Protein AF-A0AAE3E1M2-F1 (afdb_monomer_lite)

pLDDT: mean 79.14, std 16.26, range [29.42, 97.94]

Secondary structure (DSSP, 8-state):
---EEEEEE--TTS-HHHHHHHHHHHHHHTT--EEEE--HHHHHHHTT-HHHHT-HHHHHHHHHHHHHTTTTT-SEEEESS-GGGHHHH-SS--HHHHHHHHHHHHTSEEEEEEEPP-S----TT-SS-HHHHHHHHHHHHHHHHHTT---EEE-TTTHHHHHHHHHHHHHHHHTSPP---PPPP----HHHHHHHS-S-EETTEEEEEEEEETTEEEEEEE-TTSSS-EEEEEE-TTS-EEEEEEESSHHHHHHHHHHHHHHHHHHHHHHHHHHHHHHHHTTPPPPHHHHHHHHHHHHHTTT---HHHHHHHHHTTSTTTHHHHHHH-GGGGGG-SS--HHHHHHHHHH-GGGGGG-SS--HHHHHHHHHH-GGGGGG-SS--HHHHHHHHHH-GGGGGG-SS--HHHHHHHHHH-GGGGGG--HHHHHHHHHHHHHHHHTTPPPPHHHHHHHHHHH------------------

Structure (mmCIF, N/CA/C/O backbone):
data_AF-A0AAE3E1M2-F1
#
_entry.id   AF-A0AAE3E1M2-F1
#
loop_
_atom_site.group_PDB
_atom_site.id
_atom_site.type_symbol
_atom_site.label_atom_id
_atom_site.label_alt_id
_atom_site.label_comp_id
_atom_site.label_asym_id
_atom_site.label_entity_id
_atom_site.label_seq_id
_atom_site.pdbx_PDB_ins_code
_atom_site.Cartn_x
_atom_site.Cartn_y
_atom_site.Cartn_z
_atom_site.occupancy
_atom_site.B_iso_or_equiv
_atom_site.auth_seq_id
_atom_site.auth_comp_id
_atom_site.auth_asym_id
_atom_site.auth_atom_id
_atom_site.pdbx_PDB_model_num
ATOM 1 N N . MET A 1 1 ? -7.237 14.770 -29.672 1.00 70.00 1 MET A N 1
ATOM 2 C CA . MET A 1 1 ? -8.542 14.214 -29.206 1.00 70.00 1 MET A CA 1
ATOM 3 C C . MET A 1 1 ? -8.223 13.016 -28.344 1.00 70.00 1 MET A C 1
ATOM 5 O O . MET A 1 1 ? -7.608 12.087 -28.846 1.00 70.00 1 MET A O 1
ATOM 9 N N . ASN A 1 2 ? -8.594 13.032 -27.068 1.00 81.44 2 ASN A N 1
ATOM 10 C CA . ASN A 1 2 ? -8.140 11.997 -26.141 1.00 81.44 2 ASN A CA 1
ATOM 11 C C . ASN A 1 2 ? -8.824 10.649 -26.423 1.00 81.44 2 ASN A C 1
ATOM 13 O O . ASN A 1 2 ? -10.048 10.578 -26.540 1.00 81.44 2 ASN A O 1
ATOM 17 N N . THR A 1 3 ? -8.023 9.586 -26.527 1.00 89.88 3 THR A N 1
ATOM 18 C CA . THR A 1 3 ? -8.491 8.209 -26.746 1.00 89.88 3 THR A CA 1
ATOM 19 C C . THR A 1 3 ? -8.376 7.408 -25.452 1.00 89.88 3 THR A C 1
ATOM 21 O O . THR A 1 3 ? -7.308 7.360 -24.840 1.00 89.88 3 THR A O 1
ATOM 24 N N . MET A 1 4 ? -9.460 6.742 -25.057 1.00 93.25 4 MET A N 1
ATOM 25 C CA . MET A 1 4 ? -9.479 5.778 -23.956 1.00 93.25 4 MET A CA 1
ATOM 26 C C . MET A 1 4 ? -9.255 4.355 -24.476 1.00 93.25 4 MET A C 1
ATOM 28 O O . MET A 1 4 ? -9.788 3.980 -25.518 1.00 93.25 4 MET A O 1
ATOM 32 N N . VAL A 1 5 ? -8.513 3.533 -23.739 1.00 96.31 5 VAL A N 1
ATOM 33 C CA . VAL A 1 5 ? -8.315 2.111 -24.040 1.00 96.31 5 VAL A CA 1
ATOM 34 C C . VAL A 1 5 ? -9.022 1.262 -22.987 1.00 96.31 5 VAL A C 1
ATOM 36 O O . VAL A 1 5 ? -8.691 1.307 -21.806 1.00 96.31 5 VAL A O 1
ATOM 39 N N . VAL A 1 6 ? -10.002 0.470 -23.418 1.00 96.56 6 VAL A N 1
ATOM 40 C CA . VAL A 1 6 ? -10.685 -0.537 -22.608 1.00 96.56 6 VAL A CA 1
ATOM 41 C C . VAL A 1 6 ? -9.941 -1.865 -22.734 1.00 96.56 6 VAL A C 1
ATOM 43 O O . VAL A 1 6 ? -9.951 -2.507 -23.788 1.00 96.56 6 VAL A O 1
ATOM 46 N N . ASN A 1 7 ? -9.312 -2.286 -21.644 1.00 97.12 7 ASN A N 1
ATOM 47 C CA . ASN A 1 7 ? -8.451 -3.460 -21.574 1.00 97.12 7 ASN A CA 1
ATOM 48 C C . ASN A 1 7 ? -9.203 -4.662 -20.989 1.00 97.12 7 ASN A C 1
ATOM 50 O O . ASN A 1 7 ? -9.618 -4.625 -19.831 1.00 97.12 7 ASN A O 1
ATOM 54 N N . CYS A 1 8 ? -9.344 -5.745 -21.756 1.00 94.75 8 CYS A N 1
ATOM 55 C CA . CYS A 1 8 ? -9.995 -6.974 -21.295 1.00 94.75 8 CYS A CA 1
ATOM 56 C C . CYS A 1 8 ? -8.963 -8.013 -20.817 1.00 94.75 8 CYS A C 1
ATOM 58 O O . CYS A 1 8 ? -8.279 -8.642 -21.624 1.00 94.75 8 CYS A O 1
ATOM 60 N N . TYR A 1 9 ? -8.890 -8.238 -19.507 1.00 92.12 9 TYR A N 1
ATOM 61 C CA . TYR A 1 9 ? -7.980 -9.171 -18.845 1.00 92.12 9 TYR A CA 1
ATOM 62 C C . TYR A 1 9 ? -8.661 -10.488 -18.491 1.00 92.12 9 TYR A C 1
ATOM 64 O O . TYR A 1 9 ? -9.750 -10.517 -17.922 1.00 92.12 9 TYR A O 1
ATOM 72 N N . ALA A 1 10 ? -7.976 -11.580 -18.812 1.00 88.88 10 ALA A N 1
ATOM 73 C CA . ALA A 1 10 ? -8.171 -12.929 -18.290 1.00 88.88 10 ALA A CA 1
ATOM 74 C C . ALA A 1 10 ? -7.185 -13.865 -18.997 1.00 88.88 10 ALA A C 1
ATOM 76 O O . ALA A 1 10 ? -6.658 -13.549 -20.074 1.00 88.88 10 ALA A O 1
ATOM 77 N N . GLY A 1 11 ? -6.967 -15.058 -18.458 1.00 86.12 11 GLY A N 1
ATOM 78 C CA . GLY A 1 11 ? -6.202 -16.073 -19.168 1.00 86.12 11 GLY A CA 1
ATOM 79 C C . GLY A 1 11 ? -6.879 -16.491 -20.492 1.00 86.12 11 GLY A C 1
ATOM 80 O O . GLY A 1 11 ? -8.033 -16.135 -20.788 1.00 86.12 11 GLY A O 1
ATOM 81 N N . PRO A 1 12 ? -6.173 -17.255 -21.339 1.00 83.69 12 PRO A N 1
ATOM 82 C CA . PRO A 1 12 ? -6.763 -17.916 -22.506 1.00 83.69 12 PRO A CA 1
ATOM 83 C C . PRO A 1 12 ? -7.980 -18.715 -22.037 1.00 83.69 12 PRO A C 1
ATOM 85 O O . PRO A 1 12 ? -7.979 -19.197 -20.912 1.00 83.69 12 PRO A O 1
ATOM 88 N N . GLY A 1 13 ? -9.068 -18.814 -22.795 1.00 79.38 13 GLY A N 1
ATOM 89 C CA . GLY A 1 13 ? -10.259 -19.513 -22.278 1.00 79.38 13 GLY A CA 1
ATOM 90 C C . GLY A 1 13 ? -11.480 -18.650 -22.041 1.00 79.38 13 GLY A C 1
ATOM 91 O O . GLY A 1 13 ? -12.578 -19.038 -22.413 1.00 79.38 13 GLY A O 1
ATOM 92 N N . ALA A 1 14 ? -11.268 -17.495 -21.413 1.00 83.88 14 ALA A N 1
ATOM 93 C CA . ALA A 1 14 ? -12.264 -16.849 -20.558 1.00 83.88 14 ALA A CA 1
ATOM 94 C C . ALA A 1 14 ? -13.388 -16.073 -21.262 1.00 83.88 14 ALA A C 1
ATOM 96 O O . ALA A 1 14 ? -14.281 -15.582 -20.588 1.00 83.88 14 ALA A O 1
ATOM 97 N N . GLY A 1 15 ? -13.335 -15.920 -22.588 1.00 86.06 15 GLY A N 1
ATOM 98 C CA . GLY A 1 15 ? -14.303 -15.098 -23.328 1.00 86.06 15 GLY A CA 1
ATOM 99 C C . GLY A 1 15 ? -13.886 -13.637 -23.534 1.00 86.06 15 GLY A C 1
ATOM 100 O O . GLY A 1 15 ? -14.745 -12.792 -23.759 1.00 86.06 15 GLY A O 1
ATOM 101 N N . LYS A 1 16 ? -12.579 -13.321 -23.509 1.00 89.88 16 LYS A N 1
ATOM 102 C CA . LYS A 1 16 ? -12.069 -11.952 -23.739 1.00 89.88 16 LYS A CA 1
ATOM 103 C C . LYS A 1 16 ? -12.540 -11.319 -25.039 1.00 89.88 16 LYS A C 1
ATOM 105 O O . LYS A 1 16 ? -13.010 -10.190 -25.035 1.00 89.88 16 LYS A O 1
ATOM 110 N N . THR A 1 17 ? -12.445 -12.065 -26.134 1.00 90.94 17 THR A N 1
ATOM 111 C CA . THR A 1 17 ? -12.898 -11.600 -27.446 1.00 90.94 17 THR A CA 1
ATOM 112 C C . THR A 1 17 ? -14.398 -11.310 -27.420 1.00 90.94 17 THR A C 1
ATOM 114 O O . THR A 1 17 ? -14.816 -10.253 -27.869 1.00 90.94 17 THR A O 1
ATOM 117 N N . THR A 1 18 ? -15.203 -12.184 -26.811 1.00 90.75 18 THR A N 1
ATOM 118 C CA . THR A 1 18 ? -16.648 -11.965 -26.658 1.00 90.75 18 THR A CA 1
ATOM 119 C C . THR A 1 18 ? -16.948 -10.706 -25.842 1.00 90.75 18 THR A C 1
ATOM 121 O O . THR A 1 18 ? -17.709 -9.861 -26.300 1.00 90.75 18 THR A O 1
ATOM 124 N N . CYS A 1 19 ? -16.289 -10.528 -24.691 1.00 91.31 19 CYS A N 1
ATOM 125 C CA . CYS A 1 19 ? -16.377 -9.312 -23.874 1.00 91.31 19 CYS A CA 1
ATOM 126 C C . CYS A 1 19 ? -16.037 -8.055 -24.686 1.00 91.31 19 CYS A C 1
ATOM 128 O O . CYS A 1 19 ? -16.810 -7.098 -24.700 1.00 91.31 19 CYS A O 1
ATOM 130 N N . ALA A 1 20 ? -14.912 -8.067 -25.405 1.00 95.00 20 ALA A N 1
ATOM 131 C CA . ALA A 1 20 ? -14.469 -6.932 -26.205 1.00 95.00 20 ALA A CA 1
ATOM 132 C C . ALA A 1 20 ? -15.489 -6.561 -27.296 1.00 95.00 20 ALA A C 1
ATOM 134 O O . ALA A 1 20 ? -15.809 -5.385 -27.471 1.00 95.00 20 ALA A O 1
ATOM 135 N N . TRP A 1 21 ? -16.058 -7.560 -27.977 1.00 95.00 21 TRP A N 1
ATOM 136 C CA . TRP A 1 21 ? -17.109 -7.361 -28.976 1.00 95.00 21 TRP A CA 1
ATOM 137 C C . TRP A 1 21 ? -18.405 -6.819 -28.373 1.00 95.00 21 TRP A C 1
ATOM 139 O O . TRP A 1 21 ? -19.002 -5.900 -28.937 1.00 95.00 21 TRP A O 1
ATOM 149 N N . GLU A 1 22 ? -18.851 -7.355 -27.237 1.00 94.62 22 GLU A N 1
ATOM 150 C CA . GLU A 1 22 ? -20.075 -6.890 -26.585 1.00 94.62 22 GLU A CA 1
ATOM 151 C C . GLU A 1 22 ? -19.935 -5.447 -26.096 1.00 94.62 22 GLU A C 1
ATOM 153 O O . GLU A 1 22 ? -20.802 -4.620 -26.388 1.00 94.62 22 GLU A O 1
ATOM 158 N N . VAL A 1 23 ? -18.822 -5.111 -25.437 1.00 95.12 23 VAL A N 1
ATOM 159 C CA . VAL A 1 23 ? -18.533 -3.742 -24.989 1.00 95.12 23 VAL A CA 1
ATOM 160 C C . VAL A 1 23 ? -18.452 -2.790 -26.183 1.00 95.12 23 VAL A C 1
ATOM 162 O O . VAL A 1 23 ? -19.151 -1.776 -26.196 1.00 95.12 23 VAL A O 1
ATOM 165 N N . ALA A 1 24 ? -17.682 -3.130 -27.223 1.00 96.94 24 ALA A N 1
ATOM 166 C CA . ALA A 1 24 ? -17.572 -2.298 -28.422 1.00 96.94 24 ALA A CA 1
ATOM 167 C C . ALA A 1 24 ? -18.933 -2.101 -29.114 1.00 96.94 24 ALA A C 1
ATOM 169 O O . ALA A 1 24 ? -19.261 -0.993 -29.541 1.00 96.94 24 ALA A O 1
ATOM 170 N N . SER A 1 25 ? -19.762 -3.149 -29.179 1.00 96.62 25 SER A N 1
ATOM 171 C CA . SER A 1 25 ? -21.116 -3.071 -29.734 1.00 96.62 25 SER A CA 1
ATOM 172 C C . SER A 1 25 ? -22.012 -2.123 -28.934 1.00 96.62 25 SER A C 1
ATOM 174 O O . SER A 1 25 ? -22.711 -1.304 -29.532 1.00 96.62 25 SER A O 1
ATOM 176 N N . GLN A 1 26 ? -21.994 -2.201 -27.598 1.00 95.56 26 GLN A N 1
ATOM 177 C CA . GLN A 1 26 ? -22.789 -1.307 -26.748 1.00 95.56 26 GLN A CA 1
ATOM 178 C C . GLN A 1 26 ? -22.354 0.154 -26.894 1.00 95.56 26 GLN A C 1
ATOM 180 O O . GLN A 1 26 ? -23.207 1.031 -27.018 1.00 95.56 26 GLN A O 1
ATOM 185 N N . LEU A 1 27 ? -21.046 0.419 -26.938 1.00 96.69 27 LEU A N 1
ATOM 186 C CA . LEU A 1 27 ? -20.514 1.773 -27.101 1.00 96.69 27 LEU A CA 1
ATOM 187 C C . LEU A 1 27 ? -20.879 2.367 -28.468 1.00 96.69 27 LEU A C 1
ATOM 189 O O . LEU A 1 27 ? -21.416 3.474 -28.525 1.00 96.69 27 LEU A O 1
ATOM 193 N N . LYS A 1 28 ? -20.711 1.602 -29.559 1.00 96.88 28 LYS A N 1
ATOM 194 C CA . LYS A 1 28 ? -21.135 2.033 -30.903 1.00 96.88 28 LYS A CA 1
ATOM 195 C C . LYS A 1 28 ? -22.647 2.299 -30.969 1.00 96.88 28 LYS A C 1
ATOM 197 O O . LYS A 1 28 ? -23.061 3.300 -31.546 1.00 96.88 28 LYS A O 1
ATOM 202 N N . LYS A 1 29 ? -23.487 1.461 -30.340 1.00 95.94 29 LYS A N 1
ATOM 203 C CA . LYS A 1 29 ? -24.952 1.678 -30.260 1.00 95.94 29 LYS A CA 1
ATOM 204 C C . LYS A 1 29 ? -25.331 2.968 -29.531 1.00 95.94 29 LYS A C 1
ATOM 206 O O . LYS A 1 29 ? -26.375 3.538 -29.823 1.00 95.94 29 LYS A O 1
ATOM 211 N N . LYS A 1 30 ? -24.489 3.420 -28.601 1.00 94.81 30 LYS A N 1
ATOM 212 C CA . LYS A 1 30 ? -24.646 4.682 -27.865 1.00 94.81 30 LYS A CA 1
ATOM 213 C C . LYS A 1 30 ? -23.977 5.874 -28.565 1.00 94.81 30 LYS A C 1
ATOM 215 O O . LYS A 1 30 ? -23.900 6.949 -27.983 1.00 94.81 30 LYS A O 1
ATOM 220 N N . GLY A 1 31 ? -23.519 5.697 -29.807 1.00 95.25 31 GLY A N 1
ATOM 221 C CA . GLY A 1 31 ? -22.957 6.763 -30.636 1.00 95.25 31 GLY A CA 1
ATOM 222 C C . GLY A 1 31 ? -21.493 7.103 -30.351 1.00 95.25 31 GLY A C 1
ATOM 223 O O . GLY A 1 31 ? -21.013 8.108 -30.862 1.00 95.25 31 GLY A O 1
ATOM 224 N N . ILE A 1 32 ? -20.779 6.292 -29.564 1.00 96.31 32 ILE A N 1
ATOM 225 C CA . ILE A 1 32 ? -19.352 6.504 -29.285 1.00 96.31 32 ILE A CA 1
ATOM 226 C C . ILE A 1 32 ? -18.514 5.941 -30.435 1.00 96.31 32 ILE A C 1
ATOM 228 O O . ILE A 1 32 ? -18.684 4.781 -30.828 1.00 96.31 32 ILE A O 1
ATOM 232 N N . ASN A 1 33 ? -17.566 6.728 -30.949 1.00 96.44 33 ASN A N 1
ATOM 233 C CA . ASN A 1 33 ? -16.629 6.280 -31.976 1.00 96.44 33 ASN A CA 1
ATOM 234 C C . ASN A 1 33 ? -15.618 5.292 -31.372 1.00 96.44 33 ASN A C 1
ATOM 236 O O . ASN A 1 33 ? -14.600 5.683 -30.802 1.00 96.44 33 ASN A O 1
ATOM 240 N N . THR A 1 34 ? -15.942 4.002 -31.447 1.00 97.38 34 THR A N 1
ATOM 241 C CA . THR A 1 34 ? -15.197 2.915 -30.798 1.00 97.38 34 THR A CA 1
ATOM 242 C C . THR A 1 34 ? -14.633 1.936 -31.817 1.00 97.38 34 THR A C 1
ATOM 244 O O . THR A 1 34 ? -15.376 1.529 -32.702 1.00 97.38 34 THR A O 1
ATOM 247 N N . GLU A 1 35 ? -13.394 1.476 -31.660 1.00 97.94 35 GLU A N 1
ATOM 248 C CA . GLU A 1 35 ? -12.796 0.421 -32.494 1.00 97.94 35 GLU A CA 1
ATOM 249 C C . GLU A 1 35 ? -12.276 -0.759 -31.663 1.00 97.94 35 GLU A C 1
ATOM 251 O O . GLU A 1 35 ? -11.823 -0.588 -30.533 1.00 97.94 35 GLU A O 1
ATOM 256 N N . TYR A 1 36 ? -12.356 -1.969 -32.225 1.00 97.38 36 TYR A N 1
ATOM 257 C CA . TYR A 1 36 ? -11.852 -3.193 -31.595 1.00 97.38 36 TYR A CA 1
ATOM 258 C C . TYR A 1 36 ? -10.467 -3.548 -32.144 1.00 97.38 36 TYR A C 1
ATOM 260 O O . TYR A 1 36 ? -10.254 -3.562 -33.357 1.00 97.38 36 TYR A O 1
ATOM 268 N N . VAL A 1 37 ? -9.531 -3.870 -31.251 1.00 97.06 37 VAL A N 1
ATOM 269 C CA . VAL A 1 37 ? -8.189 -4.347 -31.600 1.00 97.06 37 VAL A CA 1
ATOM 270 C C . VAL A 1 37 ? -8.014 -5.779 -31.106 1.00 97.06 37 VAL A C 1
ATOM 272 O O . VAL A 1 37 ? -8.080 -6.044 -29.906 1.00 97.06 37 VAL A O 1
ATOM 275 N N . SER A 1 38 ? -7.777 -6.693 -32.048 1.00 93.88 38 SER A N 1
ATOM 276 C CA . SER A 1 38 ? -7.560 -8.112 -31.778 1.00 93.88 38 SER A CA 1
ATOM 277 C C . SER A 1 38 ? -6.145 -8.431 -31.303 1.00 93.88 38 SER A C 1
ATOM 279 O O . SER A 1 38 ? -5.165 -7.806 -31.719 1.00 93.88 38 SER A O 1
ATOM 281 N N . GLU A 1 39 ? -6.059 -9.466 -30.469 1.00 91.62 39 GLU A N 1
ATOM 282 C CA . GLU A 1 39 ? -4.820 -10.127 -30.053 1.00 91.62 39 GLU A CA 1
ATOM 283 C C . GLU A 1 39 ? -4.002 -10.657 -31.241 1.00 91.62 39 GLU A C 1
ATOM 285 O O . GLU A 1 39 ? -4.424 -11.588 -31.932 1.00 91.62 39 GLU A O 1
ATOM 290 N N . TYR A 1 40 ? -2.790 -10.124 -31.429 1.00 89.69 40 TYR A N 1
ATOM 291 C CA . TYR A 1 40 ? -1.885 -10.568 -32.496 1.00 89.69 40 TYR A CA 1
ATOM 292 C C . TYR A 1 40 ? -1.410 -12.021 -32.322 1.00 89.69 40 TYR A C 1
ATOM 294 O O . TYR A 1 40 ? -1.284 -12.760 -33.296 1.00 89.69 40 TYR A O 1
ATOM 302 N N . ALA A 1 41 ? -1.229 -12.480 -31.078 1.00 86.50 41 ALA A N 1
ATOM 303 C CA . ALA A 1 41 ? -0.801 -13.849 -30.785 1.00 86.50 41 ALA A CA 1
ATOM 304 C C . ALA A 1 41 ? -1.731 -14.916 -31.398 1.00 86.50 41 ALA A C 1
ATOM 306 O O . ALA A 1 41 ? -1.257 -15.949 -31.868 1.00 86.50 41 ALA A O 1
ATOM 307 N N . LYS A 1 42 ? -3.048 -14.662 -31.460 1.00 86.31 42 LYS A N 1
ATOM 308 C CA . LYS A 1 42 ? -3.999 -15.585 -32.103 1.00 86.31 42 LYS A CA 1
ATOM 309 C C . LYS A 1 42 ? -3.745 -15.718 -33.598 1.00 86.31 42 LYS A C 1
ATOM 311 O O . LYS A 1 42 ? -3.828 -16.824 -34.116 1.00 86.31 42 LYS A O 1
ATOM 316 N N . GLU A 1 43 ? -3.443 -14.618 -34.282 1.00 88.81 43 GLU A N 1
ATOM 317 C CA . GLU A 1 43 ? -3.156 -14.625 -35.721 1.00 88.81 43 GLU A CA 1
ATOM 318 C C . GLU A 1 43 ? -1.927 -15.488 -36.017 1.00 88.81 43 GLU A C 1
ATOM 320 O O . GLU A 1 43 ? -1.992 -16.363 -36.873 1.00 88.81 43 GLU A O 1
ATOM 325 N N . LEU A 1 44 ? -0.860 -15.349 -35.225 1.00 87.50 44 LEU A N 1
ATOM 326 C CA . LEU A 1 44 ? 0.338 -16.181 -35.369 1.00 87.50 44 LEU A CA 1
ATOM 327 C C . LEU A 1 44 ? 0.069 -17.671 -35.123 1.00 87.50 44 LEU A C 1
ATOM 329 O O . LEU A 1 44 ? 0.645 -18.511 -35.813 1.00 87.50 44 LEU A O 1
ATOM 333 N N . VAL A 1 45 ? -0.823 -18.010 -34.183 1.00 85.31 45 VAL A N 1
ATOM 334 C CA . VAL A 1 45 ? -1.257 -19.401 -33.963 1.00 85.31 45 VAL A CA 1
ATOM 335 C C . VAL A 1 45 ? -1.999 -19.945 -35.186 1.00 85.31 45 VAL A C 1
ATOM 337 O O . VAL A 1 45 ? -1.739 -21.077 -35.588 1.00 85.31 45 VAL A O 1
ATOM 340 N N . TRP A 1 46 ? -2.887 -19.158 -35.800 1.00 83.81 46 TRP A N 1
ATOM 341 C CA . TRP A 1 46 ? -3.589 -19.560 -37.026 1.00 83.81 46 TRP A CA 1
ATOM 342 C C . TRP A 1 46 ? -2.654 -19.687 -38.231 1.00 83.81 46 TRP A C 1
ATOM 344 O O . TRP A 1 46 ? -2.844 -20.569 -39.064 1.00 83.81 46 TRP A O 1
ATOM 354 N N . GLU A 1 47 ? -1.636 -18.832 -38.309 1.00 89.12 47 GLU A N 1
ATOM 355 C CA . GLU A 1 47 ? -0.611 -18.853 -39.356 1.00 89.12 47 GLU A CA 1
ATOM 356 C C . GLU A 1 47 ? 0.483 -19.911 -39.124 1.00 89.12 47 GLU A C 1
ATOM 358 O O . GLU A 1 47 ? 1.348 -20.088 -39.981 1.00 89.12 47 GLU A O 1
ATOM 363 N N . GLY A 1 48 ? 0.473 -20.608 -37.981 1.00 86.62 48 GLY A N 1
ATOM 364 C CA . GLY A 1 48 ? 1.487 -21.604 -37.620 1.00 86.62 48 GLY A CA 1
ATOM 365 C C . GLY A 1 48 ? 2.885 -21.023 -37.363 1.00 86.62 48 GLY A C 1
ATOM 366 O O . GLY A 1 48 ? 3.874 -21.747 -37.453 1.00 86.62 48 GLY A O 1
ATOM 367 N N . LYS A 1 49 ? 2.996 -19.723 -37.056 1.00 88.31 49 LYS A N 1
ATOM 368 C CA . LYS A 1 49 ? 4.268 -19.002 -36.855 1.00 88.31 49 LYS A CA 1
ATOM 369 C C . LYS A 1 49 ? 4.705 -19.000 -35.387 1.00 88.31 49 LYS A C 1
ATOM 371 O O . LYS A 1 49 ? 4.780 -17.948 -34.748 1.00 88.31 49 LYS A O 1
ATOM 376 N N . TYR A 1 50 ? 4.994 -20.179 -34.845 1.00 84.06 50 TYR A N 1
ATOM 377 C CA . TYR A 1 50 ? 5.341 -20.337 -33.427 1.00 84.06 50 TYR A CA 1
ATOM 378 C C . TYR A 1 50 ? 6.670 -19.664 -33.044 1.00 84.06 50 TYR A C 1
ATOM 380 O O . TYR A 1 50 ? 6.741 -19.057 -31.982 1.00 84.06 50 TYR A O 1
ATOM 388 N N . ASP A 1 51 ? 7.664 -19.642 -33.936 1.00 78.88 51 ASP A N 1
ATOM 389 C CA . ASP A 1 51 ? 8.957 -18.979 -33.680 1.00 78.88 51 ASP A CA 1
ATOM 390 C C . ASP A 1 51 ? 8.802 -17.468 -33.413 1.00 78.88 51 ASP A C 1
ATOM 392 O O . ASP A 1 51 ? 9.494 -16.881 -32.584 1.00 78.88 51 ASP A O 1
ATOM 396 N N . VAL A 1 52 ? 7.854 -16.821 -34.102 1.00 79.88 52 VAL A N 1
ATOM 397 C CA . VAL A 1 52 ? 7.542 -15.393 -33.913 1.00 79.88 52 VAL A CA 1
ATOM 398 C C . VAL A 1 52 ? 6.723 -15.180 -32.640 1.00 79.88 52 VAL A C 1
ATOM 400 O O . VAL A 1 52 ? 6.901 -14.178 -31.951 1.00 79.88 52 VAL A O 1
ATOM 403 N N . LEU A 1 53 ? 5.844 -16.130 -32.311 1.00 78.62 53 LEU A N 1
ATOM 404 C CA . LEU A 1 53 ? 5.032 -16.115 -31.096 1.00 78.62 53 LEU A CA 1
ATOM 405 C C . LEU A 1 53 ? 5.889 -16.221 -29.822 1.00 78.62 53 LEU A C 1
ATOM 407 O O . LEU A 1 53 ? 5.510 -15.693 -28.779 1.00 78.62 53 LEU A O 1
ATOM 411 N N . GLU A 1 54 ? 7.050 -16.872 -29.889 1.00 79.19 54 GLU A N 1
ATOM 412 C CA . GLU A 1 54 ? 7.991 -16.923 -28.765 1.00 79.19 54 GLU A CA 1
ATOM 413 C C . GLU A 1 54 ? 8.691 -15.574 -28.517 1.00 79.19 54 GLU A C 1
ATOM 415 O O . GLU A 1 54 ? 9.095 -15.286 -27.388 1.00 79.19 54 GLU A O 1
ATOM 420 N N . ASN A 1 55 ? 8.765 -14.698 -29.525 1.00 82.00 55 ASN A N 1
ATOM 421 C CA . ASN A 1 55 ? 9.388 -13.382 -29.410 1.00 82.00 55 ASN A CA 1
ATOM 422 C C . ASN A 1 55 ? 8.429 -12.343 -28.797 1.00 82.00 55 ASN A C 1
ATOM 424 O O . ASN A 1 55 ? 7.638 -11.689 -29.485 1.00 82.00 55 ASN A O 1
ATOM 428 N N . GLN A 1 56 ? 8.538 -12.155 -27.481 1.00 80.94 56 GLN A N 1
ATOM 429 C CA . GLN A 1 56 ? 7.658 -11.260 -26.724 1.00 80.94 56 GLN A CA 1
ATOM 430 C C . GLN A 1 56 ? 7.850 -9.777 -27.060 1.00 80.94 56 GLN A C 1
ATOM 432 O O . GLN A 1 56 ? 6.868 -9.037 -27.061 1.00 80.94 56 GLN A O 1
ATOM 437 N N . GLU A 1 57 ? 9.065 -9.339 -27.411 1.00 82.25 57 GLU A N 1
ATOM 438 C CA . GLU A 1 57 ? 9.295 -7.956 -27.855 1.00 82.25 57 GLU A CA 1
ATOM 439 C C . GLU A 1 57 ? 8.584 -7.667 -29.178 1.00 82.25 57 GLU A C 1
ATOM 441 O O . GLU A 1 57 ? 7.995 -6.600 -29.349 1.00 82.25 57 GLU A O 1
ATOM 446 N N . HIS A 1 58 ? 8.591 -8.633 -30.100 1.00 84.00 58 HIS A N 1
ATOM 447 C CA . HIS A 1 58 ? 7.893 -8.503 -31.373 1.00 84.00 58 HIS A CA 1
ATOM 448 C C . HIS A 1 58 ? 6.371 -8.471 -31.189 1.00 84.00 58 HIS A C 1
ATOM 450 O O . HIS A 1 58 ? 5.699 -7.614 -31.766 1.00 84.00 58 HIS A O 1
ATOM 456 N N . LEU A 1 59 ? 5.827 -9.366 -30.354 1.00 85.62 59 LEU A N 1
ATOM 457 C CA . LEU A 1 59 ? 4.406 -9.368 -29.998 1.00 85.62 59 LEU A CA 1
ATOM 458 C C . LEU A 1 59 ? 3.974 -8.040 -29.369 1.00 85.62 59 LEU A C 1
ATOM 460 O O . LEU A 1 59 ? 2.960 -7.470 -29.772 1.00 85.62 59 LEU A O 1
ATOM 464 N N . PHE A 1 60 ? 4.759 -7.540 -28.411 1.00 89.31 60 PHE A N 1
ATOM 465 C CA . PHE A 1 60 ? 4.533 -6.251 -27.766 1.00 89.31 60 PHE A CA 1
ATOM 466 C C . PHE A 1 60 ? 4.547 -5.103 -28.780 1.00 89.31 60 PHE A C 1
ATOM 468 O O . PHE A 1 60 ? 3.599 -4.322 -28.828 1.00 89.31 60 PHE A O 1
ATOM 475 N N . ALA A 1 61 ? 5.583 -5.021 -29.620 1.00 85.31 61 ALA A N 1
ATOM 476 C CA . ALA A 1 61 ? 5.743 -3.935 -30.581 1.00 85.31 61 ALA A CA 1
ATOM 477 C C . ALA A 1 61 ? 4.591 -3.883 -31.596 1.00 85.31 61 ALA A C 1
ATOM 479 O O . ALA A 1 61 ? 4.069 -2.806 -31.893 1.00 85.31 61 ALA A O 1
ATOM 480 N N . GLU A 1 62 ? 4.155 -5.038 -32.106 1.00 88.81 62 GLU A N 1
ATOM 481 C CA . GLU A 1 62 ? 3.028 -5.097 -33.038 1.00 88.81 62 GLU A CA 1
ATOM 482 C C . GLU A 1 62 ? 1.701 -4.762 -32.337 1.00 88.81 62 GLU A C 1
ATOM 484 O O . GLU A 1 62 ? 0.890 -4.011 -32.885 1.00 88.81 62 GLU A O 1
ATOM 489 N N . GLN A 1 63 ? 1.486 -5.230 -31.102 1.00 92.38 63 GLN A N 1
ATOM 490 C CA . GLN A 1 63 ? 0.284 -4.889 -30.338 1.00 92.38 63 GLN A CA 1
ATOM 491 C C . GLN A 1 63 ? 0.221 -3.386 -30.007 1.00 92.38 63 GLN A C 1
ATOM 493 O O . GLN A 1 63 ? -0.830 -2.769 -30.190 1.00 92.38 63 GLN A O 1
ATOM 498 N N . ALA A 1 64 ? 1.336 -2.777 -29.594 1.00 91.31 64 ALA A N 1
ATOM 499 C CA . ALA A 1 64 ? 1.443 -1.341 -29.335 1.00 91.31 64 ALA A CA 1
ATOM 500 C C . ALA A 1 64 ? 1.150 -0.519 -30.600 1.00 91.31 64 ALA A C 1
ATOM 502 O O . ALA A 1 64 ? 0.306 0.376 -30.593 1.00 91.31 64 ALA A O 1
ATOM 503 N N . LYS A 1 65 ? 1.744 -0.897 -31.738 1.00 91.44 65 LYS A N 1
ATOM 504 C CA . LYS A 1 65 ? 1.494 -0.265 -33.043 1.00 91.44 65 LYS A CA 1
ATOM 505 C C . LYS A 1 65 ? 0.017 -0.308 -33.456 1.00 91.44 65 LYS A C 1
ATOM 507 O O . LYS A 1 65 ? -0.491 0.648 -34.052 1.00 91.44 65 LYS A O 1
ATOM 512 N N . ARG A 1 66 ? -0.696 -1.401 -33.156 1.00 94.19 66 ARG A N 1
ATOM 513 C CA . ARG A 1 66 ? -2.136 -1.542 -33.445 1.00 94.19 66 ARG A CA 1
ATOM 514 C C . ARG A 1 66 ? -3.014 -0.599 -32.624 1.00 94.19 66 ARG A C 1
ATOM 516 O O . ARG A 1 66 ? -4.072 -0.213 -33.125 1.00 94.19 66 ARG A O 1
ATOM 523 N N . LEU A 1 67 ? -2.595 -0.243 -31.411 1.00 93.56 67 LEU A N 1
ATOM 524 C CA . LEU A 1 67 ? -3.264 0.755 -30.575 1.00 93.56 67 LEU A CA 1
ATOM 525 C C . LEU A 1 67 ? -2.901 2.172 -31.034 1.00 93.56 67 LEU A C 1
ATOM 527 O O . LEU A 1 67 ? -3.789 2.977 -31.313 1.00 93.56 67 LEU A O 1
ATOM 531 N N . GLU A 1 68 ? -1.611 2.436 -31.243 1.00 92.44 68 GLU A N 1
ATOM 532 C CA . GLU A 1 68 ? -1.087 3.748 -31.633 1.00 92.44 68 GLU A CA 1
ATOM 533 C C . GLU A 1 68 ? -1.711 4.263 -32.937 1.00 92.44 68 GLU A C 1
ATOM 535 O O . GLU A 1 68 ? -2.074 5.431 -33.045 1.00 92.44 68 GLU A O 1
ATOM 540 N N . ARG A 1 69 ? -1.942 3.387 -33.928 1.00 93.94 69 ARG A N 1
ATOM 541 C CA . ARG A 1 69 ? -2.556 3.791 -35.210 1.00 93.94 69 ARG A CA 1
ATOM 542 C C . ARG A 1 69 ? -3.953 4.413 -35.060 1.00 93.94 69 ARG A C 1
ATOM 544 O O . ARG A 1 69 ? -4.392 5.100 -35.989 1.00 93.94 69 ARG A O 1
ATOM 551 N N . LEU A 1 70 ? -4.650 4.116 -33.960 1.00 92.94 70 LEU A N 1
ATOM 552 C CA . LEU A 1 70 ? -6.006 4.570 -33.638 1.00 92.94 70 LEU A CA 1
ATOM 553 C C . LEU A 1 70 ? -6.015 5.736 -32.637 1.00 92.94 70 LEU A C 1
ATOM 555 O O . LEU A 1 70 ? -7.028 6.432 -32.531 1.00 92.94 70 LEU A O 1
ATOM 559 N N . ARG A 1 71 ? -4.904 5.975 -31.931 1.00 89.00 71 ARG A N 1
ATOM 560 C CA . ARG A 1 71 ? -4.773 7.059 -30.956 1.00 89.00 71 ARG A CA 1
ATOM 561 C C . ARG A 1 71 ? -5.040 8.410 -31.624 1.00 89.00 71 ARG A C 1
ATOM 563 O O . ARG A 1 71 ? -4.560 8.682 -32.723 1.00 89.00 71 ARG A O 1
ATOM 570 N N . GLY A 1 72 ? -5.881 9.225 -30.996 1.00 86.94 72 GLY A N 1
ATOM 571 C CA . GLY A 1 72 ? -6.308 10.517 -31.531 1.00 86.94 72 GLY A CA 1
ATOM 572 C C . GLY A 1 72 ? -7.382 10.458 -32.621 1.00 86.94 72 GLY A C 1
ATOM 573 O O . GLY A 1 72 ? -7.901 11.505 -33.001 1.00 86.94 72 GLY A O 1
ATOM 574 N N . LYS A 1 73 ? -7.733 9.267 -33.131 1.00 92.12 73 LYS A N 1
ATOM 575 C CA . LYS A 1 73 ? -8.694 9.084 -34.240 1.00 92.12 73 LYS A CA 1
ATOM 576 C C . LYS A 1 73 ? -10.029 8.492 -33.799 1.00 92.12 73 LYS A C 1
ATOM 578 O O . LYS A 1 73 ? -11.028 8.641 -34.501 1.00 92.12 73 LYS A O 1
ATOM 583 N N . VAL A 1 74 ? -10.041 7.802 -32.662 1.00 94.06 74 VAL A N 1
ATOM 584 C CA . VAL A 1 74 ? -11.236 7.204 -32.057 1.00 94.06 74 VAL A CA 1
ATOM 585 C C . VAL A 1 74 ? -11.341 7.604 -30.592 1.00 94.06 74 VAL A C 1
ATOM 587 O O . VAL A 1 74 ? -10.349 7.963 -29.960 1.00 94.06 74 VAL A O 1
ATOM 590 N N . GLU A 1 75 ? -12.549 7.540 -30.046 1.00 94.31 75 GLU A N 1
ATOM 591 C CA . GLU A 1 75 ? -12.814 7.865 -28.641 1.00 94.31 75 GLU A CA 1
ATOM 592 C C . GLU A 1 75 ? -12.413 6.727 -27.726 1.00 94.31 75 GLU A C 1
ATOM 594 O O . GLU A 1 75 ? -11.835 6.949 -26.664 1.00 94.31 75 GLU A O 1
ATOM 599 N N . VAL A 1 76 ? -12.725 5.504 -28.152 1.00 96.88 76 VAL A N 1
ATOM 600 C CA . VAL A 1 76 ? -12.471 4.303 -27.370 1.00 96.88 76 VAL A CA 1
ATOM 601 C C . VAL A 1 76 ? -11.854 3.230 -28.255 1.00 96.88 76 VAL A C 1
ATOM 603 O O . VAL A 1 76 ? -12.347 2.929 -29.340 1.00 96.88 76 VAL A O 1
ATOM 606 N N . ILE A 1 77 ? -10.787 2.614 -27.771 1.00 97.94 77 ILE A N 1
ATOM 607 C CA . ILE A 1 77 ? -10.258 1.365 -28.303 1.00 97.94 77 ILE A CA 1
ATOM 608 C C . ILE A 1 77 ? -10.624 0.267 -27.312 1.00 97.94 77 ILE A C 1
ATOM 610 O O . ILE A 1 77 ? -10.342 0.404 -26.130 1.00 97.94 77 ILE A O 1
ATOM 614 N N . VAL A 1 78 ? -11.225 -0.830 -27.762 1.00 97.81 78 VAL A N 1
ATOM 615 C CA . VAL A 1 78 ? -11.450 -2.017 -26.925 1.00 97.81 78 VAL A CA 1
ATOM 616 C C . VAL A 1 78 ? -10.486 -3.106 -27.374 1.00 97.81 78 VAL A C 1
ATOM 618 O O . VAL A 1 78 ? -10.464 -3.452 -28.553 1.00 97.81 78 VAL A O 1
ATOM 621 N N . THR A 1 79 ? -9.690 -3.654 -26.460 1.00 96.81 79 THR A N 1
ATOM 622 C CA . THR A 1 79 ? -8.696 -4.691 -26.777 1.00 96.81 79 THR A CA 1
ATOM 623 C C . THR A 1 79 ? -8.877 -5.934 -25.915 1.00 96.81 79 THR A C 1
ATOM 625 O O . THR A 1 79 ? -9.103 -5.846 -24.705 1.00 96.81 79 THR A O 1
ATOM 628 N N . ASP A 1 80 ? -8.759 -7.110 -26.539 1.00 93.44 80 ASP A N 1
ATOM 629 C CA . ASP A 1 80 ? -8.688 -8.405 -25.848 1.00 93.44 80 ASP A CA 1
ATOM 630 C C . ASP A 1 80 ? -7.253 -8.892 -25.597 1.00 93.44 80 ASP A C 1
ATOM 632 O O . ASP A 1 80 ? -7.058 -9.979 -25.046 1.00 93.44 80 ASP A O 1
ATOM 636 N N . SER A 1 81 ? -6.272 -8.056 -25.951 1.00 91.19 81 SER A N 1
ATOM 637 C CA . SER A 1 81 ? -4.854 -8.211 -25.638 1.00 91.19 81 SER A CA 1
ATOM 638 C C . SER A 1 81 ? -4.293 -6.899 -25.084 1.00 91.19 81 SER A C 1
ATOM 640 O O . SER A 1 81 ? -3.672 -6.126 -25.823 1.00 91.19 81 SER A O 1
ATOM 642 N N . PRO A 1 82 ? -4.536 -6.606 -23.796 1.00 93.56 82 PRO A N 1
ATOM 643 C CA . PRO A 1 82 ? -3.921 -5.467 -23.127 1.00 93.56 82 PRO A CA 1
ATOM 644 C C . PRO A 1 82 ? -2.393 -5.532 -23.199 1.00 93.56 82 PRO A C 1
ATOM 646 O O . PRO A 1 82 ? -1.820 -6.612 -23.068 1.00 93.56 82 PRO A O 1
ATOM 649 N N . ILE A 1 83 ? -1.730 -4.382 -23.346 1.00 91.44 83 ILE A N 1
ATOM 650 C CA . ILE A 1 83 ? -0.259 -4.298 -23.435 1.00 91.44 83 ILE A CA 1
ATOM 651 C C . ILE A 1 83 ? 0.427 -4.951 -22.222 1.00 91.44 83 ILE A C 1
ATOM 653 O O . ILE A 1 83 ? 1.422 -5.656 -22.371 1.00 91.44 83 ILE A O 1
ATOM 657 N N . LEU A 1 84 ? -0.154 -4.806 -21.027 1.00 90.94 84 LEU A N 1
ATOM 658 C CA . LEU A 1 84 ? 0.388 -5.387 -19.795 1.00 90.94 84 LEU A CA 1
ATOM 659 C C . LEU A 1 84 ? 0.425 -6.920 -19.789 1.00 90.94 84 LEU A C 1
ATOM 661 O O . LEU A 1 84 ? 1.121 -7.511 -18.965 1.00 90.94 84 LEU A O 1
ATOM 665 N N . MET A 1 85 ? -0.275 -7.589 -20.709 1.00 89.06 85 MET A N 1
ATOM 666 C CA . MET A 1 85 ? -0.193 -9.045 -20.835 1.00 89.06 85 MET A CA 1
ATOM 667 C C . MET A 1 85 ? 1.219 -9.520 -21.202 1.00 89.06 85 MET A C 1
ATOM 669 O O . MET A 1 85 ? 1.575 -10.651 -20.868 1.00 89.06 85 MET A O 1
ATOM 673 N N . SER A 1 86 ? 2.049 -8.661 -21.805 1.00 87.38 86 SER A N 1
ATOM 674 C CA . SER A 1 86 ? 3.455 -8.956 -22.104 1.00 87.38 86 SER A CA 1
ATOM 675 C C . SER A 1 86 ? 4.302 -9.232 -20.849 1.00 87.38 86 SER A C 1
ATOM 677 O O . SER A 1 86 ? 5.282 -9.972 -20.939 1.00 87.38 86 SER A O 1
ATOM 679 N N . HIS A 1 87 ? 3.899 -8.744 -19.666 1.00 82.44 87 HIS A N 1
ATOM 680 C CA . HIS A 1 87 ? 4.534 -9.111 -18.386 1.00 82.44 87 HIS A CA 1
ATOM 681 C C . HIS A 1 87 ? 4.296 -10.572 -17.996 1.00 82.44 87 HIS A C 1
ATOM 683 O O . HIS A 1 87 ? 5.130 -11.188 -17.345 1.00 82.44 87 HIS A O 1
ATOM 689 N N . ILE A 1 88 ? 3.152 -11.139 -18.384 1.00 82.31 88 ILE A N 1
ATOM 690 C CA . ILE A 1 88 ? 2.727 -12.482 -17.965 1.00 82.31 88 ILE A CA 1
ATOM 691 C C . ILE A 1 88 ? 3.295 -13.568 -18.881 1.00 82.31 88 ILE A C 1
ATOM 693 O O . ILE A 1 88 ? 3.584 -14.676 -18.425 1.00 82.31 88 ILE A O 1
ATOM 697 N N . TYR A 1 89 ? 3.431 -13.264 -20.172 1.00 72.44 89 TYR A N 1
ATOM 698 C CA . TYR A 1 89 ? 3.912 -14.216 -21.177 1.00 72.44 89 TYR A CA 1
ATOM 699 C C . TYR A 1 89 ? 5.427 -14.128 -21.437 1.00 72.44 89 TYR A C 1
ATOM 701 O O . TYR A 1 89 ? 5.994 -15.031 -22.050 1.00 72.44 89 TYR A O 1
ATOM 709 N N . GLY A 1 90 ? 6.093 -13.099 -20.906 1.00 65.31 90 GLY A N 1
ATOM 710 C CA . GLY A 1 90 ? 7.546 -12.949 -20.867 1.00 65.31 90 GLY A CA 1
ATOM 711 C C . GLY A 1 90 ? 8.259 -13.977 -19.996 1.00 65.31 90 GLY A C 1
ATOM 712 O O . GLY A 1 90 ? 8.138 -13.940 -18.775 1.00 65.31 90 GLY A O 1
ATOM 713 N N . ARG A 1 91 ? 9.065 -14.869 -20.586 1.00 55.47 91 ARG A N 1
ATOM 714 C CA . ARG A 1 91 ? 10.097 -15.595 -19.825 1.00 55.47 91 ARG A CA 1
ATOM 715 C C . ARG A 1 91 ? 11.340 -14.712 -19.759 1.00 55.47 91 ARG A C 1
ATOM 717 O O . ARG A 1 91 ? 11.933 -14.448 -20.797 1.00 55.47 91 ARG A O 1
ATOM 724 N N . ASN A 1 92 ? 11.742 -14.305 -18.556 1.00 53.38 92 ASN A N 1
ATOM 725 C CA . ASN A 1 92 ? 12.957 -13.517 -18.310 1.00 53.38 92 ASN A CA 1
ATOM 726 C C . ASN A 1 92 ? 12.991 -12.181 -19.074 1.00 53.38 92 ASN A C 1
ATOM 728 O O . ASN A 1 92 ? 13.979 -11.867 -19.738 1.00 53.38 92 ASN A O 1
ATOM 732 N N . ASN A 1 93 ? 11.912 -11.396 -18.991 1.00 62.75 93 ASN A N 1
ATOM 733 C CA . ASN A 1 93 ? 11.923 -10.030 -19.513 1.00 62.75 93 ASN A CA 1
ATOM 734 C C . ASN A 1 93 ? 13.052 -9.235 -18.840 1.00 62.75 93 ASN A C 1
ATOM 736 O O . ASN A 1 93 ? 13.163 -9.234 -17.613 1.00 62.75 93 ASN A O 1
ATOM 740 N N . SER A 1 94 ? 13.881 -8.556 -19.635 1.00 62.38 94 SER A N 1
ATOM 741 C CA . SER A 1 94 ? 14.851 -7.600 -19.100 1.00 62.38 94 SER A CA 1
ATOM 742 C C . SER A 1 94 ? 14.123 -6.441 -18.417 1.00 62.38 94 SER A C 1
ATOM 744 O O . SER A 1 94 ? 12.993 -6.102 -18.785 1.00 62.38 94 SER A O 1
ATOM 746 N N . THR A 1 95 ? 14.771 -5.804 -17.441 1.00 63.03 95 THR A N 1
ATOM 747 C CA . THR A 1 95 ? 14.230 -4.620 -16.755 1.00 63.03 95 THR A CA 1
ATOM 748 C C . THR A 1 95 ? 13.809 -3.540 -17.760 1.00 63.03 95 THR A C 1
ATOM 750 O O . THR A 1 95 ? 12.690 -3.037 -17.683 1.00 63.03 95 THR A O 1
ATOM 753 N N . ASP A 1 96 ? 14.628 -3.297 -18.788 1.00 67.62 96 ASP A N 1
ATOM 754 C CA . ASP A 1 96 ? 14.343 -2.349 -19.874 1.00 67.62 96 ASP A CA 1
ATOM 755 C C . ASP A 1 96 ? 13.070 -2.687 -20.663 1.00 67.62 96 ASP A C 1
ATOM 757 O O . ASP A 1 96 ? 12.346 -1.799 -21.115 1.00 67.62 96 ASP A O 1
ATOM 761 N N . PHE A 1 97 ? 12.778 -3.971 -20.884 1.00 71.12 97 PHE A N 1
ATOM 762 C CA . PHE A 1 97 ? 11.560 -4.375 -21.583 1.00 71.12 97 PHE A CA 1
ATOM 763 C C . PHE A 1 97 ? 10.323 -4.213 -20.694 1.00 71.12 97 PHE A C 1
ATOM 765 O O . PHE A 1 97 ? 9.309 -3.687 -21.148 1.00 71.12 97 PHE A O 1
ATOM 772 N N . THR A 1 98 ? 10.429 -4.572 -19.415 1.00 71.56 98 THR A N 1
ATOM 773 C CA . THR A 1 98 ? 9.375 -4.371 -18.408 1.00 71.56 98 THR A CA 1
ATOM 774 C C . THR A 1 98 ? 9.004 -2.888 -18.274 1.00 71.56 98 THR A C 1
ATOM 776 O O . THR A 1 98 ? 7.819 -2.553 -18.304 1.00 71.56 98 THR A O 1
ATOM 779 N N . MET A 1 99 ? 9.995 -1.989 -18.230 1.00 69.56 99 MET A N 1
ATOM 780 C CA . MET A 1 99 ? 9.767 -0.536 -18.203 1.00 69.56 99 MET A CA 1
ATOM 781 C C . MET A 1 99 ? 9.070 -0.040 -19.476 1.00 69.56 99 MET A C 1
ATOM 783 O O . MET A 1 99 ? 8.066 0.661 -19.385 1.00 69.56 99 MET A O 1
ATOM 787 N N . ARG A 1 100 ? 9.521 -0.479 -20.663 1.00 78.19 100 ARG A N 1
ATOM 788 C CA . ARG A 1 100 ? 8.869 -0.137 -21.943 1.00 78.19 100 ARG A CA 1
ATOM 789 C C . ARG A 1 100 ? 7.396 -0.547 -21.981 1.00 78.19 100 ARG A C 1
ATOM 791 O O . ARG A 1 100 ? 6.582 0.191 -22.531 1.00 78.19 100 ARG A O 1
ATOM 798 N N . ILE A 1 101 ? 7.046 -1.705 -21.416 1.00 81.06 101 ILE A N 1
ATOM 799 C CA . ILE A 1 101 ? 5.654 -2.172 -21.340 1.00 81.06 101 ILE A CA 1
ATOM 800 C C . ILE A 1 101 ? 4.809 -1.226 -20.476 1.00 81.06 101 ILE A C 1
ATOM 802 O O . ILE A 1 101 ? 3.705 -0.847 -20.877 1.00 81.06 101 ILE A O 1
ATOM 806 N N . ASP A 1 102 ? 5.322 -0.840 -19.306 1.00 78.56 102 ASP A N 1
ATOM 807 C CA . ASP A 1 102 ? 4.613 0.045 -18.379 1.00 78.56 102 ASP A CA 1
ATOM 808 C C . ASP A 1 102 ? 4.469 1.467 -18.943 1.00 78.56 102 ASP A C 1
ATOM 810 O O . ASP A 1 102 ? 3.390 2.055 -18.858 1.00 78.56 102 ASP A O 1
ATOM 814 N N . ASP A 1 103 ? 5.515 1.998 -19.573 1.00 79.25 103 ASP A N 1
ATOM 815 C CA . ASP A 1 103 ? 5.485 3.313 -20.219 1.00 79.25 103 ASP A CA 1
ATOM 816 C C . ASP A 1 103 ? 4.505 3.344 -21.390 1.00 79.25 103 ASP A C 1
ATOM 818 O O . ASP A 1 103 ? 3.744 4.299 -21.539 1.00 79.25 103 ASP A O 1
ATOM 822 N N . GLU A 1 104 ? 4.461 2.283 -22.199 1.00 84.00 104 GLU A N 1
ATOM 823 C CA . GLU A 1 104 ? 3.491 2.167 -23.286 1.00 84.00 104 GLU A CA 1
ATOM 824 C C . GLU A 1 104 ? 2.053 2.124 -22.758 1.00 84.00 104 GLU A C 1
ATOM 826 O O . GLU A 1 104 ? 1.180 2.795 -23.304 1.00 84.00 104 GLU A O 1
ATOM 831 N N . TYR A 1 105 ? 1.796 1.400 -21.664 1.00 87.81 105 TYR A N 1
ATOM 832 C CA . TYR A 1 105 ? 0.483 1.386 -21.019 1.00 87.81 105 TYR A CA 1
ATOM 833 C C . TYR A 1 105 ? 0.076 2.781 -20.507 1.00 87.81 105 TYR A C 1
ATOM 835 O O . TYR A 1 105 ? -1.062 3.202 -20.728 1.00 87.81 105 TYR A O 1
ATOM 843 N N . LYS A 1 106 ? 0.998 3.533 -19.888 1.00 82.56 106 LYS A N 1
ATOM 844 C CA . LYS A 1 106 ? 0.747 4.880 -19.330 1.00 82.56 106 LYS A CA 1
ATOM 845 C C . LYS A 1 106 ? 0.418 5.951 -20.376 1.00 82.56 106 LYS A C 1
ATOM 847 O O . LYS A 1 106 ? -0.146 6.981 -20.020 1.00 82.56 106 LYS A O 1
ATOM 852 N N . LYS A 1 107 ? 0.707 5.719 -21.662 1.00 83.19 107 LYS A N 1
ATOM 853 C CA . LYS A 1 107 ? 0.358 6.649 -22.758 1.00 83.19 107 LYS A CA 1
ATOM 854 C C . LYS A 1 107 ? -1.146 6.820 -22.973 1.00 83.19 107 LYS A C 1
ATOM 856 O O . LYS A 1 107 ? -1.549 7.731 -23.698 1.00 83.19 107 LYS A O 1
ATOM 861 N N . TYR A 1 108 ? -1.963 5.928 -22.420 1.00 83.88 108 TYR A N 1
ATOM 862 C CA . TYR A 1 108 ? -3.396 5.874 -22.674 1.00 83.88 108 TYR A CA 1
ATOM 863 C C . TYR A 1 108 ? -4.204 6.148 -21.404 1.00 83.88 108 TYR A C 1
ATOM 865 O O . TYR A 1 108 ? -3.806 5.800 -20.293 1.00 83.88 108 TYR A O 1
ATOM 873 N N . TYR A 1 109 ? -5.408 6.693 -21.576 1.00 85.44 109 TYR A N 1
ATOM 874 C CA . TYR A 1 109 ? -6.420 6.644 -20.524 1.00 85.44 109 TYR A CA 1
ATOM 875 C C . TYR A 1 109 ? -6.989 5.228 -20.479 1.00 85.44 109 TYR A C 1
ATOM 877 O O . TYR A 1 109 ? -7.683 4.811 -21.404 1.00 85.44 109 TYR A O 1
ATOM 885 N N . ASN A 1 110 ? -6.673 4.466 -19.436 1.00 89.94 110 ASN A N 1
ATOM 886 C CA . ASN A 1 110 ? -6.997 3.044 -19.379 1.00 89.94 110 ASN A CA 1
ATOM 887 C C . ASN A 1 110 ? -8.262 2.771 -18.562 1.00 89.94 110 ASN A C 1
ATOM 889 O O . ASN A 1 110 ? -8.416 3.263 -17.447 1.00 89.94 110 ASN A O 1
ATOM 893 N N . PHE A 1 111 ? -9.135 1.920 -19.095 1.00 88.44 111 PHE A N 1
ATOM 894 C CA . PHE A 1 111 ? -10.285 1.361 -18.396 1.00 88.44 111 PHE A CA 1
ATOM 895 C C . PHE A 1 111 ? -10.163 -0.162 -18.380 1.00 88.44 111 PHE A C 1
ATOM 897 O O . PHE A 1 111 ? -10.248 -0.816 -19.417 1.00 88.44 111 PHE A O 1
ATOM 904 N N . ASN A 1 112 ? -9.934 -0.754 -17.212 1.00 90.88 112 ASN A N 1
ATOM 905 C CA . ASN A 1 112 ? -9.572 -2.167 -17.123 1.00 90.88 112 ASN A CA 1
ATOM 906 C C . ASN A 1 112 ? -10.763 -3.027 -16.702 1.00 90.88 112 ASN A C 1
ATOM 908 O O . ASN A 1 112 ? -11.493 -2.701 -15.765 1.00 90.88 112 ASN A O 1
ATOM 912 N N . LEU A 1 113 ? -10.941 -4.153 -17.387 1.00 85.44 113 LEU A N 1
ATOM 913 C CA . LEU A 1 113 ? -11.981 -5.137 -17.124 1.00 85.44 113 LEU A CA 1
ATOM 914 C C . LEU A 1 113 ? -11.348 -6.504 -16.914 1.00 85.44 113 LEU A C 1
ATOM 916 O O . LEU A 1 113 ? -10.664 -7.008 -17.799 1.00 85.44 113 LEU A O 1
ATOM 920 N N . PHE A 1 114 ? -11.617 -7.134 -15.777 1.00 86.50 114 PHE A N 1
ATOM 921 C CA . PHE A 1 114 ? -11.296 -8.535 -15.550 1.00 86.50 114 PHE A CA 1
ATOM 922 C C . PHE A 1 114 ? -12.520 -9.405 -15.829 1.00 86.50 114 PHE A C 1
ATOM 924 O O . PHE A 1 114 ? -13.614 -9.149 -15.325 1.00 86.50 114 PHE A O 1
ATOM 931 N N . ILE A 1 115 ? -12.355 -10.455 -16.625 1.00 87.12 115 ILE A N 1
ATOM 932 C CA . ILE A 1 115 ? -13.477 -11.290 -17.055 1.00 87.12 115 ILE A CA 1
ATOM 933 C C . ILE A 1 115 ? -13.688 -12.446 -16.091 1.00 87.12 115 ILE A C 1
ATOM 935 O O . ILE A 1 115 ? -12.805 -13.280 -15.880 1.00 87.12 115 ILE A O 1
ATOM 939 N N . LYS A 1 116 ? -14.904 -12.532 -15.545 1.00 78.75 116 LYS A N 1
ATOM 940 C CA . LYS A 1 116 ? -15.332 -13.704 -14.788 1.00 78.75 116 LYS A CA 1
ATOM 941 C C . LYS A 1 116 ? -15.558 -14.860 -15.763 1.00 78.75 116 LYS A C 1
ATOM 943 O O . LYS A 1 116 ? -16.405 -14.770 -16.648 1.00 78.75 116 LYS A O 1
ATOM 948 N N . ARG A 1 117 ? -14.801 -15.949 -15.608 1.00 78.81 117 ARG A N 1
ATOM 949 C CA . ARG A 1 117 ? -14.979 -17.152 -16.434 1.00 78.81 117 ARG A CA 1
ATOM 950 C C . ARG A 1 117 ? -16.350 -17.779 -16.208 1.00 78.81 117 ARG A C 1
ATOM 952 O O . ARG A 1 117 ? -16.793 -17.880 -15.067 1.00 78.81 117 ARG A O 1
ATOM 959 N N . GLY A 1 118 ? -16.969 -18.231 -17.296 1.00 68.12 118 GLY A N 1
ATOM 960 C CA . GLY A 1 118 ? -18.099 -19.161 -17.257 1.00 68.12 118 GLY A CA 1
ATOM 961 C C . GLY A 1 118 ? -17.649 -20.627 -17.249 1.00 68.12 118 GLY A C 1
ATOM 962 O O . GLY A 1 118 ? -16.452 -20.921 -17.257 1.00 68.12 118 GLY A O 1
ATOM 963 N N . ASP A 1 119 ? -18.619 -21.540 -17.295 1.00 62.16 119 ASP A N 1
ATOM 964 C CA . ASP A 1 119 ? -18.400 -22.990 -17.145 1.00 62.16 119 ASP A CA 1
ATOM 965 C C . ASP A 1 119 ? -17.840 -23.680 -18.404 1.00 62.16 119 ASP A C 1
ATOM 967 O O . ASP A 1 119 ? -17.422 -24.837 -18.364 1.00 62.16 119 ASP A O 1
ATOM 971 N N . THR A 1 120 ? -17.811 -22.985 -19.543 1.00 60.19 120 THR A N 1
ATOM 972 C CA . THR A 1 120 ? -17.403 -23.549 -20.838 1.00 60.19 120 THR A CA 1
ATOM 973 C C . THR A 1 120 ? -16.000 -23.101 -21.245 1.00 60.19 120 THR A C 1
ATOM 975 O O . THR A 1 120 ? -15.729 -21.902 -21.330 1.00 60.19 120 THR A O 1
ATOM 978 N N . PHE A 1 121 ? -15.125 -24.049 -21.594 1.00 64.62 121 PHE A N 1
ATOM 979 C CA . PHE A 1 121 ? -13.783 -23.784 -22.123 1.00 64.62 121 PHE A CA 1
ATOM 980 C C . PHE A 1 121 ? -13.650 -24.277 -23.570 1.00 64.62 121 PHE A C 1
ATOM 982 O O . PHE A 1 121 ? -13.898 -25.441 -23.864 1.00 64.62 121 PHE A O 1
ATOM 989 N N . GLN A 1 122 ? -13.238 -23.394 -24.482 1.00 63.41 122 GLN A N 1
ATOM 990 C CA . GLN A 1 122 ? -12.972 -23.739 -25.887 1.00 63.41 122 GLN A CA 1
ATOM 991 C C . GLN A 1 122 ? -11.461 -23.919 -26.122 1.00 63.41 122 GLN A C 1
ATOM 993 O O . GLN A 1 122 ? -10.685 -23.044 -25.767 1.00 63.41 122 GLN A O 1
ATOM 998 N N . GLN A 1 123 ? -11.004 -25.011 -26.734 1.00 62.41 123 GLN A N 1
ATOM 999 C CA . GLN A 1 123 ? -9.560 -25.238 -26.957 1.00 62.41 123 GLN A CA 1
ATOM 1000 C C . GLN A 1 123 ? -9.022 -24.561 -28.239 1.00 62.41 123 GLN A C 1
ATOM 1002 O O . GLN A 1 123 ? -7.821 -24.341 -28.364 1.00 62.41 123 GLN A O 1
ATOM 1007 N N . ALA A 1 124 ? -9.888 -24.216 -29.198 1.00 64.06 124 ALA A N 1
ATOM 1008 C CA . ALA A 1 124 ? -9.474 -23.708 -30.509 1.00 64.06 124 ALA A CA 1
ATOM 1009 C C . ALA A 1 124 ? -8.675 -22.388 -30.419 1.00 64.06 124 ALA A C 1
ATOM 1011 O O . ALA A 1 124 ? -9.092 -21.447 -29.739 1.00 64.06 124 ALA A O 1
ATOM 1012 N N . GLY A 1 125 ? -7.535 -22.327 -31.121 1.00 58.31 125 GLY A N 1
ATOM 1013 C CA . GLY A 1 125 ? -6.647 -21.157 -31.157 1.00 58.31 125 GLY A CA 1
ATOM 1014 C C . GLY A 1 125 ? -5.889 -20.882 -29.849 1.00 58.31 125 GLY A C 1
ATOM 1015 O O . GLY A 1 125 ? -5.520 -19.736 -29.601 1.00 58.31 125 GLY A O 1
ATOM 1016 N N . ARG A 1 126 ? -5.710 -21.888 -28.976 1.00 72.56 126 ARG A N 1
ATOM 1017 C CA . ARG A 1 126 ? -5.052 -21.752 -27.660 1.00 72.56 126 ARG A CA 1
ATOM 1018 C C . ARG A 1 126 ? -3.997 -22.833 -27.452 1.00 72.56 126 ARG A C 1
ATOM 1020 O O . ARG A 1 126 ? -4.235 -23.995 -27.772 1.00 72.56 126 ARG A O 1
ATOM 1027 N N . ILE A 1 127 ? -2.869 -22.440 -26.862 1.00 64.19 127 ILE A N 1
ATOM 1028 C CA . ILE A 1 127 ? -1.770 -23.349 -26.498 1.00 64.19 127 ILE A CA 1
ATOM 1029 C C . ILE A 1 127 ? -2.020 -23.975 -25.116 1.00 64.19 127 ILE A C 1
ATOM 1031 O O . ILE A 1 127 ? -1.697 -25.136 -24.900 1.00 64.19 127 ILE A O 1
ATOM 1035 N N . GLN A 1 128 ? -2.631 -23.225 -24.195 1.00 68.38 128 GLN A N 1
ATOM 1036 C CA . GLN A 1 128 ? -2.827 -23.624 -22.800 1.00 68.38 128 GLN A CA 1
ATOM 1037 C C . GLN A 1 128 ? -4.097 -24.461 -22.587 1.00 68.38 128 GLN A C 1
ATOM 1039 O O . GLN A 1 128 ? -5.107 -24.272 -23.274 1.00 68.38 128 GLN A O 1
ATOM 1044 N N . ASN A 1 129 ? -4.076 -25.333 -21.577 1.00 77.88 129 ASN A N 1
ATOM 1045 C CA . ASN A 1 129 ? -5.260 -26.060 -21.099 1.00 77.88 129 ASN A CA 1
ATOM 1046 C C . ASN A 1 129 ? -6.064 -25.248 -20.053 1.00 77.88 129 ASN A C 1
ATOM 1048 O O . ASN A 1 129 ? -5.699 -24.124 -19.694 1.00 77.88 129 ASN A O 1
ATOM 1052 N N . LEU A 1 130 ? -7.191 -25.788 -19.570 1.00 74.81 130 LEU A N 1
ATOM 1053 C CA . LEU A 1 130 ? -8.084 -25.095 -18.627 1.00 74.81 130 LEU A CA 1
ATOM 1054 C C . LEU A 1 130 ? -7.415 -24.767 -17.279 1.00 74.81 130 LEU A C 1
ATOM 1056 O O . LEU A 1 130 ? -7.608 -23.669 -16.758 1.00 74.81 130 LEU A O 1
ATOM 1060 N N . GLU A 1 131 ? -6.634 -25.684 -16.713 1.00 76.81 131 GLU A N 1
ATOM 1061 C CA . GLU A 1 131 ? -5.992 -25.479 -15.407 1.00 76.81 131 GLU A CA 1
ATOM 1062 C C . GLU A 1 131 ? -4.834 -24.476 -15.498 1.00 76.81 131 GLU A C 1
ATOM 1064 O O . GLU A 1 131 ? -4.734 -23.563 -14.675 1.00 76.81 131 GLU A O 1
ATOM 1069 N N . GLU A 1 132 ? -4.035 -24.543 -16.564 1.00 78.62 132 GLU A N 1
ATOM 1070 C CA . GLU A 1 132 ? -3.022 -23.529 -16.888 1.00 78.62 132 GLU A CA 1
ATOM 1071 C C . GLU A 1 132 ? -3.655 -22.153 -17.103 1.00 78.62 132 GLU A C 1
ATOM 1073 O O . GLU A 1 132 ? -3.154 -21.134 -16.627 1.00 78.62 132 GLU A O 1
ATOM 1078 N N . SER A 1 133 ? -4.807 -22.120 -17.769 1.00 80.69 133 SER A N 1
ATOM 1079 C CA . SER A 1 133 ? -5.564 -20.896 -18.000 1.00 80.69 133 SER A CA 1
ATOM 1080 C C . SER A 1 133 ? -6.071 -20.269 -16.697 1.00 80.69 133 SER A C 1
ATOM 1082 O O . SER A 1 133 ? -5.978 -19.052 -16.538 1.00 80.69 133 SER A O 1
ATOM 1084 N N . LYS A 1 134 ? -6.560 -21.076 -15.746 1.00 79.06 134 LYS A N 1
ATOM 1085 C CA . LYS A 1 134 ? -6.949 -20.607 -14.404 1.00 79.06 134 LYS A CA 1
ATOM 1086 C C . LYS A 1 134 ? -5.747 -20.133 -13.586 1.00 79.06 134 LYS A C 1
ATOM 1088 O O . LYS A 1 134 ? -5.851 -19.168 -12.833 1.00 79.06 134 LYS A O 1
ATOM 1093 N N . ALA A 1 135 ? -4.594 -20.788 -13.720 1.00 81.19 135 ALA A N 1
ATOM 1094 C CA . ALA A 1 135 ? -3.363 -20.321 -13.088 1.00 81.19 135 ALA A CA 1
ATOM 1095 C C . ALA A 1 135 ? -2.933 -18.955 -13.644 1.00 81.19 135 ALA A C 1
ATOM 1097 O O . ALA A 1 135 ? -2.529 -18.080 -12.877 1.00 81.19 135 ALA A O 1
ATOM 1098 N N . LEU A 1 136 ? -3.087 -18.745 -14.955 1.00 83.12 136 LEU A N 1
ATOM 1099 C CA . LEU A 1 136 ? -2.843 -17.452 -15.590 1.00 83.12 136 LEU A CA 1
ATOM 1100 C C . LEU A 1 136 ? -3.807 -16.369 -15.099 1.00 83.12 136 LEU A C 1
ATOM 1102 O O . LEU A 1 136 ? -3.356 -15.250 -14.901 1.00 83.12 136 LEU A O 1
ATOM 1106 N N . ASP A 1 137 ? -5.079 -16.669 -14.817 1.00 81.00 137 ASP A N 1
ATOM 1107 C CA . ASP A 1 137 ? -5.977 -15.673 -14.205 1.00 81.00 137 ASP A CA 1
ATOM 1108 C C . ASP A 1 137 ? -5.443 -15.143 -12.889 1.00 81.00 137 ASP A C 1
ATOM 1110 O O . ASP A 1 137 ? -5.445 -13.936 -12.675 1.00 81.00 137 ASP A O 1
ATOM 1114 N N . ARG A 1 138 ? -4.988 -16.048 -12.013 1.00 81.25 138 ARG A N 1
ATOM 1115 C CA . ARG A 1 138 ? -4.430 -15.670 -10.714 1.00 81.25 138 ARG A CA 1
ATOM 1116 C C . ARG A 1 138 ? -3.195 -14.797 -10.901 1.00 81.25 138 ARG A C 1
ATOM 1118 O O . ARG A 1 138 ? -3.094 -13.762 -10.259 1.00 81.25 138 ARG A O 1
ATOM 1125 N N . LYS A 1 139 ? -2.309 -15.164 -11.834 1.00 84.12 139 LYS A N 1
ATOM 1126 C CA . LYS A 1 139 ? -1.132 -14.351 -12.177 1.00 84.12 139 LYS A CA 1
ATOM 1127 C C . LYS A 1 139 ? -1.513 -12.969 -12.711 1.00 84.12 139 LYS A C 1
ATOM 1129 O O . LYS A 1 139 ? -0.921 -11.984 -12.297 1.00 84.12 139 LYS A O 1
ATOM 1134 N N . ILE A 1 140 ? -2.513 -12.883 -13.588 1.00 84.88 140 ILE A N 1
ATOM 1135 C CA . ILE A 1 140 ? -2.987 -11.609 -14.145 1.00 84.88 140 ILE A CA 1
ATOM 1136 C C . ILE A 1 140 ? -3.635 -10.753 -13.052 1.00 84.88 140 ILE A C 1
ATOM 1138 O O . ILE A 1 140 ? -3.337 -9.569 -12.967 1.00 84.88 140 ILE A O 1
ATOM 1142 N N . MET A 1 141 ? -4.483 -11.332 -12.194 1.00 74.62 141 MET A N 1
ATOM 1143 C CA . MET A 1 141 ? -5.070 -10.610 -11.059 1.00 74.62 141 MET A CA 1
ATOM 1144 C C . MET A 1 141 ? -3.997 -10.092 -10.105 1.00 74.62 141 MET A C 1
ATOM 1146 O O . MET A 1 141 ? -4.101 -8.957 -9.652 1.00 74.62 141 MET A O 1
ATOM 1150 N N . ASN A 1 142 ? -2.984 -10.905 -9.799 1.00 73.50 142 ASN A N 1
ATOM 1151 C CA . ASN A 1 142 ? -1.881 -10.492 -8.940 1.00 73.50 142 ASN A CA 1
ATOM 1152 C C . ASN A 1 142 ? -1.085 -9.360 -9.588 1.00 73.50 142 ASN A C 1
ATOM 1154 O O . ASN A 1 142 ? -0.915 -8.340 -8.944 1.00 73.50 142 ASN A O 1
ATOM 1158 N N . MET A 1 143 ? -0.740 -9.463 -10.875 1.00 84.94 143 MET A N 1
ATOM 1159 C CA . MET A 1 143 ? -0.055 -8.388 -11.603 1.00 84.94 143 MET A CA 1
ATOM 1160 C C . MET A 1 143 ? -0.849 -7.075 -11.595 1.00 84.94 143 MET A C 1
ATOM 1162 O O . MET A 1 143 ? -0.274 -6.015 -11.366 1.00 84.94 143 MET A O 1
ATOM 1166 N N . LEU A 1 144 ? -2.172 -7.128 -11.788 1.00 71.62 144 LEU A N 1
ATOM 1167 C CA . LEU A 1 144 ? -3.017 -5.934 -11.695 1.00 71.62 144 LEU A CA 1
ATOM 1168 C C . LEU A 1 144 ? -3.021 -5.350 -10.273 1.00 71.62 144 LEU A C 1
ATOM 1170 O O . LEU A 1 144 ? -2.951 -4.136 -10.127 1.00 71.62 144 LEU A O 1
ATOM 1174 N N . LYS A 1 145 ? -3.068 -6.191 -9.231 1.00 64.25 145 LYS A N 1
ATOM 1175 C CA . LYS A 1 145 ? -3.022 -5.750 -7.825 1.00 64.25 145 LYS A CA 1
ATOM 1176 C C . LYS A 1 145 ? -1.659 -5.174 -7.435 1.00 64.25 145 LYS A C 1
ATOM 1178 O O . LYS A 1 145 ? -1.614 -4.100 -6.853 1.00 64.25 145 LYS A O 1
ATOM 1183 N N . GLU A 1 146 ? -0.574 -5.858 -7.785 1.00 66.12 146 GLU A N 1
ATOM 1184 C CA . GLU A 1 146 ? 0.816 -5.443 -7.549 1.00 66.12 146 GLU A CA 1
ATOM 1185 C C . GLU A 1 146 ? 1.109 -4.093 -8.209 1.00 66.12 146 GLU A C 1
ATOM 1187 O O . GLU A 1 146 ? 1.755 -3.238 -7.616 1.00 66.12 146 GLU A O 1
ATOM 1192 N N . LYS A 1 147 ? 0.572 -3.861 -9.414 1.00 70.00 147 LYS A N 1
ATOM 1193 C CA . LYS A 1 147 ? 0.705 -2.584 -10.131 1.00 70.00 147 LYS A CA 1
ATOM 1194 C C . LYS A 1 147 ? -0.328 -1.524 -9.718 1.00 70.00 147 LYS A C 1
ATOM 1196 O O . LYS A 1 147 ? -0.375 -0.468 -10.343 1.00 70.00 147 LYS A O 1
ATOM 1201 N N . ASN A 1 148 ? -1.159 -1.798 -8.707 1.00 59.78 148 ASN A N 1
ATOM 1202 C CA . ASN A 1 148 ? -2.264 -0.948 -8.246 1.00 59.78 148 ASN A CA 1
ATOM 1203 C C . ASN A 1 148 ? -3.218 -0.493 -9.373 1.00 59.78 148 ASN A C 1
ATOM 1205 O O . ASN A 1 148 ? -3.673 0.648 -9.441 1.00 59.78 148 ASN A O 1
ATOM 1209 N N . ILE A 1 149 ? -3.508 -1.396 -10.309 1.00 71.31 149 ILE A N 1
ATOM 1210 C CA . ILE A 1 149 ? -4.381 -1.135 -11.449 1.00 71.31 149 ILE A CA 1
ATOM 1211 C C . ILE A 1 149 ? -5.804 -1.533 -11.083 1.00 71.31 149 ILE A C 1
ATOM 1213 O O . ILE A 1 149 ? -6.138 -2.717 -11.004 1.00 71.31 149 ILE A O 1
ATOM 1217 N N . TYR A 1 150 ? -6.669 -0.533 -10.918 1.00 63.53 150 TYR A N 1
ATOM 1218 C CA . TYR A 1 150 ? -8.093 -0.767 -10.709 1.00 63.53 150 TYR A CA 1
ATOM 1219 C C . TYR A 1 150 ? -8.735 -1.418 -11.940 1.00 63.53 150 TYR A C 1
ATOM 1221 O O . TYR A 1 150 ? -8.494 -0.999 -13.077 1.00 63.53 150 TYR A O 1
ATOM 1229 N N . PHE A 1 151 ? -9.595 -2.412 -11.706 1.00 76.12 151 PHE A N 1
ATOM 1230 C CA . PHE A 1 151 ? -10.371 -3.081 -12.745 1.00 76.12 151 PHE A CA 1
ATOM 1231 C C . PHE A 1 151 ? -11.804 -3.378 -12.290 1.00 76.12 151 PHE A C 1
ATOM 1233 O O . PHE A 1 151 ? -12.056 -3.759 -11.148 1.00 76.12 151 PHE A O 1
ATOM 1240 N N . GLY A 1 152 ? -12.753 -3.253 -13.217 1.00 67.81 152 GLY A N 1
ATOM 1241 C CA . GLY A 1 152 ? -14.116 -3.751 -13.040 1.00 67.81 152 GLY A CA 1
ATOM 1242 C C . GLY A 1 152 ? -14.218 -5.238 -13.383 1.00 67.81 152 GLY A C 1
ATOM 1243 O O . GLY A 1 152 ? -13.409 -5.760 -14.147 1.00 67.81 152 GLY A O 1
ATOM 1244 N N . VAL A 1 153 ? -15.230 -5.933 -12.860 1.00 77.44 153 VAL A N 1
ATOM 1245 C CA . VAL A 1 153 ? -15.492 -7.337 -13.221 1.00 77.44 153 VAL A CA 1
ATOM 1246 C C . VAL A 1 153 ? -16.570 -7.411 -14.296 1.00 77.44 153 VAL A C 1
ATOM 1248 O O . VAL A 1 153 ? -17.687 -6.932 -14.099 1.00 77.44 153 VAL A O 1
ATOM 1251 N N . TYR A 1 154 ? -16.250 -8.048 -15.418 1.00 84.44 154 TYR A N 1
ATOM 1252 C CA . TYR A 1 154 ? -17.181 -8.278 -16.517 1.00 84.44 154 TYR A CA 1
ATOM 1253 C C . TYR A 1 154 ? -17.962 -9.589 -16.360 1.00 84.44 154 TYR A C 1
ATOM 1255 O O . TYR A 1 154 ? -17.379 -10.645 -16.091 1.00 84.44 154 TYR A O 1
ATOM 1263 N N . SER A 1 155 ? -19.271 -9.515 -16.616 1.00 80.69 155 SER A N 1
ATOM 1264 C CA . SER A 1 155 ? -20.155 -10.637 -16.934 1.00 80.69 155 SER A CA 1
ATOM 1265 C C . SER A 1 155 ? -21.139 -10.235 -18.044 1.00 80.69 155 SER A C 1
ATOM 1267 O O . SER A 1 155 ? -21.449 -9.059 -18.222 1.00 80.69 155 SER A O 1
ATOM 1269 N N . HIS A 1 156 ? -21.690 -11.203 -18.781 1.00 82.75 156 HIS A N 1
ATOM 1270 C CA . HIS A 1 156 ? -22.689 -10.911 -19.825 1.00 82.75 156 HIS A CA 1
ATOM 1271 C C . HIS A 1 156 ? -23.918 -10.153 -19.288 1.00 82.75 156 HIS A C 1
ATOM 1273 O O . HIS A 1 156 ? -24.517 -9.339 -19.986 1.00 82.75 156 HIS A O 1
ATOM 1279 N N . GLU A 1 157 ? -24.275 -10.380 -18.023 1.00 81.50 157 GLU A N 1
ATOM 1280 C CA . GLU A 1 157 ? -25.420 -9.743 -17.368 1.00 81.50 157 GLU A CA 1
ATOM 1281 C C . GLU A 1 157 ? -25.186 -8.252 -17.078 1.00 81.50 157 GLU A C 1
ATOM 1283 O O . GLU A 1 157 ? -26.134 -7.467 -17.084 1.00 81.50 157 GLU A O 1
ATOM 1288 N N . ASN A 1 158 ? -23.931 -7.837 -16.858 1.00 82.06 158 ASN A N 1
ATOM 1289 C CA . ASN A 1 158 ? -23.600 -6.476 -16.428 1.00 82.06 158 ASN A CA 1
ATOM 1290 C C . ASN A 1 158 ? -23.031 -5.577 -17.543 1.00 82.06 158 ASN A C 1
ATOM 1292 O O . ASN A 1 158 ? -22.711 -4.413 -17.291 1.00 82.06 158 ASN A O 1
ATOM 1296 N N . VAL A 1 159 ? -22.963 -6.063 -18.788 1.00 87.50 159 VAL A N 1
ATOM 1297 C CA . VAL A 1 159 ? -22.344 -5.339 -19.913 1.00 87.50 159 VAL A CA 1
ATOM 1298 C C . VAL A 1 159 ? -22.955 -3.956 -20.173 1.00 87.50 159 VAL A C 1
ATOM 1300 O O . VAL A 1 159 ? -22.240 -3.011 -20.513 1.00 87.50 159 VAL A O 1
ATOM 1303 N N . LYS A 1 160 ? -24.270 -3.795 -19.968 1.00 82.94 160 LYS A N 1
ATOM 1304 C CA . LYS A 1 160 ? -24.937 -2.489 -20.101 1.00 82.94 160 LYS A CA 1
ATOM 1305 C C . LYS A 1 160 ? -24.380 -1.486 -19.090 1.00 82.94 160 LYS A C 1
ATOM 1307 O O . LYS A 1 160 ? -23.936 -0.419 -19.501 1.00 82.94 160 LYS A O 1
ATOM 1312 N N . TYR A 1 161 ? -24.304 -1.874 -17.819 1.00 79.06 161 TYR A N 1
ATOM 1313 C CA . TYR A 1 161 ? -23.749 -1.049 -16.746 1.00 79.06 161 TYR A CA 1
ATOM 1314 C C . TYR A 1 161 ? -22.274 -0.696 -16.989 1.00 79.06 161 TYR A C 1
ATOM 1316 O O . TYR A 1 161 ? -21.873 0.455 -16.833 1.00 79.06 161 TYR A O 1
ATOM 1324 N N . ILE A 1 162 ? -21.472 -1.657 -17.462 1.00 84.56 162 ILE A N 1
ATOM 1325 C CA . ILE A 1 162 ? -20.073 -1.408 -17.842 1.00 84.56 162 ILE A CA 1
ATOM 1326 C C . ILE A 1 162 ? -19.982 -0.351 -18.942 1.00 84.56 162 ILE A C 1
ATOM 1328 O O . ILE A 1 162 ? -19.186 0.578 -18.831 1.00 84.56 162 ILE A O 1
ATOM 1332 N N . SER A 1 163 ? -20.814 -0.454 -19.980 1.00 87.81 163 SER A N 1
ATOM 1333 C CA . SER A 1 163 ? -20.810 0.527 -21.069 1.00 87.81 163 SER A CA 1
ATOM 1334 C C . SER A 1 163 ? -21.193 1.936 -20.599 1.00 87.81 163 SER A C 1
ATOM 1336 O O . SER A 1 163 ? -20.603 2.903 -21.070 1.00 87.81 163 SER A O 1
ATOM 1338 N N . ASP A 1 164 ? -22.125 2.065 -19.646 1.00 84.50 164 ASP A N 1
ATOM 1339 C CA . ASP A 1 164 ? -22.482 3.357 -19.045 1.00 84.50 164 ASP A CA 1
ATOM 1340 C C . ASP A 1 164 ? -21.318 3.949 -18.239 1.00 84.50 164 ASP A C 1
ATOM 1342 O O . ASP A 1 164 ? -21.001 5.131 -18.379 1.00 84.50 164 ASP A O 1
ATOM 1346 N N . ASN A 1 165 ? -20.612 3.120 -17.468 1.00 78.19 165 ASN A N 1
ATOM 1347 C CA . ASN A 1 165 ? -19.434 3.557 -16.719 1.00 78.19 165 ASN A CA 1
ATOM 1348 C C . ASN A 1 165 ? -18.278 3.987 -17.624 1.00 78.19 165 ASN A C 1
ATOM 1350 O O . ASN A 1 165 ? -17.616 4.981 -17.323 1.00 78.19 165 ASN A O 1
ATOM 1354 N N . ILE A 1 166 ? -18.042 3.281 -18.732 1.00 86.50 166 ILE A N 1
ATOM 1355 C CA . ILE A 1 166 ? -17.028 3.680 -19.717 1.00 86.50 166 ILE A CA 1
ATOM 1356 C C . ILE A 1 166 ? -17.370 5.062 -20.282 1.00 86.50 166 ILE A C 1
ATOM 1358 O O . ILE A 1 166 ? -16.503 5.928 -20.330 1.00 86.50 166 ILE A O 1
ATOM 1362 N N . ILE A 1 167 ? -18.636 5.309 -20.637 1.00 88.44 167 ILE A N 1
ATOM 1363 C CA . ILE A 1 167 ? -19.080 6.611 -21.159 1.00 88.44 167 ILE A CA 1
ATOM 1364 C C . ILE A 1 167 ? -18.902 7.721 -20.118 1.00 88.44 167 ILE A C 1
ATOM 1366 O O . ILE A 1 167 ? -18.410 8.796 -20.459 1.00 88.44 167 ILE A O 1
ATOM 1370 N N . LYS A 1 168 ? -19.237 7.461 -18.849 1.00 83.56 168 LYS A N 1
ATOM 1371 C CA . LYS A 1 168 ? -19.023 8.420 -17.755 1.00 83.56 168 LYS A CA 1
ATOM 1372 C C . LYS A 1 168 ? -17.541 8.782 -17.594 1.00 83.56 168 LYS A C 1
ATOM 1374 O O . LYS A 1 168 ? -17.206 9.954 -17.471 1.00 83.56 168 LYS A O 1
ATOM 1379 N N . ASN A 1 169 ? -16.644 7.795 -17.634 1.00 80.06 169 ASN A N 1
ATOM 1380 C CA . ASN A 1 169 ? -15.200 8.044 -17.547 1.00 80.06 169 ASN A CA 1
ATOM 1381 C C . ASN A 1 169 ? -14.665 8.756 -18.798 1.00 80.06 169 ASN A C 1
ATOM 1383 O O . ASN A 1 169 ? -13.776 9.597 -18.702 1.00 80.06 169 ASN A O 1
ATOM 1387 N N . LEU A 1 170 ? -15.219 8.453 -19.974 1.00 84.19 170 LEU A N 1
ATOM 1388 C CA . LEU A 1 170 ? -14.839 9.099 -21.227 1.00 84.19 170 LEU A CA 1
ATOM 1389 C C . LEU A 1 170 ? -15.142 10.603 -21.207 1.00 84.19 170 LEU A C 1
ATOM 1391 O O . LEU A 1 170 ? -14.355 11.377 -21.743 1.00 84.19 170 LEU A O 1
ATOM 1395 N N . GLN A 1 171 ? -16.235 11.030 -20.567 1.00 78.81 171 GLN A N 1
ATOM 1396 C CA . GLN A 1 171 ? -16.543 12.455 -20.390 1.00 78.81 171 GLN A CA 1
ATOM 1397 C C . GLN A 1 171 ? -15.426 13.181 -19.623 1.00 78.81 171 GLN A C 1
ATOM 1399 O O . GLN A 1 171 ? -14.908 14.172 -20.126 1.00 78.81 171 GLN A O 1
ATOM 1404 N N . ALA A 1 172 ? -14.958 12.619 -18.504 1.00 72.19 172 ALA A N 1
ATOM 1405 C CA . ALA A 1 172 ? -13.839 13.178 -17.738 1.00 72.19 172 ALA A CA 1
ATOM 1406 C C . ALA A 1 172 ? -12.515 13.199 -18.529 1.00 72.19 172 ALA A C 1
ATOM 1408 O O . ALA A 1 172 ? -11.680 14.080 -18.340 1.00 72.19 172 ALA A O 1
ATOM 1409 N N . VAL A 1 173 ? -12.310 12.240 -19.438 1.00 73.75 173 VAL A N 1
ATOM 1410 C CA . VAL A 1 173 ? -11.133 12.199 -20.325 1.00 73.75 173 VAL A CA 1
ATOM 1411 C C . VAL A 1 173 ? -11.193 13.274 -21.414 1.00 73.75 173 VAL A C 1
ATOM 1413 O O . VAL A 1 173 ? -10.154 13.819 -21.784 1.00 73.75 173 VAL A O 1
ATOM 1416 N N . ARG A 1 174 ? -12.384 13.611 -21.924 1.00 73.69 174 ARG A N 1
ATOM 1417 C CA . ARG A 1 174 ? -12.561 14.664 -22.942 1.00 73.69 174 ARG A CA 1
ATOM 1418 C C . ARG A 1 174 ? -12.236 16.068 -22.419 1.00 73.69 174 ARG A C 1
ATOM 1420 O O . ARG A 1 174 ? -11.902 16.931 -23.221 1.00 73.69 174 ARG A O 1
ATOM 1427 N N . GLU A 1 175 ? -12.328 16.281 -21.109 1.00 66.69 175 GLU A N 1
ATOM 1428 C CA . GLU A 1 175 ? -12.119 17.580 -20.455 1.00 66.69 175 GLU A CA 1
ATOM 1429 C C . GLU A 1 175 ? -10.653 17.841 -20.052 1.00 66.69 175 GLU A C 1
ATOM 1431 O O . GLU A 1 175 ? -10.310 18.963 -19.688 1.00 66.69 175 GLU A O 1
ATOM 1436 N N . LYS A 1 176 ? -9.767 16.836 -20.140 1.00 57.44 176 LYS A N 1
ATOM 1437 C CA . LYS A 1 176 ? -8.345 16.964 -19.771 1.00 57.44 176 LYS A CA 1
ATOM 1438 C C . LYS A 1 176 ? -7.464 17.412 -20.952 1.00 57.44 176 LYS A C 1
ATOM 1440 O O . LYS A 1 176 ? -7.684 16.945 -22.073 1.00 57.44 176 LYS A O 1
ATOM 1445 N N . PRO A 1 177 ? -6.439 18.261 -20.730 1.00 47.66 177 PRO A N 1
ATOM 1446 C CA . PRO A 1 177 ? -5.472 18.615 -21.768 1.00 47.66 177 PRO A CA 1
ATOM 1447 C C . PRO A 1 177 ? -4.688 17.379 -22.243 1.00 47.66 177 PRO A C 1
ATOM 1449 O O . PRO A 1 177 ? -4.427 16.456 -21.472 1.00 47.66 177 PRO A O 1
ATOM 1452 N N . GLU A 1 178 ? -4.356 17.354 -23.534 1.00 44.19 178 GLU A N 1
ATOM 1453 C CA . GLU A 1 178 ? -3.629 16.263 -24.195 1.00 44.19 178 GLU A CA 1
ATOM 1454 C C . GLU A 1 178 ? -2.223 16.127 -23.576 1.00 44.19 178 GLU A C 1
ATOM 1456 O O . GLU A 1 178 ? -1.459 17.091 -23.540 1.00 44.19 178 GLU A O 1
ATOM 1461 N N . ILE A 1 179 ? -1.887 14.947 -23.044 1.00 41.88 179 ILE A N 1
ATOM 1462 C CA . ILE A 1 179 ? -0.583 14.693 -22.413 1.00 41.88 179 ILE A CA 1
ATOM 1463 C C . ILE A 1 179 ? 0.430 14.351 -23.515 1.00 41.88 179 ILE A C 1
ATOM 1465 O O . ILE A 1 179 ? 0.451 13.229 -24.027 1.00 41.88 179 ILE A O 1
ATOM 1469 N N . GLU A 1 180 ? 1.278 15.310 -23.893 1.00 35.25 180 GLU A N 1
ATOM 1470 C CA . GLU A 1 180 ? 2.387 15.084 -24.826 1.00 35.25 180 GLU A CA 1
ATOM 1471 C C . GLU A 1 180 ? 3.618 14.557 -24.065 1.00 35.25 180 GLU A C 1
ATOM 1473 O O . GLU A 1 180 ? 4.441 15.316 -23.560 1.00 35.25 180 GLU A O 1
ATOM 1478 N N . ILE A 1 181 ? 3.757 13.230 -23.971 1.00 37.34 181 ILE A N 1
ATOM 1479 C CA . ILE A 1 181 ? 4.982 12.599 -23.454 1.00 37.34 181 ILE A CA 1
ATOM 1480 C C . ILE A 1 181 ? 5.986 12.499 -24.607 1.00 37.34 181 ILE A C 1
ATOM 1482 O O . ILE A 1 181 ? 5.882 11.611 -25.460 1.00 37.34 181 ILE A O 1
ATOM 1486 N N . LYS A 1 182 ? 6.965 13.411 -24.652 1.00 29.98 182 LYS A N 1
ATOM 1487 C CA . LYS A 1 182 ? 8.120 13.281 -25.552 1.00 29.98 182 LYS A CA 1
ATOM 1488 C C . LYS A 1 182 ? 9.023 12.160 -25.041 1.00 29.98 182 LYS A C 1
ATOM 1490 O O . LYS A 1 182 ? 9.410 12.150 -23.880 1.00 29.98 182 LYS A O 1
ATOM 1495 N N . ALA A 1 183 ? 9.335 11.207 -25.917 1.00 32.31 183 ALA A N 1
ATOM 1496 C CA . ALA A 1 183 ? 10.218 10.091 -25.601 1.00 32.31 183 ALA A CA 1
ATOM 1497 C C . ALA A 1 183 ? 11.619 10.601 -25.235 1.00 32.31 183 ALA A C 1
ATOM 1499 O O . ALA A 1 183 ? 12.247 11.292 -26.039 1.00 32.31 183 ALA A O 1
ATOM 1500 N N . THR A 1 184 ? 12.109 10.237 -24.052 1.00 30.23 184 THR A N 1
ATOM 1501 C CA . THR A 1 184 ? 13.471 10.542 -23.605 1.00 30.23 184 THR A CA 1
ATOM 1502 C C . THR A 1 184 ? 14.456 9.586 -24.290 1.00 30.23 184 THR A C 1
ATOM 1504 O O . THR A 1 184 ? 14.364 8.374 -24.078 1.00 30.23 184 THR A O 1
ATOM 1507 N N . PRO A 1 185 ? 15.391 10.067 -25.129 1.00 36.41 185 PRO A N 1
ATOM 1508 C CA . PRO A 1 185 ? 16.460 9.232 -25.660 1.00 36.41 185 PRO A CA 1
ATOM 1509 C C . PRO A 1 185 ? 17.473 8.927 -24.552 1.00 36.41 185 PRO A C 1
ATOM 1511 O O . PRO A 1 185 ? 17.869 9.818 -23.807 1.00 36.41 185 PRO A O 1
ATOM 1514 N N . THR A 1 186 ? 17.953 7.689 -24.482 1.00 37.88 186 THR A N 1
ATOM 1515 C CA . THR A 1 186 ? 19.150 7.335 -23.711 1.00 37.88 186 THR A CA 1
ATOM 1516 C C . THR A 1 186 ? 20.372 7.989 -24.366 1.00 37.88 186 THR A C 1
ATOM 1518 O O . THR A 1 186 ? 20.749 7.657 -25.492 1.00 37.88 186 THR A O 1
ATOM 1521 N N . LEU A 1 187 ? 20.958 8.985 -23.699 1.00 48.47 187 LEU A N 1
ATOM 1522 C CA . LEU A 1 187 ? 22.001 9.847 -24.262 1.00 48.47 187 LEU A CA 1
ATOM 1523 C C . LEU A 1 187 ? 23.378 9.174 -24.194 1.00 48.47 187 LEU A C 1
ATOM 1525 O O . LEU A 1 187 ? 23.819 8.753 -23.128 1.00 48.47 187 LEU A O 1
ATOM 1529 N N . LYS A 1 188 ? 24.069 9.087 -25.340 1.00 41.41 188 LYS A N 1
ATOM 1530 C CA . LYS A 1 188 ? 25.438 8.550 -25.431 1.00 41.41 188 LYS A CA 1
ATOM 1531 C C . LYS A 1 188 ? 26.514 9.528 -25.915 1.00 41.41 188 LYS A C 1
ATOM 1533 O O . LYS A 1 188 ? 27.668 9.144 -25.832 1.00 41.41 188 LYS A O 1
ATOM 1538 N N . ASP A 1 189 ? 26.214 10.765 -26.334 1.00 48.19 189 ASP A N 1
ATOM 1539 C CA . ASP A 1 189 ? 27.260 11.677 -26.845 1.00 48.19 189 ASP A CA 1
ATOM 1540 C C . ASP A 1 189 ? 26.995 13.180 -26.614 1.00 48.19 189 ASP A C 1
ATOM 1542 O O . ASP A 1 189 ? 25.917 13.698 -26.918 1.00 48.19 189 ASP A O 1
ATOM 1546 N N . ALA A 1 190 ? 28.035 13.911 -26.186 1.00 45.06 190 ALA A N 1
ATOM 1547 C CA . ALA A 1 190 ? 28.019 15.360 -25.923 1.00 45.06 190 ALA A CA 1
ATOM 1548 C C . ALA A 1 190 ? 27.757 16.227 -27.177 1.00 45.06 190 ALA A C 1
ATOM 1550 O O . ALA A 1 190 ? 27.138 17.283 -27.088 1.00 45.06 190 ALA A O 1
ATOM 1551 N N . ALA A 1 191 ? 28.149 15.762 -28.369 1.00 49.31 191 ALA A N 1
ATOM 1552 C CA . ALA A 1 191 ? 27.906 16.477 -29.630 1.00 49.31 191 ALA A CA 1
ATOM 1553 C C . ALA A 1 191 ? 26.426 16.456 -30.071 1.00 49.31 191 ALA A C 1
ATOM 1555 O O . ALA A 1 191 ? 25.978 17.334 -30.810 1.00 49.31 191 ALA A O 1
ATOM 1556 N N . LEU A 1 192 ? 25.656 15.455 -29.625 1.00 49.47 192 LEU A N 1
ATOM 1557 C CA . LEU A 1 192 ? 24.205 15.403 -29.826 1.00 49.47 192 LEU A CA 1
ATOM 1558 C C . LEU A 1 192 ? 23.487 16.353 -28.850 1.00 49.47 192 LEU A C 1
ATOM 1560 O O . LEU A 1 192 ? 22.456 16.930 -29.193 1.00 49.47 192 LEU A O 1
ATOM 1564 N N . TYR A 1 193 ? 24.081 16.553 -27.671 1.00 49.16 193 TYR A N 1
ATOM 1565 C CA . TYR A 1 193 ? 23.583 17.398 -26.589 1.00 49.16 193 TYR A CA 1
ATOM 1566 C C . TYR A 1 193 ? 23.555 18.889 -26.966 1.00 49.16 193 TYR A C 1
ATOM 1568 O O . TYR A 1 193 ? 22.509 19.535 -26.869 1.00 49.16 193 TYR A O 1
ATOM 1576 N N . ASP A 1 194 ? 24.663 19.397 -27.523 1.00 47.06 194 ASP A N 1
ATOM 1577 C CA . ASP A 1 194 ? 24.803 20.774 -28.035 1.00 47.06 194 ASP A CA 1
ATOM 1578 C C . ASP A 1 194 ? 23.737 21.143 -29.078 1.00 47.06 194 ASP A C 1
ATOM 1580 O O . ASP A 1 194 ? 23.360 22.309 -29.226 1.00 47.06 194 ASP A O 1
ATOM 1584 N N . LYS A 1 195 ? 23.239 20.139 -29.809 1.00 49.75 195 LYS A N 1
ATOM 1585 C CA . LYS A 1 195 ? 22.263 20.301 -30.889 1.00 49.75 195 LYS A CA 1
ATOM 1586 C C . LYS A 1 195 ? 20.808 20.255 -30.406 1.00 49.75 195 LYS A C 1
ATOM 1588 O O . LYS A 1 195 ? 19.940 20.759 -31.114 1.00 49.75 195 LYS A O 1
ATOM 1593 N N . LEU A 1 196 ? 20.544 19.642 -29.248 1.00 45.59 196 LEU A N 1
ATOM 1594 C CA . LEU A 1 196 ? 19.195 19.417 -28.719 1.00 45.59 196 LEU A CA 1
ATOM 1595 C C . LEU A 1 196 ? 18.777 20.437 -27.648 1.00 45.59 196 LEU A C 1
ATOM 1597 O O . LEU A 1 196 ? 17.608 20.814 -27.641 1.00 45.59 196 LEU A O 1
ATOM 1601 N N . TYR A 1 197 ? 19.695 20.896 -26.783 1.00 47.00 197 TYR A N 1
ATOM 1602 C CA . TYR A 1 197 ? 19.306 21.568 -25.526 1.00 47.00 197 TYR A CA 1
ATOM 1603 C C . TYR A 1 197 ? 19.762 23.028 -25.347 1.00 47.00 197 TYR A C 1
ATOM 1605 O O . TYR A 1 197 ? 19.135 23.747 -24.584 1.00 47.00 197 TYR A O 1
ATOM 1613 N N . GLY A 1 198 ? 20.760 23.526 -26.087 1.00 50.84 198 GLY A N 1
ATOM 1614 C CA . GLY A 1 198 ? 21.038 24.970 -26.189 1.00 50.84 198 GLY A CA 1
ATOM 1615 C C . GLY A 1 198 ? 21.578 25.711 -24.937 1.00 50.84 198 GLY A C 1
ATOM 1616 O O . GLY A 1 198 ? 20.864 26.039 -24.003 1.00 50.84 198 GLY A O 1
ATOM 1617 N N . LYS A 1 199 ? 22.844 26.138 -25.049 1.00 52.38 199 LYS A N 1
ATOM 1618 C CA . LYS A 1 199 ? 23.545 27.331 -24.505 1.00 52.38 199 LYS A CA 1
ATOM 1619 C C . LYS A 1 199 ? 23.619 27.708 -23.014 1.00 52.38 199 LYS A C 1
ATOM 1621 O O . LYS A 1 199 ? 24.577 28.428 -22.723 1.00 52.38 199 LYS A O 1
ATOM 1626 N N . GLU A 1 200 ? 22.744 27.324 -22.082 1.00 70.06 200 GLU A N 1
ATOM 1627 C CA . GLU A 1 200 ? 22.966 27.760 -20.683 1.00 70.06 200 GLU A CA 1
ATOM 1628 C C . GLU A 1 200 ? 24.049 26.900 -20.013 1.00 70.06 200 GLU A C 1
ATOM 1630 O O . GLU A 1 200 ? 23.824 25.758 -19.615 1.00 70.06 200 GLU A O 1
ATOM 1635 N N . ILE A 1 201 ? 25.264 27.453 -19.956 1.00 77.44 201 ILE A N 1
ATOM 1636 C CA . ILE A 1 201 ? 26.424 26.846 -19.303 1.00 77.44 201 ILE A CA 1
ATOM 1637 C C . ILE A 1 201 ? 26.700 27.615 -18.022 1.00 77.44 201 ILE A C 1
ATOM 1639 O O . ILE A 1 201 ? 27.007 28.808 -18.048 1.00 77.44 201 ILE A O 1
ATOM 1643 N N . VAL A 1 202 ? 26.659 26.907 -16.901 1.00 79.94 202 VAL A N 1
ATOM 1644 C CA . VAL A 1 202 ? 26.902 27.463 -15.574 1.00 79.94 202 VAL A CA 1
ATOM 1645 C C . VAL A 1 202 ? 28.074 26.715 -14.966 1.00 79.94 202 VAL A C 1
ATOM 1647 O O . VAL A 1 202 ? 28.036 25.500 -14.809 1.00 79.94 202 VAL A O 1
ATOM 1650 N N . LYS A 1 203 ? 29.161 27.433 -14.660 1.00 83.38 203 LYS A N 1
ATOM 1651 C CA . LYS A 1 203 ? 30.378 26.862 -14.044 1.00 83.38 203 LYS A CA 1
ATOM 1652 C C . LYS A 1 203 ? 30.931 25.624 -14.784 1.00 83.38 203 LYS A C 1
ATOM 1654 O O . LYS A 1 203 ? 31.498 24.730 -14.166 1.00 83.38 203 LYS A O 1
ATOM 1659 N N . GLY A 1 204 ? 30.772 25.576 -16.109 1.00 81.31 204 GLY A N 1
ATOM 1660 C CA . GLY A 1 204 ? 31.224 24.464 -16.955 1.00 81.31 204 GLY A CA 1
ATOM 1661 C C . GLY A 1 204 ? 30.243 23.293 -17.084 1.00 81.31 204 GLY A C 1
ATOM 1662 O O . GLY A 1 204 ? 30.575 22.331 -17.766 1.00 81.31 204 GLY A O 1
ATOM 1663 N N . TYR A 1 205 ? 29.056 23.372 -16.478 1.00 84.94 205 TYR A N 1
ATOM 1664 C CA . TYR A 1 205 ? 27.980 22.389 -16.617 1.00 84.94 205 TYR A CA 1
ATOM 1665 C C . TYR A 1 205 ? 26.885 22.926 -17.539 1.00 84.94 205 TYR A C 1
ATOM 1667 O O . TYR A 1 205 ? 26.467 24.076 -17.408 1.00 84.94 205 TYR A O 1
ATOM 1675 N N . TYR A 1 206 ? 26.417 22.087 -18.457 1.00 80.56 206 TYR A N 1
ATOM 1676 C CA . TYR A 1 206 ? 25.261 22.346 -19.309 1.00 80.56 206 TYR A CA 1
ATOM 1677 C C . TYR A 1 206 ? 23.994 22.133 -18.499 1.00 80.56 206 TYR A C 1
ATOM 1679 O O . TYR A 1 206 ? 23.825 21.047 -17.952 1.00 80.56 206 TYR A O 1
ATOM 1687 N N . ILE A 1 207 ? 23.103 23.118 -18.427 1.00 82.88 207 ILE A N 1
ATOM 1688 C CA . ILE A 1 207 ? 21.810 22.907 -17.773 1.00 82.88 207 ILE A CA 1
ATOM 1689 C C . ILE A 1 207 ? 20.988 21.902 -18.595 1.00 82.88 207 ILE A C 1
ATOM 1691 O O . ILE A 1 207 ? 20.808 22.070 -19.801 1.00 82.88 207 ILE A O 1
ATOM 1695 N N . THR A 1 208 ? 20.561 20.820 -17.948 1.00 72.06 208 THR A N 1
ATOM 1696 C CA . THR A 1 208 ? 19.902 19.664 -18.565 1.00 72.06 208 THR A CA 1
ATOM 1697 C C . THR A 1 208 ? 18.415 19.613 -18.284 1.00 72.06 208 THR A C 1
ATOM 1699 O O . THR A 1 208 ? 17.641 19.304 -19.182 1.00 72.06 208 THR A O 1
ATOM 1702 N N . ASP A 1 209 ? 18.031 19.952 -17.057 1.00 71.50 209 ASP A N 1
ATOM 1703 C CA . ASP A 1 209 ? 16.659 19.931 -16.570 1.00 71.50 209 ASP A CA 1
ATOM 1704 C C . ASP A 1 209 ? 16.442 21.109 -15.617 1.00 71.50 209 ASP A C 1
ATOM 1706 O O . ASP A 1 209 ? 17.388 21.632 -15.019 1.00 71.50 209 ASP A O 1
ATOM 1710 N N . SER A 1 210 ? 15.190 21.524 -15.452 1.00 80.00 210 SER A N 1
ATOM 1711 C CA . SER A 1 210 ? 14.814 22.498 -14.434 1.00 80.00 210 SER A CA 1
ATOM 1712 C C . SER A 1 210 ? 13.394 22.274 -13.939 1.00 80.00 210 SER A C 1
ATOM 1714 O O . SER A 1 210 ? 12.520 21.856 -14.697 1.00 80.00 210 SER A O 1
ATOM 1716 N N . VAL A 1 211 ? 13.158 22.616 -12.680 1.00 68.75 211 VAL A N 1
ATOM 1717 C CA . VAL A 1 211 ? 11.847 22.626 -12.038 1.00 68.75 211 VAL A CA 1
ATOM 1718 C C . VAL A 1 211 ? 11.653 24.007 -11.431 1.00 68.75 211 VAL A C 1
ATOM 1720 O O . VAL A 1 211 ? 12.428 24.421 -10.572 1.00 68.75 211 VAL A O 1
ATOM 1723 N N . THR A 1 212 ? 10.636 24.729 -11.893 1.00 77.19 212 THR A N 1
ATOM 1724 C CA . THR A 1 212 ? 10.296 26.061 -11.381 1.00 77.19 212 THR A CA 1
ATOM 1725 C C . THR A 1 212 ? 9.035 25.969 -10.537 1.00 77.19 212 THR A C 1
ATOM 1727 O O . THR A 1 212 ? 8.008 25.487 -11.016 1.00 77.19 212 THR A O 1
ATOM 1730 N N . LEU A 1 213 ? 9.121 26.449 -9.299 1.00 65.12 213 LEU A N 1
ATOM 1731 C CA . LEU A 1 213 ? 8.008 26.582 -8.367 1.00 65.12 213 LEU A CA 1
ATOM 1732 C C . LEU A 1 213 ? 7.971 28.033 -7.889 1.00 65.12 213 LEU A C 1
ATOM 1734 O O . LEU A 1 213 ? 8.884 28.492 -7.210 1.00 65.12 213 LEU A O 1
ATOM 1738 N N . ASN A 1 214 ? 6.917 28.761 -8.262 1.00 68.25 214 ASN A N 1
ATOM 1739 C CA . ASN A 1 214 ? 6.806 30.204 -8.027 1.00 68.25 214 ASN A CA 1
ATOM 1740 C C . ASN A 1 214 ? 8.044 30.964 -8.557 1.00 68.25 214 ASN A C 1
ATOM 1742 O O . ASN A 1 214 ? 8.313 30.911 -9.759 1.00 68.25 214 ASN A O 1
ATOM 1746 N N . ASP A 1 215 ? 8.781 31.644 -7.672 1.00 70.88 215 ASP A N 1
ATOM 1747 C CA . ASP A 1 215 ? 9.980 32.431 -7.988 1.00 70.88 215 ASP A CA 1
ATOM 1748 C C . ASP A 1 215 ? 11.291 31.620 -7.890 1.00 70.88 215 ASP A C 1
ATOM 1750 O O . ASP A 1 215 ? 12.341 32.086 -8.343 1.00 70.88 215 ASP A O 1
ATOM 1754 N N . ASP A 1 216 ? 11.243 30.399 -7.345 1.00 73.69 216 ASP A N 1
ATOM 1755 C CA . ASP A 1 216 ? 12.407 29.529 -7.179 1.00 73.69 216 ASP A CA 1
ATOM 1756 C C . ASP A 1 216 ? 12.527 28.551 -8.351 1.00 73.69 216 ASP A C 1
ATOM 1758 O O . ASP A 1 216 ? 11.603 27.806 -8.685 1.00 73.69 216 ASP A O 1
ATOM 1762 N N . THR A 1 217 ? 13.697 28.519 -8.992 1.00 84.50 217 THR A N 1
ATOM 1763 C CA . THR A 1 217 ? 13.977 27.567 -10.074 1.00 84.50 217 THR A CA 1
ATOM 1764 C C . THR A 1 217 ? 15.111 26.638 -9.684 1.00 84.50 217 THR A C 1
ATOM 1766 O O . THR A 1 217 ? 16.262 27.046 -9.600 1.00 84.50 217 THR A O 1
ATOM 1769 N N . PHE A 1 218 ? 14.824 25.359 -9.489 1.00 85.81 218 PHE A N 1
ATOM 1770 C CA . PHE A 1 218 ? 15.854 24.342 -9.329 1.00 85.81 218 PHE A CA 1
ATOM 1771 C C . PHE A 1 218 ? 16.317 23.877 -10.705 1.00 85.81 218 PHE A C 1
ATOM 1773 O O . PHE A 1 218 ? 15.505 23.635 -11.592 1.00 85.81 218 PHE A O 1
ATOM 1780 N N . VAL A 1 219 ? 17.622 23.754 -10.907 1.00 86.94 219 VAL A N 1
ATOM 1781 C CA . VAL A 1 219 ? 18.218 23.352 -12.185 1.00 86.94 219 VAL A CA 1
ATOM 1782 C C . VAL A 1 219 ? 19.160 22.175 -11.983 1.00 86.94 219 VAL A C 1
ATOM 1784 O O . VAL A 1 219 ? 19.798 22.058 -10.938 1.00 86.94 219 VAL A O 1
ATOM 1787 N N . MET A 1 220 ? 19.283 21.321 -12.988 1.00 84.12 220 MET A N 1
ATOM 1788 C CA . MET A 1 220 ? 20.283 20.264 -13.051 1.00 84.12 220 MET A CA 1
ATOM 1789 C C . MET A 1 220 ? 21.284 20.593 -14.150 1.00 84.12 220 MET A C 1
ATOM 1791 O O . MET A 1 220 ? 20.898 21.025 -15.229 1.00 84.12 220 MET A O 1
ATOM 1795 N N . GLY A 1 221 ? 22.568 20.418 -13.868 1.00 86.56 221 GLY A N 1
ATOM 1796 C CA . GLY A 1 221 ? 23.670 20.613 -14.790 1.00 86.56 221 GLY A CA 1
ATOM 1797 C C . GLY A 1 221 ? 24.419 19.310 -15.055 1.00 86.56 221 GLY A C 1
ATOM 1798 O O . GLY A 1 221 ? 24.507 18.452 -14.180 1.00 86.56 221 GLY A O 1
ATOM 1799 N N . TYR A 1 222 ? 25.009 19.189 -16.241 1.00 82.06 222 TYR A N 1
ATOM 1800 C CA . TYR A 1 222 ? 25.845 18.065 -16.649 1.00 82.06 222 TYR A CA 1
ATOM 1801 C C . TYR A 1 222 ? 27.184 18.537 -17.218 1.00 82.06 222 TYR A C 1
ATOM 1803 O O . TYR A 1 222 ? 27.233 19.450 -18.037 1.00 82.06 222 TYR A O 1
ATOM 1811 N N . ASN A 1 223 ? 28.280 17.904 -16.819 1.00 83.88 223 ASN A N 1
ATOM 1812 C CA . ASN A 1 223 ? 29.607 18.090 -17.377 1.00 83.88 223 ASN A CA 1
ATOM 1813 C C . ASN A 1 223 ? 30.319 16.729 -17.466 1.00 83.88 223 ASN A C 1
ATOM 1815 O O . ASN A 1 223 ? 30.838 16.248 -16.462 1.00 83.88 223 ASN A O 1
ATOM 1819 N N . PRO A 1 224 ? 30.435 16.124 -18.660 1.00 74.88 224 PRO A N 1
ATOM 1820 C CA . PRO A 1 224 ? 31.065 14.810 -18.821 1.00 74.88 224 PRO A CA 1
ATOM 1821 C C . PRO A 1 224 ? 32.555 14.788 -18.452 1.00 74.88 224 PRO A C 1
ATOM 1823 O O . PRO A 1 224 ? 33.124 13.716 -18.275 1.00 74.88 224 PRO A O 1
ATOM 1826 N N . ASN A 1 225 ? 33.197 15.957 -18.371 1.00 78.25 225 ASN A N 1
ATOM 1827 C CA . ASN A 1 225 ? 34.617 16.090 -18.057 1.00 78.25 225 ASN A CA 1
ATOM 1828 C C . ASN A 1 225 ? 34.871 16.446 -16.582 1.00 78.25 225 ASN A C 1
ATOM 1830 O O . ASN A 1 225 ? 36.029 16.594 -16.188 1.00 78.25 225 ASN A O 1
ATOM 1834 N N . ALA A 1 226 ? 33.820 16.636 -15.778 1.00 79.69 226 ALA A N 1
ATOM 1835 C CA . ALA A 1 226 ? 33.953 16.871 -14.347 1.00 79.69 226 ALA A CA 1
ATOM 1836 C C . ALA A 1 226 ? 34.095 15.542 -13.580 1.00 79.69 226 ALA A C 1
ATOM 1838 O O . ALA A 1 226 ? 33.541 14.534 -14.015 1.00 79.69 226 ALA A O 1
ATOM 1839 N N . PRO A 1 227 ? 34.796 15.528 -12.426 1.00 82.62 227 PRO A N 1
ATOM 1840 C CA . PRO A 1 227 ? 34.852 14.353 -11.551 1.00 82.62 227 PRO A CA 1
ATOM 1841 C C . PRO A 1 227 ? 33.466 13.869 -11.110 1.00 82.62 227 PRO A C 1
ATOM 1843 O O . PRO A 1 227 ? 33.226 12.669 -11.063 1.00 82.62 227 PRO A O 1
ATOM 1846 N N . GLU A 1 228 ? 32.565 14.817 -10.846 1.00 87.56 228 GLU A N 1
ATOM 1847 C CA . GLU A 1 228 ? 31.147 14.590 -10.582 1.00 87.56 228 GLU A CA 1
ATOM 1848 C C . GLU A 1 228 ? 30.367 15.129 -11.785 1.00 87.56 228 GLU A C 1
ATOM 1850 O O . GLU A 1 228 ? 30.249 16.350 -11.927 1.00 87.56 228 GLU A O 1
ATOM 1855 N N . PRO A 1 229 ? 29.896 14.272 -12.706 1.00 80.31 229 PRO A N 1
ATOM 1856 C CA . PRO A 1 229 ? 29.359 14.753 -13.967 1.00 80.31 229 PRO A CA 1
ATOM 1857 C C . PRO A 1 229 ? 28.042 15.504 -13.832 1.00 80.31 229 PRO A C 1
ATOM 1859 O O . PRO A 1 229 ? 27.691 16.228 -14.753 1.00 80.31 229 PRO A O 1
ATOM 1862 N N . TYR A 1 230 ? 27.310 15.367 -12.728 1.00 85.88 230 TYR A N 1
ATOM 1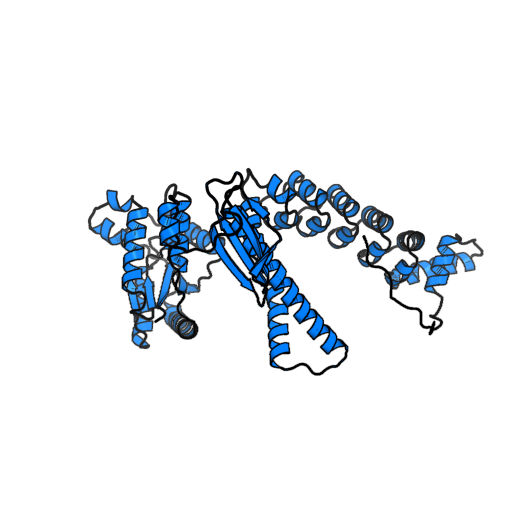863 C CA . TYR A 1 230 ? 26.011 16.005 -12.541 1.00 85.88 230 TYR A CA 1
ATOM 1864 C C . TYR A 1 230 ? 26.014 16.954 -11.347 1.00 85.88 230 TYR A C 1
ATOM 1866 O O . TYR A 1 230 ? 26.734 16.753 -10.373 1.00 85.88 230 TYR A O 1
ATOM 1874 N N . VAL A 1 231 ? 25.181 17.988 -11.405 1.00 91.00 231 VAL A N 1
ATOM 1875 C CA . VAL A 1 231 ? 25.007 18.950 -10.312 1.00 91.00 231 VAL A CA 1
ATOM 1876 C C . VAL A 1 231 ? 23.572 19.455 -10.264 1.00 91.00 231 VAL A C 1
ATOM 1878 O O . VAL A 1 231 ? 22.942 19.571 -11.305 1.00 91.00 231 VAL A O 1
ATOM 1881 N N . THR A 1 232 ? 23.045 19.792 -9.092 1.00 91.50 232 THR A N 1
ATOM 1882 C CA . THR A 1 232 ? 21.791 20.547 -8.958 1.00 91.50 232 THR A CA 1
ATOM 1883 C C . THR A 1 232 ? 22.051 21.900 -8.305 1.00 91.50 232 THR A C 1
ATOM 1885 O O . THR A 1 232 ? 22.830 21.991 -7.356 1.00 91.50 232 THR A O 1
ATOM 1888 N N . TRP A 1 233 ? 21.398 22.961 -8.779 1.00 93.19 233 TRP A N 1
ATOM 1889 C CA . TRP A 1 233 ? 21.474 24.312 -8.208 1.00 93.19 233 TRP A CA 1
ATOM 1890 C C . TRP A 1 233 ? 20.086 24.904 -7.976 1.00 93.19 233 TRP A C 1
ATOM 1892 O O . TRP A 1 233 ? 19.122 24.523 -8.633 1.00 93.19 233 TRP A O 1
ATOM 1902 N N . LEU A 1 234 ? 20.013 25.878 -7.071 1.00 88.19 234 LEU A N 1
ATOM 1903 C CA . LEU A 1 234 ? 18.915 26.837 -7.015 1.00 88.19 234 LEU A CA 1
ATOM 1904 C C . LEU A 1 234 ? 19.306 28.055 -7.858 1.00 88.19 234 LEU A C 1
ATOM 1906 O O . LEU A 1 234 ? 20.360 28.653 -7.635 1.00 88.19 234 LEU A O 1
ATOM 1910 N N . LYS A 1 235 ? 18.463 28.398 -8.825 1.00 86.94 235 LYS A N 1
ATOM 1911 C CA . LYS A 1 235 ? 18.514 29.608 -9.635 1.00 86.94 235 LYS A CA 1
ATOM 1912 C C . LYS A 1 235 ? 17.545 30.617 -9.032 1.00 86.94 235 LYS A C 1
ATOM 1914 O O . LYS A 1 235 ? 16.331 30.428 -9.083 1.00 86.94 235 LYS A O 1
ATOM 1919 N N . SER A 1 236 ? 18.107 31.665 -8.448 1.00 78.25 236 SER A N 1
ATOM 1920 C CA . SER A 1 236 ? 17.354 32.773 -7.866 1.00 78.25 236 SER A CA 1
ATOM 1921 C C . SER A 1 236 ? 16.861 33.732 -8.957 1.00 78.25 236 SER A C 1
ATOM 1923 O O . SER A 1 236 ? 17.397 33.751 -10.068 1.00 78.25 236 SER A O 1
ATOM 1925 N N . GLY A 1 237 ? 15.849 34.553 -8.651 1.00 71.88 237 GLY A N 1
ATOM 1926 C CA . GLY A 1 237 ? 15.229 35.485 -9.608 1.00 71.88 237 GLY A CA 1
ATOM 1927 C C . GLY A 1 237 ? 16.176 36.535 -10.219 1.00 71.88 237 GLY A C 1
ATOM 1928 O O . GLY A 1 237 ? 15.864 37.126 -11.251 1.00 71.88 237 GLY A O 1
ATOM 1929 N N . ASP A 1 238 ? 17.362 36.735 -9.636 1.00 78.06 238 ASP A N 1
ATOM 1930 C CA . ASP A 1 238 ? 18.455 37.552 -10.180 1.00 78.06 238 ASP A CA 1
ATOM 1931 C C . ASP A 1 238 ? 19.381 36.785 -11.154 1.00 78.06 238 ASP A C 1
ATOM 1933 O O . ASP A 1 238 ? 20.428 37.296 -11.557 1.00 78.06 238 ASP A O 1
ATOM 1937 N N . ASN A 1 239 ? 18.994 35.566 -11.551 1.00 75.88 239 ASN A N 1
ATOM 1938 C CA . ASN A 1 239 ? 19.766 34.605 -12.347 1.00 75.88 239 ASN A CA 1
ATOM 1939 C C . ASN A 1 239 ? 21.075 34.125 -11.691 1.00 75.88 239 ASN A C 1
ATOM 1941 O O . ASN A 1 239 ? 21.937 33.567 -12.381 1.00 75.88 239 ASN A O 1
ATOM 1945 N N . SER A 1 240 ? 21.249 34.304 -10.380 1.00 83.56 240 SER A N 1
ATOM 1946 C CA . SER A 1 240 ? 22.373 33.714 -9.652 1.00 83.56 240 SER A CA 1
ATOM 1947 C C . SER A 1 240 ? 22.119 32.237 -9.319 1.00 83.56 240 SER A C 1
ATOM 1949 O O . SER A 1 240 ? 20.981 31.805 -9.145 1.00 83.56 240 SER A O 1
ATOM 1951 N N . TYR A 1 241 ? 23.198 31.446 -9.250 1.00 87.62 241 TYR A N 1
ATOM 1952 C CA . TYR A 1 241 ? 23.153 30.003 -8.978 1.00 87.62 241 TYR A CA 1
ATOM 1953 C C . TYR A 1 241 ? 23.819 29.673 -7.641 1.00 87.62 241 TYR A C 1
ATOM 1955 O O . TYR A 1 241 ? 25.029 29.884 -7.468 1.00 87.62 241 TYR A O 1
ATOM 1963 N N . SER A 1 242 ? 23.048 29.096 -6.724 1.00 84.94 242 SER A N 1
ATOM 1964 C CA . SER A 1 242 ? 23.453 28.773 -5.354 1.00 84.94 242 SER A CA 1
ATOM 1965 C C . SER A 1 242 ? 23.108 27.323 -4.978 1.00 84.94 242 SER A C 1
ATOM 1967 O O . SER A 1 242 ? 22.492 26.593 -5.757 1.00 84.94 242 SER A O 1
ATOM 1969 N N . MET A 1 243 ? 23.562 26.874 -3.800 1.00 84.19 243 MET A N 1
ATOM 1970 C CA . MET A 1 243 ? 23.250 25.548 -3.234 1.00 84.19 243 MET A CA 1
ATOM 1971 C C . MET A 1 243 ? 23.529 24.386 -4.208 1.00 84.19 243 MET A C 1
ATOM 1973 O O . MET A 1 243 ? 22.615 23.693 -4.659 1.00 84.19 243 MET A O 1
ATOM 1977 N N . GLY A 1 244 ? 24.800 24.238 -4.593 1.00 89.25 244 GLY A N 1
ATOM 1978 C CA . GLY A 1 244 ? 25.250 23.214 -5.536 1.00 89.25 244 GLY A CA 1
ATOM 1979 C C . GLY A 1 244 ? 25.470 21.857 -4.886 1.00 89.25 244 GLY A C 1
ATOM 1980 O O . GLY A 1 244 ? 26.354 21.753 -4.040 1.00 89.25 244 GLY A O 1
ATOM 1981 N N . HIS A 1 245 ? 24.739 20.833 -5.325 1.00 90.06 245 HIS A N 1
ATOM 1982 C CA . HIS A 1 245 ? 24.972 19.440 -4.929 1.00 90.06 245 HIS A CA 1
ATOM 1983 C C . HIS A 1 245 ? 25.468 18.654 -6.137 1.00 90.06 245 HIS A C 1
ATOM 1985 O O . HIS A 1 245 ? 24.841 18.725 -7.186 1.00 90.06 245 HIS A O 1
ATOM 1991 N N . TYR A 1 246 ? 26.591 17.952 -6.005 1.00 90.56 246 TYR A N 1
ATOM 1992 C CA . TYR A 1 246 ? 27.268 17.266 -7.110 1.00 90.56 246 TYR A CA 1
ATOM 1993 C C . TYR A 1 246 ? 27.089 15.751 -7.004 1.00 90.56 246 TYR A C 1
ATOM 1995 O O . TYR A 1 246 ? 27.046 15.217 -5.894 1.00 90.56 246 TYR A O 1
ATOM 2003 N N . PHE A 1 247 ? 26.974 15.078 -8.149 1.00 80.06 247 PHE A N 1
ATOM 2004 C CA . PHE A 1 247 ? 26.642 13.661 -8.234 1.00 80.06 247 PHE A CA 1
ATOM 2005 C C . PHE A 1 247 ? 27.387 12.946 -9.367 1.00 80.06 247 PHE A C 1
ATOM 2007 O O . PHE A 1 247 ? 27.534 13.459 -10.481 1.00 80.06 247 PHE A O 1
ATOM 2014 N N . ASP A 1 248 ? 27.727 11.689 -9.095 1.00 77.12 248 ASP A N 1
ATOM 2015 C CA . ASP A 1 248 ? 28.377 10.750 -10.011 1.00 77.12 248 ASP A CA 1
ATOM 2016 C C . ASP A 1 248 ? 27.381 10.134 -11.005 1.00 77.12 248 ASP A C 1
ATOM 2018 O O . ASP A 1 248 ? 27.756 9.536 -12.016 1.00 77.12 248 ASP A O 1
ATOM 2022 N N . ASN A 1 249 ? 26.087 10.274 -10.707 1.00 73.06 249 ASN A N 1
ATOM 2023 C CA . ASN A 1 249 ? 24.996 9.557 -11.339 1.00 73.06 249 ASN A CA 1
ATOM 2024 C C . ASN A 1 249 ? 23.807 10.490 -11.626 1.00 73.06 249 ASN A C 1
ATOM 2026 O O . ASN A 1 249 ? 23.316 11.184 -10.734 1.00 73.06 249 ASN A O 1
ATOM 2030 N N . GLU A 1 250 ? 23.311 10.439 -12.866 1.00 69.12 250 GLU A N 1
ATOM 2031 C CA . GLU A 1 250 ? 22.184 11.243 -13.353 1.00 69.12 250 GLU A CA 1
ATOM 2032 C C . GLU A 1 250 ? 20.924 11.057 -12.504 1.00 69.12 250 GLU A C 1
ATOM 2034 O O . GLU A 1 250 ? 20.221 12.015 -12.199 1.00 69.12 250 GLU A O 1
ATOM 2039 N N . LEU A 1 251 ? 20.652 9.820 -12.084 1.00 53.38 251 LEU A N 1
ATOM 2040 C CA . LEU A 1 251 ? 19.476 9.474 -11.300 1.00 53.38 251 LEU A CA 1
ATOM 2041 C C . LEU A 1 251 ? 19.523 10.125 -9.916 1.00 53.38 251 LEU A C 1
ATOM 2043 O O . LEU A 1 251 ? 18.528 10.695 -9.486 1.00 53.38 251 LEU A O 1
ATOM 2047 N N . LYS A 1 252 ? 20.684 10.113 -9.246 1.00 62.66 252 LYS A N 1
ATOM 2048 C CA . LYS A 1 252 ? 20.850 10.774 -7.938 1.00 62.66 252 LYS A CA 1
ATOM 2049 C C . LYS A 1 252 ? 20.631 12.283 -8.050 1.00 62.66 252 LYS A C 1
ATOM 2051 O O . LYS A 1 252 ? 19.972 12.872 -7.197 1.00 62.66 252 LYS A O 1
ATOM 2056 N N . ALA A 1 253 ? 21.140 12.888 -9.123 1.00 65.94 253 ALA A N 1
ATOM 2057 C CA . ALA A 1 253 ? 20.930 14.302 -9.400 1.00 65.94 253 ALA A CA 1
ATOM 2058 C C . ALA A 1 253 ? 19.452 14.623 -9.673 1.00 65.94 253 ALA A C 1
ATOM 2060 O O . ALA A 1 253 ? 18.933 15.589 -9.120 1.00 65.94 253 ALA A O 1
ATOM 2061 N N . LYS A 1 254 ? 18.746 13.787 -10.446 1.00 64.06 254 LYS A N 1
ATOM 2062 C CA . LYS A 1 254 ? 17.302 13.938 -10.696 1.00 64.06 254 LYS A CA 1
ATOM 2063 C C . LYS A 1 254 ? 16.463 13.771 -9.431 1.00 64.06 254 LYS A C 1
ATOM 2065 O O . LYS A 1 254 ? 15.592 14.599 -9.184 1.00 64.06 254 LYS A O 1
ATOM 2070 N N . CYS A 1 255 ? 16.754 12.769 -8.601 1.00 57.72 255 CYS A N 1
ATOM 2071 C CA . CYS A 1 255 ? 16.086 12.590 -7.311 1.00 57.72 255 CYS A CA 1
ATOM 2072 C C . CYS A 1 255 ? 16.283 13.815 -6.414 1.00 57.72 255 CYS A C 1
ATOM 2074 O O . CYS A 1 255 ? 15.321 14.331 -5.862 1.00 57.72 255 CYS A O 1
ATOM 2076 N N . ASN A 1 256 ? 17.509 14.335 -6.328 1.00 79.81 256 ASN A N 1
ATOM 2077 C CA . ASN A 1 256 ? 17.773 15.531 -5.538 1.00 79.81 256 ASN A CA 1
ATOM 2078 C C . ASN A 1 256 ? 17.092 16.790 -6.106 1.00 79.81 256 ASN A C 1
ATOM 2080 O O . ASN A 1 256 ? 16.637 17.631 -5.335 1.00 79.81 256 ASN A O 1
ATOM 2084 N N . LEU A 1 257 ? 17.009 16.932 -7.434 1.00 74.88 257 LEU A N 1
ATOM 2085 C CA . LEU A 1 257 ? 16.293 18.034 -8.082 1.00 74.88 257 LEU A CA 1
ATOM 2086 C C . LEU A 1 257 ? 14.808 18.035 -7.688 1.00 74.88 257 LEU A C 1
ATOM 2088 O O . LEU A 1 257 ? 14.276 19.082 -7.321 1.00 74.88 257 LEU A O 1
ATOM 2092 N N . LEU A 1 258 ? 14.168 16.863 -7.734 1.00 70.00 258 LEU A N 1
ATOM 2093 C CA . LEU A 1 258 ? 12.763 16.685 -7.368 1.00 70.00 258 LEU A CA 1
ATOM 2094 C C . LEU A 1 258 ? 12.537 16.854 -5.864 1.00 70.00 258 LEU A C 1
ATOM 2096 O O . LEU A 1 258 ? 11.654 17.610 -5.486 1.00 70.00 258 LEU A O 1
ATOM 2100 N N . GLU A 1 259 ? 13.378 16.268 -5.009 1.00 73.62 259 GLU A N 1
ATOM 2101 C CA . GLU A 1 259 ? 13.275 16.398 -3.547 1.00 73.62 259 GLU A CA 1
ATOM 2102 C C . GLU A 1 259 ? 13.346 17.867 -3.098 1.00 73.62 259 GLU A C 1
ATOM 2104 O O . GLU A 1 259 ? 12.633 18.301 -2.195 1.00 73.62 259 GLU A O 1
ATOM 2109 N N . ARG A 1 260 ? 14.208 18.666 -3.738 1.00 76.44 260 ARG A N 1
ATOM 2110 C CA . ARG A 1 260 ? 14.331 20.102 -3.446 1.00 76.44 260 ARG A CA 1
ATOM 2111 C C . ARG A 1 260 ? 13.092 20.884 -3.873 1.00 76.44 260 ARG A C 1
ATOM 2113 O O . ARG A 1 260 ? 12.682 21.793 -3.155 1.00 76.44 260 ARG A O 1
ATOM 2120 N N . ALA A 1 261 ? 12.503 20.522 -5.010 1.00 71.69 261 ALA A N 1
ATOM 2121 C CA . ALA A 1 261 ? 11.251 21.103 -5.467 1.00 71.69 261 ALA A CA 1
ATOM 2122 C C . ALA A 1 261 ? 10.082 20.696 -4.549 1.00 71.69 261 ALA A C 1
ATOM 2124 O O . ALA A 1 261 ? 9.317 21.554 -4.124 1.00 71.69 261 ALA A O 1
ATOM 2125 N N . GLU A 1 262 ? 9.985 19.424 -4.162 1.00 67.00 262 GLU A N 1
ATOM 2126 C CA . GLU A 1 262 ? 8.957 18.923 -3.242 1.00 67.00 262 GLU A CA 1
ATOM 2127 C C . GLU A 1 262 ? 9.038 19.589 -1.870 1.00 67.00 262 GLU A C 1
ATOM 2129 O O . GLU A 1 262 ? 8.034 20.110 -1.407 1.00 67.00 262 GLU A O 1
ATOM 2134 N N . LYS A 1 263 ? 10.227 19.699 -1.262 1.00 71.69 263 LYS A N 1
ATOM 2135 C CA . LYS A 1 263 ? 10.386 20.413 0.020 1.00 71.69 263 LYS A CA 1
ATOM 2136 C C . LYS A 1 263 ? 9.926 21.867 -0.050 1.00 71.69 263 LYS A C 1
ATOM 2138 O O . LYS A 1 263 ? 9.369 22.378 0.916 1.00 71.69 263 LYS A O 1
ATOM 2143 N N . ASN A 1 264 ? 10.167 22.543 -1.174 1.00 71.44 264 ASN A N 1
ATOM 2144 C CA . ASN A 1 264 ? 9.689 23.909 -1.384 1.00 71.44 264 ASN A CA 1
ATOM 2145 C C . ASN A 1 264 ? 8.158 23.935 -1.534 1.00 71.44 264 ASN A C 1
ATOM 2147 O O . ASN A 1 264 ? 7.490 24.749 -0.904 1.00 71.44 264 ASN A O 1
ATOM 2151 N N . LEU A 1 265 ? 7.597 22.994 -2.297 1.00 67.62 265 LEU A N 1
ATOM 2152 C CA . LEU A 1 265 ? 6.154 22.844 -2.465 1.00 67.62 265 LEU A CA 1
ATOM 2153 C C . LEU A 1 265 ? 5.444 22.533 -1.138 1.00 67.62 265 LEU A C 1
ATOM 2155 O O . LEU A 1 265 ? 4.398 23.117 -0.868 1.00 67.62 265 LEU A O 1
ATOM 2159 N N . ASP A 1 266 ? 6.004 21.651 -0.314 1.00 68.56 266 ASP A N 1
ATOM 2160 C CA . ASP A 1 266 ? 5.465 21.281 0.995 1.00 68.56 266 ASP A CA 1
ATOM 2161 C C . ASP A 1 266 ? 5.557 22.447 1.977 1.00 68.56 266 ASP A C 1
ATOM 2163 O O . ASP A 1 266 ? 4.565 22.771 2.616 1.00 68.56 266 ASP A O 1
ATOM 2167 N N . TYR A 1 267 ? 6.672 23.185 1.999 1.00 68.44 267 TYR A N 1
ATOM 2168 C CA . TYR A 1 267 ? 6.779 24.419 2.783 1.00 68.44 267 TYR A CA 1
ATOM 2169 C C . TYR A 1 267 ? 5.707 25.453 2.398 1.00 68.44 267 TYR A C 1
ATOM 2171 O O . TYR A 1 267 ? 5.102 26.088 3.262 1.00 68.44 267 TYR A O 1
ATOM 2179 N N . VAL A 1 268 ? 5.431 25.611 1.098 1.00 67.38 268 VAL A N 1
ATOM 2180 C CA . VAL A 1 268 ? 4.381 26.513 0.601 1.00 67.38 268 VAL A CA 1
ATOM 2181 C C . VAL A 1 268 ? 2.983 26.009 0.978 1.00 67.38 268 VAL A C 1
ATOM 2183 O O . VAL A 1 268 ? 2.136 26.813 1.370 1.00 67.38 268 VAL A O 1
ATOM 2186 N N . LYS A 1 269 ? 2.733 24.696 0.891 1.00 69.75 269 LYS A N 1
ATOM 2187 C CA . LYS A 1 269 ? 1.467 24.076 1.313 1.00 69.75 269 LYS A CA 1
ATOM 2188 C C . LYS A 1 269 ? 1.241 24.232 2.814 1.00 69.75 269 LYS A C 1
ATOM 2190 O O . LYS A 1 269 ? 0.165 24.671 3.204 1.00 69.75 269 LYS A O 1
ATOM 2195 N N . ASP A 1 270 ? 2.246 23.935 3.630 1.00 72.25 270 ASP A N 1
ATOM 2196 C CA . ASP A 1 270 ? 2.191 24.056 5.086 1.00 72.25 270 ASP A CA 1
ATOM 2197 C C . ASP A 1 270 ? 1.995 25.515 5.499 1.00 72.25 270 ASP A C 1
ATOM 2199 O O . ASP A 1 270 ? 1.158 25.810 6.347 1.00 72.25 270 ASP A O 1
ATOM 2203 N N . GLY A 1 271 ? 2.691 26.455 4.851 1.00 72.50 271 GLY A N 1
ATOM 2204 C CA . GLY A 1 271 ? 2.474 27.887 5.054 1.00 72.50 271 GLY A CA 1
ATOM 2205 C C . GLY A 1 271 ? 1.040 28.316 4.732 1.00 72.50 271 GLY A C 1
ATOM 2206 O O . GLY A 1 271 ? 0.426 29.049 5.504 1.00 72.50 271 GLY A O 1
ATOM 2207 N N . PHE A 1 272 ? 0.472 27.827 3.627 1.00 76.06 272 PHE A N 1
ATOM 2208 C CA . PHE A 1 272 ? -0.920 28.099 3.262 1.00 76.06 272 PHE A CA 1
ATOM 2209 C C . PHE A 1 272 ? -1.915 27.498 4.268 1.00 76.06 272 PHE A C 1
ATOM 2211 O O . PHE A 1 272 ? -2.833 28.191 4.700 1.00 76.06 272 PHE A O 1
ATOM 2218 N N . ILE A 1 273 ? -1.720 26.240 4.673 1.00 73.38 273 ILE A N 1
ATOM 2219 C CA . ILE A 1 273 ? -2.552 25.547 5.667 1.00 73.38 273 ILE A CA 1
ATOM 2220 C C . ILE A 1 273 ? -2.510 26.286 7.008 1.00 73.38 273 ILE A C 1
ATOM 2222 O O . ILE A 1 273 ? -3.565 26.634 7.530 1.00 73.38 273 ILE A O 1
ATOM 2226 N N . ASN A 1 274 ? -1.315 26.598 7.516 1.00 73.81 274 ASN A N 1
ATOM 2227 C CA . ASN A 1 274 ? -1.132 27.285 8.796 1.00 73.81 274 ASN A CA 1
ATOM 2228 C C . ASN A 1 274 ? -1.786 28.673 8.806 1.00 73.81 274 ASN A C 1
ATOM 2230 O O . ASN A 1 274 ? -2.412 29.043 9.795 1.00 73.81 274 ASN A O 1
ATOM 2234 N N . ASN A 1 275 ? -1.690 29.425 7.704 1.00 72.12 275 ASN A N 1
ATOM 2235 C CA . ASN A 1 275 ? -2.346 30.729 7.585 1.00 72.12 275 ASN A CA 1
ATOM 2236 C C . ASN A 1 275 ? -3.875 30.597 7.638 1.00 72.12 275 ASN A C 1
ATOM 2238 O O . ASN A 1 275 ? -4.523 31.305 8.402 1.00 72.12 275 ASN A O 1
ATOM 2242 N N . ILE A 1 276 ? -4.448 29.650 6.887 1.00 73.75 276 ILE A N 1
ATOM 2243 C CA . ILE A 1 276 ? -5.896 29.403 6.894 1.00 73.75 276 ILE A CA 1
ATOM 2244 C C . ILE A 1 276 ? -6.369 28.923 8.274 1.00 73.75 276 ILE A C 1
ATOM 2246 O O . ILE A 1 276 ? -7.411 29.362 8.748 1.00 73.75 276 ILE A O 1
ATOM 2250 N N . GLU A 1 277 ? -5.620 28.052 8.951 1.00 72.75 277 GLU A N 1
ATOM 2251 C CA . GLU A 1 277 ? -5.960 27.582 10.301 1.00 72.75 277 GLU A CA 1
ATOM 2252 C C . GLU A 1 277 ? -5.866 28.694 11.351 1.00 72.75 277 GLU A C 1
ATOM 2254 O O . GLU A 1 277 ? -6.736 28.780 12.223 1.00 72.75 277 GLU A O 1
ATOM 2259 N N . SER A 1 278 ? -4.878 29.584 11.226 1.00 69.81 278 SER A N 1
ATOM 2260 C CA . SER A 1 278 ? -4.771 30.801 12.035 1.00 69.81 278 SER A CA 1
ATOM 2261 C C . SER A 1 278 ? -5.992 31.700 11.831 1.00 69.81 278 SER A C 1
ATOM 2263 O O . SER A 1 278 ? -6.656 32.048 12.808 1.00 69.81 278 SER A O 1
ATOM 2265 N N . ASP A 1 279 ? -6.363 31.983 10.578 1.00 68.38 279 ASP A N 1
ATOM 2266 C CA . ASP A 1 279 ? -7.528 32.805 10.228 1.00 68.38 279 ASP A CA 1
ATOM 2267 C C . ASP A 1 279 ? -8.838 32.199 10.767 1.00 68.38 279 ASP A C 1
ATOM 2269 O O . ASP A 1 279 ? -9.675 32.920 11.315 1.00 68.38 279 ASP A O 1
ATOM 2273 N N . ILE A 1 280 ? -9.007 30.868 10.693 1.00 67.75 280 ILE A N 1
ATOM 2274 C CA . ILE A 1 280 ? -10.136 30.155 11.322 1.00 67.75 280 ILE A CA 1
ATOM 2275 C C . ILE A 1 280 ? -10.122 30.367 12.841 1.00 67.75 280 ILE A C 1
ATOM 2277 O O . ILE A 1 280 ? -11.169 30.656 13.426 1.00 67.75 280 ILE A O 1
ATOM 2281 N N . SER A 1 281 ? -8.962 30.202 13.487 1.00 63.41 281 SER A N 1
ATOM 2282 C CA . SER A 1 281 ? -8.830 30.277 14.947 1.00 63.41 281 SER A CA 1
ATOM 2283 C C . SER A 1 281 ? -9.112 31.678 15.502 1.00 63.41 281 SER A C 1
ATOM 2285 O O . SER A 1 281 ? -9.708 31.815 16.571 1.00 63.41 281 SER A O 1
ATOM 2287 N N . GLU A 1 282 ? -8.769 32.714 14.738 1.00 69.25 282 GLU A N 1
ATOM 2288 C CA . GLU A 1 282 ? -9.009 34.120 15.065 1.00 69.25 282 GLU A CA 1
ATOM 2289 C C . GLU A 1 282 ? -10.418 34.600 14.670 1.00 69.25 282 GLU A C 1
ATOM 2291 O O . GLU A 1 282 ? -10.797 35.741 14.946 1.00 69.25 282 GLU A O 1
ATOM 2296 N N . GLY A 1 283 ? -11.221 33.738 14.036 1.00 61.34 283 GLY A N 1
ATOM 2297 C CA . GLY A 1 283 ? -12.567 34.065 13.564 1.00 61.34 283 GLY A CA 1
ATOM 2298 C C . GLY A 1 283 ? -12.585 35.011 12.359 1.00 61.34 283 GLY A C 1
ATOM 2299 O O . GLY A 1 283 ? -13.589 35.696 12.134 1.00 61.34 283 GLY A O 1
ATOM 2300 N N . GLN A 1 284 ? -11.494 35.068 11.593 1.00 61.69 284 GLN A N 1
ATOM 2301 C CA . GLN A 1 284 ? -11.401 35.857 10.372 1.00 61.69 284 GLN A CA 1
ATOM 2302 C C . GLN A 1 284 ? -12.170 35.190 9.221 1.00 61.69 284 GLN A C 1
ATOM 2304 O O . GLN A 1 284 ? -12.304 33.969 9.126 1.00 61.69 284 GLN A O 1
ATOM 2309 N N . ALA A 1 285 ? -12.732 36.015 8.335 1.00 58.19 285 ALA A N 1
ATOM 2310 C CA . ALA A 1 285 ? -13.482 35.528 7.184 1.00 58.19 285 ALA A CA 1
ATOM 2311 C C . ALA A 1 285 ? -12.523 35.042 6.088 1.00 58.19 285 ALA A C 1
ATOM 2313 O O . ALA A 1 285 ? -11.727 35.824 5.576 1.00 58.19 285 ALA A O 1
ATOM 2314 N N . ILE A 1 286 ? -12.656 33.775 5.690 1.00 73.25 286 ILE A N 1
ATOM 2315 C CA . ILE A 1 286 ? -11.846 33.158 4.632 1.00 73.25 286 ILE A CA 1
ATOM 2316 C C . ILE A 1 286 ? -12.619 33.152 3.317 1.00 73.25 286 ILE A C 1
ATOM 2318 O O . ILE A 1 286 ? -13.805 32.813 3.264 1.00 73.25 286 ILE A O 1
ATOM 2322 N N . GLU A 1 287 ? -11.928 33.500 2.236 1.00 71.12 287 GLU A N 1
ATOM 2323 C CA . GLU A 1 287 ? -12.470 33.439 0.883 1.00 71.12 287 GLU A CA 1
ATOM 2324 C C . GLU A 1 287 ? -12.887 31.995 0.526 1.00 71.12 287 GLU A C 1
ATOM 2326 O O . GLU A 1 287 ? -12.094 31.061 0.682 1.00 71.12 287 GLU A O 1
ATOM 2331 N N . PRO A 1 288 ? -14.101 31.763 -0.015 1.00 64.81 288 PRO A N 1
ATOM 2332 C CA . PRO A 1 288 ? -14.614 30.410 -0.259 1.00 64.81 288 PRO A CA 1
ATOM 2333 C C . PRO A 1 288 ? -13.701 29.523 -1.119 1.00 64.81 288 PRO A C 1
ATOM 2335 O O . PRO A 1 288 ? -13.618 28.319 -0.900 1.00 64.81 288 PRO A O 1
ATOM 2338 N N . LYS A 1 289 ? -12.996 30.117 -2.087 1.00 60.62 289 LYS A N 1
ATOM 2339 C CA . LYS A 1 289 ? -12.031 29.424 -2.957 1.00 60.62 289 LYS A CA 1
ATOM 2340 C C . LYS A 1 289 ? -10.811 28.891 -2.190 1.00 60.62 289 LYS A C 1
ATOM 2342 O O . LYS A 1 289 ? -10.334 27.806 -2.505 1.00 60.62 289 LYS A O 1
ATOM 2347 N N . ASP A 1 290 ? -10.355 29.621 -1.176 1.00 61.84 290 ASP A N 1
ATOM 2348 C CA . ASP A 1 290 ? -9.157 29.293 -0.405 1.00 61.84 290 ASP A CA 1
ATOM 2349 C C . ASP A 1 290 ? -9.505 28.235 0.655 1.00 61.84 290 ASP A C 1
ATOM 2351 O O . ASP A 1 290 ? -8.743 27.294 0.868 1.00 61.84 290 ASP A O 1
ATOM 2355 N N . TYR A 1 291 ? -10.727 28.287 1.201 1.00 64.12 291 TYR A N 1
ATOM 2356 C CA . TYR A 1 291 ? -11.271 27.241 2.073 1.00 64.12 291 TYR A CA 1
ATOM 2357 C C . TYR A 1 291 ? -11.512 25.902 1.349 1.00 64.12 291 TYR A C 1
ATOM 2359 O O . TYR A 1 291 ? -11.234 24.833 1.895 1.00 64.12 291 TYR A O 1
ATOM 2367 N N . GLU A 1 292 ? -12.014 25.920 0.107 1.00 69.88 292 GLU A N 1
ATOM 2368 C CA . GLU A 1 292 ? -12.150 24.696 -0.702 1.00 69.88 292 GLU A CA 1
ATOM 2369 C C . GLU A 1 292 ? -10.789 24.077 -1.053 1.00 69.88 292 GLU A C 1
ATOM 2371 O O . GLU A 1 292 ? -10.627 22.852 -1.019 1.00 69.88 292 GLU A O 1
ATOM 2376 N N . PHE A 1 293 ? -9.791 24.916 -1.337 1.00 67.00 293 PHE A N 1
ATOM 2377 C CA . PHE A 1 293 ? -8.434 24.453 -1.599 1.00 67.00 293 PHE A CA 1
ATOM 2378 C C . PHE A 1 293 ? -7.773 23.873 -0.338 1.00 67.00 293 PHE A C 1
ATOM 2380 O O . PHE A 1 293 ? -7.229 22.771 -0.395 1.00 67.00 293 PHE A O 1
ATOM 2387 N N . TYR A 1 294 ? -7.931 24.524 0.819 1.00 72.62 294 TYR A N 1
ATOM 2388 C CA . TYR A 1 294 ? -7.518 24.003 2.129 1.00 72.62 294 TYR A CA 1
ATOM 2389 C C . TYR A 1 294 ? -8.090 22.604 2.405 1.00 72.62 294 TYR A C 1
ATOM 2391 O O . TYR A 1 294 ? -7.341 21.673 2.702 1.00 72.62 294 TYR A O 1
ATOM 2399 N N . LYS A 1 295 ? -9.405 22.408 2.224 1.00 70.94 295 LYS A N 1
ATOM 2400 C CA . LYS A 1 295 ? -10.042 21.090 2.411 1.00 70.94 295 LYS A CA 1
ATOM 2401 C C . LYS A 1 295 ? -9.452 20.017 1.499 1.00 70.94 295 LYS A C 1
ATOM 2403 O O . LYS A 1 295 ? -9.340 18.866 1.914 1.00 70.94 295 LYS A O 1
ATOM 2408 N N . THR A 1 296 ? -9.088 20.392 0.275 1.00 71.94 296 THR A N 1
ATOM 2409 C CA . THR A 1 296 ? -8.462 19.483 -0.691 1.00 71.94 296 THR A CA 1
ATOM 2410 C C . THR A 1 296 ? -7.075 19.062 -0.198 1.00 71.94 296 THR A C 1
ATOM 2412 O O . THR A 1 296 ? -6.832 17.866 -0.044 1.00 71.94 296 THR A O 1
ATOM 2415 N N . LEU A 1 297 ? -6.221 20.017 0.182 1.00 63.94 297 LEU A N 1
ATOM 2416 C CA . LEU A 1 297 ? -4.865 19.757 0.684 1.00 63.94 297 LEU A CA 1
ATOM 2417 C C . LEU A 1 297 ? -4.849 18.900 1.964 1.00 63.94 297 LEU A C 1
ATOM 2419 O O . LEU A 1 297 ? -4.081 17.945 2.065 1.00 63.94 297 LEU A O 1
ATOM 2423 N N . VAL A 1 298 ? -5.746 19.183 2.914 1.00 61.62 298 VAL A N 1
ATOM 2424 C CA . VAL A 1 298 ? -5.884 18.409 4.164 1.00 61.62 298 VAL A CA 1
ATOM 2425 C C . VAL A 1 298 ? -6.425 16.992 3.913 1.00 61.62 298 VAL A C 1
ATOM 2427 O O . VAL A 1 298 ? -6.193 16.082 4.711 1.00 61.62 298 VAL A O 1
ATOM 2430 N N . SER A 1 299 ? -7.146 16.780 2.806 1.00 56.44 299 SER A N 1
ATOM 2431 C CA . SER A 1 299 ? -7.651 15.460 2.414 1.00 56.44 299 SER A CA 1
ATOM 2432 C C . SER A 1 299 ? -6.632 14.616 1.636 1.00 56.44 299 SER A C 1
ATOM 2434 O O . SER A 1 299 ? -6.608 13.399 1.813 1.00 56.44 299 SER A O 1
ATOM 2436 N N . GLU A 1 300 ? -5.767 15.240 0.827 1.00 53.56 300 GLU A N 1
ATOM 2437 C CA . GLU A 1 300 ? -4.747 14.566 0.008 1.00 53.56 300 GLU A CA 1
ATOM 2438 C C . GLU A 1 300 ? -3.586 14.002 0.845 1.00 53.56 300 GLU A C 1
ATOM 2440 O O . GLU A 1 300 ? -3.075 12.926 0.532 1.00 53.56 300 GLU A O 1
ATOM 2445 N N . SER A 1 301 ? -3.235 14.642 1.967 1.00 51.03 301 SER A N 1
ATOM 2446 C CA . SER A 1 301 ? -2.163 14.206 2.884 1.00 51.03 301 SER A CA 1
ATOM 2447 C C . SER A 1 301 ? -2.406 12.852 3.577 1.00 51.03 301 SER A C 1
ATOM 2449 O O . SER A 1 301 ? -1.542 12.368 4.307 1.00 51.03 301 SER A O 1
ATOM 2451 N N . LYS A 1 302 ? -3.566 12.212 3.361 1.00 46.00 302 LYS A N 1
ATOM 2452 C CA . LYS A 1 302 ? -3.937 10.933 3.989 1.00 46.00 302 LYS A CA 1
ATOM 2453 C C . LYS A 1 302 ? -4.018 9.731 3.044 1.00 46.00 302 LYS A C 1
ATOM 2455 O O . LYS A 1 302 ? -4.241 8.631 3.552 1.00 46.00 302 LYS A O 1
ATOM 2460 N N . THR A 1 303 ? -3.873 9.877 1.719 1.00 42.31 303 THR A N 1
ATOM 2461 C CA . THR A 1 303 ? -4.293 8.784 0.808 1.00 42.31 303 THR A CA 1
ATOM 2462 C C . THR A 1 303 ? -3.426 8.422 -0.397 1.00 42.31 303 THR A C 1
ATOM 2464 O O . THR A 1 303 ? -3.683 7.350 -0.938 1.00 42.31 303 THR A O 1
ATOM 2467 N N . ASP A 1 304 ? -2.388 9.168 -0.783 1.00 44.62 304 ASP A N 1
ATOM 2468 C CA . ASP A 1 304 ? -1.496 8.739 -1.875 1.00 44.62 304 ASP A CA 1
ATOM 2469 C C . ASP A 1 304 ? -0.033 8.661 -1.428 1.00 44.62 304 ASP A C 1
ATOM 2471 O O . ASP A 1 304 ? 0.527 9.609 -0.887 1.00 44.62 304 ASP A O 1
ATOM 2475 N N . MET A 1 305 ? 0.569 7.490 -1.654 1.00 50.38 305 MET A N 1
ATOM 2476 C CA . MET A 1 305 ? 1.971 7.206 -1.356 1.00 50.38 305 MET A CA 1
ATOM 2477 C C . MET A 1 305 ? 2.853 7.970 -2.348 1.00 50.38 305 MET A C 1
ATOM 2479 O O . MET A 1 305 ? 2.702 7.784 -3.561 1.00 50.38 305 MET A O 1
ATOM 2483 N N . ASN A 1 306 ? 3.746 8.833 -1.864 1.00 60.69 306 ASN A N 1
ATOM 2484 C CA . ASN A 1 306 ? 4.578 9.662 -2.745 1.00 60.69 306 ASN A CA 1
ATOM 2485 C C . ASN A 1 306 ? 5.656 8.822 -3.474 1.00 60.69 306 ASN A C 1
ATOM 2487 O O . ASN A 1 306 ? 5.888 7.653 -3.151 1.00 60.69 306 ASN A O 1
ATOM 2491 N N . GLU A 1 307 ? 6.306 9.380 -4.504 1.00 54.56 307 GLU A N 1
ATOM 2492 C CA . GLU A 1 307 ? 7.279 8.627 -5.320 1.00 54.56 307 GLU A CA 1
ATOM 2493 C C . GLU A 1 307 ? 8.467 8.107 -4.495 1.00 54.56 307 GLU A C 1
ATOM 2495 O O . GLU A 1 307 ? 8.949 6.994 -4.728 1.00 54.56 307 GLU A O 1
ATOM 2500 N N . THR A 1 308 ? 8.884 8.873 -3.485 1.00 54.50 308 THR A N 1
ATOM 2501 C CA . THR A 1 308 ? 9.925 8.483 -2.528 1.00 54.50 308 THR A CA 1
ATOM 2502 C C . THR A 1 308 ? 9.472 7.295 -1.686 1.00 54.50 308 THR A C 1
ATOM 2504 O O . THR A 1 308 ? 10.209 6.319 -1.529 1.00 54.50 308 THR A O 1
ATOM 2507 N N . GLU A 1 309 ? 8.239 7.325 -1.187 1.00 63.84 309 GLU A N 1
ATOM 2508 C CA . GLU A 1 309 ? 7.688 6.239 -0.397 1.00 63.84 309 GLU A CA 1
ATOM 2509 C C . GLU A 1 309 ? 7.580 4.959 -1.222 1.00 63.84 309 GLU A C 1
ATOM 2511 O O . GLU A 1 309 ? 7.981 3.886 -0.766 1.00 63.84 309 GLU A O 1
ATOM 2516 N N . LYS A 1 310 ? 7.134 5.082 -2.475 1.00 69.88 310 LYS A N 1
ATOM 2517 C CA . LYS A 1 310 ? 7.053 3.968 -3.416 1.00 69.88 310 LYS A CA 1
ATOM 2518 C C . LYS A 1 310 ? 8.421 3.329 -3.677 1.00 69.88 310 LYS A C 1
ATOM 2520 O O . LYS A 1 310 ? 8.520 2.103 -3.659 1.00 69.88 310 LYS A O 1
ATOM 2525 N N . TYR A 1 311 ? 9.472 4.130 -3.869 1.00 75.94 311 TYR A N 1
ATOM 2526 C CA . TYR A 1 311 ? 10.835 3.622 -4.061 1.00 75.94 311 TYR A CA 1
ATOM 2527 C C . TYR A 1 311 ? 11.296 2.762 -2.879 1.00 75.94 311 TYR A C 1
ATOM 2529 O O . TYR A 1 311 ? 11.742 1.630 -3.075 1.00 75.94 311 TYR A O 1
ATOM 2537 N N . TYR A 1 312 ? 11.162 3.263 -1.648 1.00 75.62 312 TYR A N 1
ATOM 2538 C CA . TYR A 1 312 ? 11.608 2.515 -0.476 1.00 75.62 312 TYR A CA 1
ATOM 2539 C C . TYR A 1 312 ? 10.732 1.281 -0.196 1.00 75.62 312 TYR A C 1
ATOM 2541 O O . TYR A 1 312 ? 11.251 0.253 0.240 1.00 75.62 312 TYR A O 1
ATOM 2549 N N . CYS A 1 313 ? 9.435 1.329 -0.525 1.00 72.81 313 CYS A N 1
ATOM 2550 C CA . CYS A 1 313 ? 8.558 0.154 -0.490 1.00 72.81 313 CYS A CA 1
ATOM 2551 C C . CYS A 1 313 ? 9.015 -0.948 -1.456 1.00 72.81 313 CYS A C 1
ATOM 2553 O O . CYS A 1 313 ? 8.924 -2.132 -1.136 1.00 72.81 313 CYS A O 1
ATOM 2555 N N . GLU A 1 314 ? 9.500 -0.588 -2.643 1.00 76.62 314 GLU A N 1
ATOM 2556 C CA . GLU A 1 314 ? 10.041 -1.554 -3.603 1.00 76.62 314 GLU A CA 1
ATOM 2557 C C . GLU A 1 314 ? 11.421 -2.066 -3.152 1.00 76.62 314 GLU A C 1
ATOM 2559 O O . GLU A 1 314 ? 11.664 -3.274 -3.158 1.00 76.62 314 GLU A O 1
ATOM 2564 N N . ALA A 1 315 ? 12.302 -1.173 -2.688 1.00 74.06 315 ALA A N 1
ATOM 2565 C CA . ALA A 1 315 ? 13.658 -1.507 -2.250 1.00 74.06 315 ALA A CA 1
ATOM 2566 C C . ALA A 1 315 ? 13.688 -2.425 -1.019 1.00 74.06 315 ALA A C 1
ATOM 2568 O O . ALA A 1 315 ? 14.508 -3.342 -0.957 1.00 74.06 315 ALA A O 1
ATOM 2569 N N . VAL A 1 316 ? 12.768 -2.234 -0.067 1.00 83.25 316 VAL A N 1
ATOM 2570 C CA . VAL A 1 316 ? 12.725 -3.048 1.155 1.00 83.25 316 VAL A CA 1
ATOM 2571 C C . VAL A 1 316 ? 12.318 -4.500 0.877 1.00 83.25 316 VAL A C 1
ATOM 2573 O O . VAL A 1 316 ? 12.599 -5.390 1.676 1.00 83.25 316 VAL A O 1
ATOM 2576 N N . ASN A 1 317 ? 11.690 -4.757 -0.272 1.00 78.31 317 ASN A N 1
ATOM 2577 C CA . ASN A 1 317 ? 11.280 -6.091 -0.701 1.00 78.31 317 ASN A CA 1
ATOM 2578 C C . ASN A 1 317 ? 12.353 -6.829 -1.528 1.00 78.31 317 ASN A C 1
ATOM 2580 O O . ASN A 1 317 ? 12.157 -7.996 -1.866 1.00 78.31 317 ASN A O 1
ATOM 2584 N N . ASP A 1 318 ? 13.499 -6.200 -1.821 1.00 79.56 318 ASP A N 1
ATOM 2585 C CA . ASP A 1 318 ? 14.685 -6.883 -2.351 1.00 79.56 318 ASP A CA 1
ATOM 2586 C C . ASP A 1 318 ? 15.456 -7.556 -1.196 1.00 79.56 318 ASP A C 1
ATOM 2588 O O . ASP A 1 318 ? 15.978 -6.854 -0.322 1.00 79.56 318 ASP A O 1
ATOM 2592 N N . PRO A 1 319 ? 15.603 -8.897 -1.180 1.00 75.75 319 PRO A N 1
ATOM 2593 C CA . PRO A 1 319 ? 16.306 -9.608 -0.111 1.00 75.75 319 PRO A CA 1
ATOM 2594 C C . PRO A 1 319 ? 17.746 -9.137 0.136 1.00 75.75 319 PRO A C 1
ATOM 2596 O O . PRO A 1 319 ? 18.245 -9.276 1.249 1.00 75.75 319 PRO A O 1
ATOM 2599 N N . ASN A 1 320 ? 18.420 -8.571 -0.872 1.00 80.12 320 ASN A N 1
ATOM 2600 C CA . ASN A 1 320 ? 19.799 -8.092 -0.736 1.00 80.12 320 ASN A CA 1
ATOM 2601 C C . ASN A 1 320 ? 19.893 -6.652 -0.215 1.00 80.12 320 ASN A C 1
ATOM 2603 O O . ASN A 1 320 ? 20.982 -6.210 0.146 1.00 80.12 320 ASN A O 1
ATOM 2607 N N . ARG A 1 321 ? 18.780 -5.908 -0.202 1.00 81.19 321 ARG A N 1
ATOM 2608 C CA . ARG A 1 321 ? 18.730 -4.486 0.182 1.00 81.19 321 ARG A CA 1
ATOM 2609 C C . ARG A 1 321 ? 17.811 -4.226 1.370 1.00 81.19 321 ARG A C 1
ATOM 2611 O O . ARG A 1 321 ? 17.883 -3.142 1.939 1.00 81.19 321 ARG A O 1
ATOM 2618 N N . CYS A 1 322 ? 16.996 -5.204 1.767 1.00 83.19 322 CYS A N 1
ATOM 2619 C CA . CYS A 1 322 ? 16.007 -5.101 2.838 1.00 83.19 322 CYS A CA 1
ATOM 2620 C C . CYS A 1 322 ? 16.585 -4.484 4.121 1.00 83.19 322 CYS A C 1
ATOM 2622 O O . CYS A 1 322 ? 16.107 -3.438 4.547 1.00 83.19 322 CYS A O 1
ATOM 2624 N N . MET A 1 323 ? 17.667 -5.059 4.665 1.00 89.44 323 MET A N 1
ATOM 2625 C CA . MET A 1 323 ? 18.305 -4.560 5.893 1.00 89.44 323 MET A CA 1
ATOM 2626 C C . MET A 1 323 ? 18.771 -3.108 5.746 1.00 89.44 323 MET A C 1
ATOM 2628 O O . MET A 1 323 ? 18.366 -2.256 6.524 1.00 89.44 323 MET A O 1
ATOM 2632 N N . GLN A 1 324 ? 19.533 -2.805 4.693 1.00 88.94 324 GLN A N 1
ATOM 2633 C CA . GLN A 1 324 ? 20.030 -1.451 4.438 1.00 88.94 324 GLN A CA 1
ATOM 2634 C C . GLN A 1 324 ? 18.887 -0.436 4.271 1.00 88.94 324 GLN A C 1
ATOM 2636 O O . GLN A 1 324 ? 18.978 0.697 4.730 1.00 88.94 324 GLN A O 1
ATOM 2641 N N . THR A 1 325 ? 17.801 -0.843 3.612 1.00 87.31 325 THR A N 1
ATOM 2642 C CA . THR A 1 325 ? 16.634 0.012 3.367 1.00 87.31 325 THR A CA 1
ATOM 2643 C C . THR A 1 325 ? 15.902 0.318 4.672 1.00 87.31 325 THR A C 1
ATOM 2645 O O . THR A 1 325 ? 15.521 1.462 4.904 1.00 87.31 325 THR A O 1
ATOM 2648 N N . VAL A 1 326 ? 15.736 -0.692 5.532 1.00 90.38 326 VAL A N 1
ATOM 2649 C CA . VAL A 1 326 ? 15.163 -0.530 6.873 1.00 90.38 326 VAL A CA 1
ATOM 2650 C C . VAL A 1 326 ? 16.052 0.351 7.748 1.00 90.38 326 VAL A C 1
ATOM 2652 O O . VAL A 1 326 ? 15.535 1.221 8.438 1.00 90.38 326 VAL A O 1
ATOM 2655 N N . GLU A 1 327 ? 17.371 0.178 7.691 1.00 89.44 327 GLU A N 1
ATOM 2656 C CA . GLU A 1 327 ? 18.308 1.016 8.440 1.00 89.44 327 GLU A CA 1
ATOM 2657 C C . GLU A 1 327 ? 18.237 2.485 7.994 1.00 89.44 327 GLU A C 1
ATOM 2659 O O . GLU A 1 327 ? 18.234 3.384 8.831 1.00 89.44 327 GLU A O 1
ATOM 2664 N N . GLU A 1 328 ? 18.146 2.745 6.689 1.00 87.75 328 GLU A N 1
ATOM 2665 C CA . GLU A 1 328 ? 18.085 4.105 6.145 1.00 87.75 328 GLU A CA 1
ATOM 2666 C C . GLU A 1 328 ? 16.725 4.782 6.385 1.00 87.75 328 GLU A C 1
ATOM 2668 O O . GLU A 1 328 ? 16.663 5.991 6.629 1.00 87.75 328 GLU A O 1
ATOM 2673 N N . LYS A 1 329 ? 15.626 4.021 6.288 1.00 90.56 329 LYS A N 1
ATOM 2674 C CA . LYS A 1 329 ? 14.244 4.508 6.422 1.00 90.56 329 LYS A CA 1
ATOM 2675 C C . LYS A 1 329 ? 13.394 3.548 7.265 1.00 90.56 329 LYS A C 1
ATOM 2677 O O . LYS A 1 329 ? 12.589 2.806 6.711 1.00 90.56 329 LYS A O 1
ATOM 2682 N N . PRO A 1 330 ? 13.469 3.596 8.602 1.00 89.56 330 PRO A N 1
ATOM 2683 C CA . PRO A 1 330 ? 12.812 2.619 9.478 1.00 89.56 330 PRO A CA 1
ATOM 2684 C C . PRO A 1 330 ? 11.306 2.402 9.264 1.00 89.56 330 PRO A C 1
ATOM 2686 O O . PRO A 1 330 ? 10.826 1.272 9.360 1.00 89.56 330 PRO A O 1
ATOM 2689 N N . TRP A 1 331 ? 10.548 3.445 8.900 1.00 86.81 331 TRP A N 1
ATOM 2690 C CA . TRP A 1 331 ? 9.101 3.356 8.639 1.00 86.81 331 TRP A CA 1
ATOM 2691 C C . TRP A 1 331 ? 8.731 2.377 7.508 1.00 86.81 331 TRP A C 1
ATOM 2693 O O . TRP A 1 331 ? 7.607 1.867 7.453 1.00 86.81 331 TRP A O 1
ATOM 2703 N N . VAL A 1 332 ? 9.681 2.047 6.626 1.00 90.38 332 VAL A N 1
ATOM 2704 C CA . VAL A 1 332 ? 9.469 1.136 5.491 1.00 90.38 332 VAL A CA 1
ATOM 2705 C C . VAL A 1 332 ? 9.245 -0.305 5.939 1.00 90.38 332 VAL A C 1
ATOM 2707 O O . VAL A 1 332 ? 8.718 -1.113 5.172 1.00 90.38 332 VAL A O 1
ATOM 2710 N N . ILE A 1 333 ? 9.561 -0.626 7.200 1.00 91.19 333 ILE A N 1
ATOM 2711 C CA . ILE A 1 333 ? 9.326 -1.948 7.784 1.00 91.19 333 ILE A CA 1
ATOM 2712 C C . ILE A 1 333 ? 7.857 -2.382 7.677 1.00 91.19 333 ILE A C 1
ATOM 2714 O O . ILE A 1 333 ? 7.568 -3.576 7.569 1.00 91.19 333 ILE A O 1
ATOM 2718 N N . LYS A 1 334 ? 6.919 -1.426 7.609 1.00 90.12 334 LYS A N 1
ATOM 2719 C CA . LYS A 1 334 ? 5.492 -1.663 7.340 1.00 90.12 334 LYS A CA 1
ATOM 2720 C C . LYS A 1 334 ? 5.254 -2.524 6.091 1.00 90.12 334 LYS A C 1
ATOM 2722 O O . LYS A 1 334 ? 4.322 -3.333 6.070 1.00 90.12 334 LYS A O 1
ATOM 2727 N N . TYR A 1 335 ? 6.094 -2.349 5.070 1.00 85.56 335 TYR A N 1
ATOM 2728 C CA . TYR A 1 335 ? 5.962 -2.959 3.744 1.00 85.56 335 TYR A CA 1
ATOM 2729 C C . TYR A 1 335 ? 6.764 -4.249 3.577 1.00 85.56 335 TYR A C 1
ATOM 2731 O O . TYR A 1 335 ? 6.637 -4.907 2.546 1.00 85.56 335 TYR A O 1
ATOM 2739 N N . VAL A 1 336 ? 7.548 -4.639 4.585 1.00 85.81 336 VAL A N 1
ATOM 2740 C CA . VAL A 1 336 ? 8.301 -5.895 4.574 1.00 85.81 336 VAL A CA 1
ATOM 2741 C C . VAL A 1 336 ? 7.334 -7.072 4.671 1.00 85.81 336 VAL A C 1
ATOM 2743 O O . VAL A 1 336 ? 6.488 -7.134 5.572 1.00 85.81 336 VAL A O 1
ATOM 2746 N N . GLY A 1 337 ? 7.459 -8.026 3.744 1.00 83.44 337 GLY A N 1
ATOM 2747 C CA . GLY A 1 337 ? 6.662 -9.255 3.743 1.00 83.44 337 GLY A CA 1
ATOM 2748 C C . GLY A 1 337 ? 6.794 -10.031 5.058 1.00 83.44 337 GLY A C 1
ATOM 2749 O O . GLY A 1 337 ? 5.807 -10.191 5.779 1.00 83.44 337 GLY A O 1
ATOM 2750 N N . GLU A 1 338 ? 8.018 -10.435 5.406 1.00 88.00 338 GLU A N 1
ATOM 2751 C CA . GLU A 1 338 ? 8.352 -11.130 6.657 1.00 88.00 338 GLU A CA 1
ATOM 2752 C C . GLU A 1 338 ? 9.247 -10.255 7.545 1.00 88.00 338 GLU A C 1
ATOM 2754 O O . GLU A 1 338 ? 10.422 -10.043 7.256 1.00 88.00 338 GLU A O 1
ATOM 2759 N N . GLN A 1 339 ? 8.682 -9.729 8.633 1.00 93.19 339 GLN A N 1
ATOM 2760 C CA . GLN A 1 339 ? 9.412 -8.925 9.614 1.00 93.19 339 GLN A CA 1
ATOM 2761 C C . GLN A 1 339 ? 10.171 -9.850 10.575 1.00 93.19 339 GLN A C 1
ATOM 2763 O O . GLN A 1 339 ? 9.583 -10.381 11.518 1.00 93.19 339 GLN A O 1
ATOM 2768 N N . THR A 1 340 ? 11.461 -10.085 10.320 1.00 94.06 340 THR A N 1
ATOM 2769 C CA . THR A 1 340 ? 12.299 -10.871 11.240 1.00 94.06 340 THR A CA 1
ATOM 2770 C C . THR A 1 340 ? 12.666 -10.046 12.480 1.00 94.06 340 THR A C 1
ATOM 2772 O O . THR A 1 340 ? 12.710 -8.814 12.396 1.00 94.06 340 THR A O 1
ATOM 2775 N N . PRO A 1 341 ? 12.962 -10.683 13.630 1.00 94.88 341 PRO A N 1
ATOM 2776 C CA . PRO A 1 341 ? 13.380 -9.967 14.836 1.00 94.88 341 PRO A CA 1
ATOM 2777 C C . PRO A 1 341 ? 14.568 -9.023 14.609 1.00 94.88 341 PRO A C 1
ATOM 2779 O O . PRO A 1 341 ? 14.594 -7.927 15.162 1.00 94.88 341 PRO A O 1
ATOM 2782 N N . GLU A 1 342 ? 15.522 -9.414 13.762 1.00 95.06 342 GLU A N 1
ATOM 2783 C CA . GLU A 1 342 ? 16.703 -8.614 13.429 1.00 95.06 342 GLU A CA 1
ATOM 2784 C C . GLU A 1 342 ? 16.330 -7.350 12.647 1.00 95.06 342 GLU A C 1
ATOM 2786 O O . GLU A 1 342 ? 16.824 -6.273 12.968 1.00 95.06 342 GLU A O 1
ATOM 2791 N N . LEU A 1 343 ? 15.425 -7.460 11.667 1.00 95.00 343 LEU A N 1
ATOM 2792 C CA . LEU A 1 343 ? 14.931 -6.310 10.902 1.00 95.00 343 LEU A CA 1
ATOM 2793 C C . LEU A 1 343 ? 14.119 -5.356 11.780 1.00 95.00 343 LEU A C 1
ATOM 2795 O O . LEU A 1 343 ? 14.297 -4.143 11.698 1.00 95.00 343 LEU A O 1
ATOM 2799 N N . CYS A 1 344 ? 13.250 -5.896 12.639 1.00 97.00 344 CYS A N 1
ATOM 2800 C CA . CYS A 1 344 ? 12.499 -5.096 13.605 1.00 97.00 344 CYS A CA 1
ATOM 2801 C C . CYS A 1 344 ? 13.430 -4.326 14.537 1.00 97.00 344 CYS A C 1
ATOM 2803 O O . CYS A 1 344 ? 13.227 -3.133 14.745 1.00 97.00 344 CYS A O 1
ATOM 2805 N N . MET A 1 345 ? 14.452 -4.997 15.073 1.00 97.38 345 MET A N 1
ATOM 2806 C CA . MET A 1 345 ? 15.424 -4.367 15.959 1.00 97.38 345 MET A CA 1
ATOM 2807 C C . MET A 1 345 ? 16.213 -3.274 15.234 1.00 97.38 345 MET A C 1
ATOM 2809 O O . MET A 1 345 ? 16.330 -2.177 15.767 1.00 97.38 345 MET A O 1
ATOM 2813 N N . ALA A 1 346 ? 16.680 -3.532 14.008 1.00 94.94 346 ALA A N 1
ATOM 2814 C CA . ALA A 1 346 ? 17.394 -2.539 13.206 1.00 94.94 346 ALA A CA 1
ATOM 2815 C C . ALA A 1 346 ? 16.539 -1.291 12.920 1.00 94.94 346 ALA A C 1
ATOM 2817 O O . ALA A 1 346 ? 17.027 -0.172 13.055 1.00 94.94 346 ALA A O 1
ATOM 2818 N N . ALA A 1 347 ? 15.252 -1.467 12.588 1.00 96.12 347 ALA A N 1
ATOM 2819 C CA . ALA A 1 347 ? 14.333 -0.346 12.382 1.00 96.12 347 ALA A CA 1
ATOM 2820 C C . ALA A 1 347 ? 14.198 0.503 13.652 1.00 96.12 347 ALA A C 1
ATOM 2822 O O . ALA A 1 347 ? 14.394 1.714 13.632 1.00 96.12 347 ALA A O 1
ATOM 2823 N N . VAL A 1 348 ? 13.887 -0.159 14.765 1.00 95.69 348 VAL A N 1
ATOM 2824 C CA . VAL A 1 348 ? 13.586 0.490 16.043 1.00 95.69 348 VAL A CA 1
ATOM 2825 C C . VAL A 1 348 ? 14.813 1.165 16.661 1.00 95.69 348 VAL A C 1
ATOM 2827 O O . VAL A 1 348 ? 14.665 2.186 17.321 1.00 95.69 348 VAL A O 1
ATOM 2830 N N . GLN A 1 349 ? 16.014 0.627 16.444 1.00 94.00 349 GLN A N 1
ATOM 2831 C CA . GLN A 1 349 ? 17.259 1.241 16.916 1.00 94.00 349 GLN A CA 1
ATOM 2832 C C . GLN A 1 349 ? 17.643 2.511 16.150 1.00 94.00 349 GLN A C 1
ATOM 2834 O O . GLN A 1 349 ? 18.402 3.313 16.684 1.00 94.00 349 GLN A O 1
ATOM 2839 N N . ASN A 1 350 ? 17.154 2.683 14.918 1.00 91.31 350 ASN A N 1
ATOM 2840 C CA . ASN A 1 350 ? 17.391 3.890 14.123 1.00 91.31 350 ASN A CA 1
ATOM 2841 C C . ASN A 1 350 ? 16.256 4.918 14.237 1.00 91.31 350 ASN A C 1
ATOM 2843 O O . ASN A 1 350 ? 16.503 6.107 14.051 1.00 91.31 350 ASN A O 1
ATOM 2847 N N . ASP A 1 351 ? 15.023 4.475 14.495 1.00 92.81 351 ASP A N 1
ATOM 2848 C CA . ASP A 1 351 ? 13.884 5.337 14.823 1.00 92.81 351 ASP A CA 1
ATOM 2849 C C . ASP A 1 351 ? 12.887 4.567 15.698 1.00 92.81 351 ASP A C 1
ATOM 2851 O O . ASP A 1 351 ? 12.143 3.700 15.223 1.00 92.81 351 ASP A O 1
ATOM 2855 N N . GLY A 1 352 ? 12.818 4.919 16.980 1.00 91.88 352 GLY A N 1
ATOM 2856 C CA . GLY A 1 352 ? 11.913 4.306 17.946 1.00 91.88 352 GLY A CA 1
ATOM 2857 C C . GLY A 1 352 ? 10.432 4.426 17.565 1.00 91.88 352 GLY A C 1
ATOM 2858 O O . GLY A 1 352 ? 9.621 3.596 17.985 1.00 91.88 352 GLY A O 1
ATOM 2859 N N . MET A 1 353 ? 10.039 5.395 16.723 1.00 94.00 353 MET A N 1
ATOM 2860 C CA . MET A 1 353 ? 8.660 5.492 16.217 1.00 94.00 353 MET A CA 1
ATOM 2861 C C . MET A 1 353 ? 8.312 4.365 15.243 1.00 94.00 353 MET A C 1
ATOM 2863 O O . MET A 1 353 ? 7.131 4.041 15.097 1.00 94.00 353 MET A O 1
ATOM 2867 N N . ALA A 1 354 ? 9.303 3.704 14.632 1.00 95.06 354 ALA A N 1
ATOM 2868 C CA . ALA A 1 354 ? 9.078 2.582 13.722 1.00 95.06 354 ALA A CA 1
ATOM 2869 C C . ALA A 1 354 ? 8.366 1.394 14.391 1.00 95.06 354 ALA A C 1
ATOM 2871 O O . ALA A 1 354 ? 7.776 0.565 13.693 1.00 95.06 354 ALA A O 1
ATOM 2872 N N . LEU A 1 355 ? 8.346 1.341 15.731 1.00 95.50 355 LEU A N 1
ATOM 2873 C CA . LEU A 1 355 ? 7.571 0.372 16.509 1.00 95.50 355 LEU A CA 1
ATOM 2874 C C . LEU A 1 355 ? 6.081 0.345 16.112 1.00 95.50 355 LEU A C 1
ATOM 2876 O O . LEU A 1 355 ? 5.457 -0.717 16.182 1.00 95.50 355 LEU A O 1
ATOM 2880 N N . GLU A 1 356 ? 5.528 1.472 15.644 1.00 95.44 356 GLU A N 1
ATOM 2881 C CA . GLU A 1 356 ? 4.169 1.576 15.086 1.00 95.44 356 GLU A CA 1
ATOM 2882 C C . GLU A 1 356 ? 3.891 0.527 14.001 1.00 95.44 356 GLU A C 1
ATOM 2884 O O . GLU A 1 356 ? 2.793 -0.024 13.908 1.00 95.44 356 GLU A O 1
ATOM 2889 N N . TYR A 1 357 ? 4.901 0.234 13.186 1.00 93.31 357 TYR A N 1
ATOM 2890 C CA . TYR A 1 357 ? 4.782 -0.611 12.006 1.00 93.31 357 TYR A CA 1
ATOM 2891 C C . TYR A 1 357 ? 5.178 -2.068 12.257 1.00 93.31 357 TYR A C 1
ATOM 2893 O O . TYR A 1 357 ? 5.050 -2.907 11.357 1.00 93.31 357 TYR A O 1
ATOM 2901 N N . VAL A 1 358 ? 5.643 -2.389 13.466 1.00 93.38 358 VAL A N 1
ATOM 2902 C CA . VAL A 1 358 ? 6.053 -3.743 13.833 1.00 93.38 358 VAL A CA 1
ATOM 2903 C C . VAL A 1 358 ? 4.839 -4.586 14.224 1.00 93.38 358 VAL A C 1
ATOM 2905 O O . VAL A 1 358 ? 4.058 -4.245 15.115 1.00 93.38 358 VAL A O 1
ATOM 2908 N N . ARG A 1 359 ? 4.680 -5.732 13.555 1.00 92.75 359 ARG A N 1
ATOM 2909 C CA . ARG A 1 359 ? 3.555 -6.651 13.773 1.00 92.75 359 ARG A CA 1
ATOM 2910 C C . ARG A 1 359 ? 3.704 -7.414 15.084 1.00 92.75 359 ARG A C 1
ATOM 2912 O O . ARG A 1 359 ? 2.775 -7.398 15.890 1.00 92.75 359 ARG A O 1
ATOM 2919 N N . GLU A 1 360 ? 4.863 -8.020 15.310 1.00 94.12 360 GLU A N 1
ATOM 2920 C CA . GLU A 1 360 ? 5.163 -8.804 16.511 1.00 94.12 360 GLU A CA 1
ATOM 2921 C C . GLU A 1 360 ? 6.089 -8.007 17.434 1.00 94.12 360 GLU A C 1
ATOM 2923 O O . GLU A 1 360 ? 7.274 -7.839 17.153 1.00 94.12 360 GLU A O 1
ATOM 2928 N N . GLN A 1 361 ? 5.531 -7.478 18.524 1.00 96.06 361 GLN A N 1
ATOM 2929 C CA . GLN A 1 361 ? 6.253 -6.647 19.486 1.00 96.06 361 GLN A CA 1
ATOM 2930 C C . GLN A 1 361 ? 6.683 -7.495 20.687 1.00 96.06 361 GLN A C 1
ATOM 2932 O O . GLN A 1 361 ? 5.833 -8.017 21.409 1.00 96.06 361 GLN A O 1
ATOM 2937 N N . THR A 1 362 ? 7.993 -7.620 20.914 1.00 96.19 362 THR A N 1
ATOM 2938 C CA . THR A 1 362 ? 8.534 -8.239 22.134 1.00 96.19 362 THR A CA 1
ATOM 2939 C C . THR A 1 362 ? 8.876 -7.169 23.176 1.00 96.19 362 THR A C 1
ATOM 2941 O O . THR A 1 362 ? 9.120 -6.018 22.801 1.00 96.19 362 THR A O 1
ATOM 2944 N N . PRO A 1 363 ? 8.933 -7.510 24.478 1.00 95.31 363 PRO A N 1
ATOM 2945 C CA . PRO A 1 363 ? 9.332 -6.561 25.517 1.00 95.31 363 PRO A CA 1
ATOM 2946 C C . PRO A 1 363 ? 10.690 -5.899 25.250 1.00 95.31 363 PRO A C 1
ATOM 2948 O O . PRO A 1 363 ? 10.847 -4.706 25.490 1.00 95.31 363 PRO A O 1
ATOM 2951 N N . GLU A 1 364 ? 11.653 -6.645 24.706 1.00 96.81 364 GLU A N 1
ATOM 2952 C CA . GLU A 1 364 ? 12.987 -6.141 24.366 1.00 96.81 364 GLU A CA 1
ATOM 2953 C C . GLU A 1 364 ? 12.926 -5.103 23.244 1.00 96.81 364 GLU A C 1
ATOM 2955 O O . GLU A 1 364 ? 13.584 -4.068 23.325 1.00 96.81 364 GLU A O 1
ATOM 2960 N N . LEU A 1 365 ? 12.104 -5.354 22.220 1.00 97.50 365 LEU A N 1
ATOM 2961 C CA . LEU A 1 365 ? 11.905 -4.427 21.113 1.00 97.50 365 LEU A CA 1
ATOM 2962 C C . LEU A 1 365 ? 11.205 -3.143 21.577 1.00 97.50 365 LEU A C 1
ATOM 2964 O O . LEU A 1 365 ? 11.632 -2.044 21.236 1.00 97.50 365 LEU A O 1
ATOM 2968 N N . CYS A 1 366 ? 10.152 -3.277 22.386 1.00 97.94 366 CYS A N 1
ATOM 2969 C CA . CYS A 1 366 ? 9.450 -2.133 22.964 1.00 97.94 366 CYS A CA 1
ATOM 2970 C C . CYS A 1 366 ? 10.378 -1.293 23.847 1.00 97.94 366 CYS A C 1
ATOM 2972 O O . CYS A 1 366 ? 10.345 -0.068 23.772 1.00 97.94 366 CYS A O 1
ATOM 2974 N N . MET A 1 367 ? 11.219 -1.937 24.662 1.00 97.94 367 MET A N 1
ATOM 2975 C CA . MET A 1 367 ? 12.189 -1.240 25.505 1.00 97.94 367 MET A CA 1
ATOM 2976 C C . MET A 1 367 ? 13.219 -0.482 24.663 1.00 97.94 367 MET A C 1
ATOM 2978 O O . MET A 1 367 ? 13.471 0.686 24.942 1.00 97.94 367 MET A O 1
ATOM 2982 N N . ALA A 1 368 ? 13.763 -1.107 23.613 1.00 97.25 368 ALA A N 1
ATOM 2983 C CA . ALA A 1 368 ? 14.688 -0.443 22.694 1.00 97.25 368 ALA A CA 1
ATOM 2984 C C . ALA A 1 368 ? 14.048 0.792 22.034 1.00 97.25 368 ALA A C 1
ATOM 2986 O O . ALA A 1 368 ? 14.660 1.854 22.005 1.00 97.25 368 ALA A O 1
ATOM 2987 N N . ALA A 1 369 ? 12.789 0.684 21.594 1.00 97.38 369 ALA A N 1
ATOM 2988 C CA . ALA A 1 369 ? 12.050 1.799 21.000 1.00 97.38 369 ALA A CA 1
ATOM 2989 C C . ALA A 1 369 ? 11.855 2.969 21.967 1.00 97.38 369 ALA A C 1
ATOM 2991 O O . ALA A 1 369 ? 11.984 4.126 21.583 1.00 97.38 369 ALA A O 1
ATOM 2992 N N . ILE A 1 370 ? 11.524 2.664 23.224 1.00 96.38 370 ILE A N 1
ATOM 2993 C CA . ILE A 1 370 ? 11.299 3.666 24.271 1.00 96.38 370 ILE A CA 1
ATOM 2994 C C . ILE A 1 370 ? 12.604 4.364 24.654 1.00 96.38 370 ILE A C 1
ATOM 2996 O O . ILE A 1 370 ? 12.586 5.567 24.899 1.00 96.38 370 ILE A O 1
ATOM 3000 N N . GLN A 1 371 ? 13.710 3.620 24.709 1.00 94.81 371 GLN A N 1
ATOM 3001 C CA . GLN A 1 371 ? 15.035 4.167 25.005 1.00 94.81 371 GLN A CA 1
ATOM 3002 C C . GLN A 1 371 ? 15.538 5.105 23.908 1.00 94.81 371 GLN A C 1
ATOM 3004 O O . GLN A 1 371 ? 16.224 6.070 24.223 1.00 94.81 371 GLN A O 1
ATOM 3009 N N . ASP A 1 372 ? 15.198 4.835 22.647 1.00 94.19 372 ASP A N 1
ATOM 3010 C CA . ASP A 1 372 ? 15.461 5.769 21.551 1.00 94.19 372 ASP A CA 1
ATOM 3011 C C . ASP A 1 372 ? 14.515 6.980 21.606 1.00 94.19 372 ASP A C 1
ATOM 3013 O O . ASP A 1 372 ? 14.940 8.133 21.536 1.00 94.19 372 ASP A O 1
ATOM 3017 N N . ASN A 1 373 ? 13.214 6.733 21.784 1.00 91.56 373 ASN A N 1
ATOM 3018 C CA . ASN A 1 373 ? 12.209 7.784 21.842 1.00 91.56 373 ASN A CA 1
ATOM 3019 C C . ASN A 1 373 ? 11.041 7.398 22.752 1.00 91.56 373 ASN A C 1
ATOM 3021 O O . ASN A 1 373 ? 10.178 6.594 22.392 1.00 91.56 373 ASN A O 1
ATOM 3025 N N . PHE A 1 374 ? 10.935 8.069 23.902 1.00 92.50 374 PHE A N 1
ATOM 3026 C CA . PHE A 1 374 ? 9.900 7.803 24.907 1.00 92.50 374 PHE A CA 1
ATOM 3027 C C . PHE A 1 374 ? 8.468 7.825 24.354 1.00 92.50 374 PHE A C 1
ATOM 3029 O O . PHE A 1 374 ? 7.585 7.160 24.897 1.00 92.50 374 PHE A O 1
ATOM 3036 N N . ARG A 1 375 ? 8.207 8.576 23.269 1.00 91.50 375 ARG A N 1
ATOM 3037 C CA . ARG A 1 375 ? 6.879 8.645 22.636 1.00 91.50 375 ARG A CA 1
ATOM 3038 C C . ARG A 1 375 ? 6.462 7.313 22.011 1.00 91.50 375 ARG A C 1
ATOM 3040 O O . ARG A 1 375 ? 5.270 7.120 21.780 1.00 91.50 375 ARG A O 1
ATOM 3047 N N . ALA A 1 376 ? 7.394 6.379 21.800 1.00 94.44 376 ALA A N 1
ATOM 3048 C CA . ALA A 1 376 ? 7.134 5.049 21.255 1.00 94.44 376 ALA A CA 1
ATOM 3049 C C . ALA A 1 376 ? 6.169 4.246 22.132 1.00 94.44 376 ALA A C 1
ATOM 3051 O O . ALA A 1 376 ? 5.445 3.394 21.619 1.00 94.44 376 ALA A O 1
ATOM 3052 N N . ILE A 1 377 ? 6.077 4.572 23.430 1.00 95.38 377 ILE A N 1
ATOM 3053 C CA . ILE A 1 377 ? 5.121 3.958 24.360 1.00 95.38 377 ILE A CA 1
ATOM 3054 C C . ILE A 1 377 ? 3.675 4.017 23.839 1.00 95.38 377 ILE A C 1
ATOM 3056 O O . ILE A 1 377 ? 2.898 3.098 24.096 1.00 95.38 377 ILE A O 1
ATOM 3060 N N . ARG A 1 378 ? 3.316 5.032 23.033 1.00 94.56 378 ARG A N 1
ATOM 3061 C CA . ARG A 1 378 ? 1.979 5.158 22.424 1.00 94.56 378 ARG A CA 1
ATOM 3062 C C . ARG A 1 378 ? 1.647 4.031 21.437 1.00 94.56 378 ARG A C 1
ATOM 3064 O O . ARG A 1 378 ? 0.475 3.766 21.187 1.00 94.56 378 ARG A O 1
ATOM 3071 N N . PHE A 1 379 ? 2.670 3.385 20.878 1.00 93.88 379 PHE A N 1
ATOM 3072 C CA . PHE A 1 379 ? 2.560 2.315 19.886 1.00 93.88 379 PHE A CA 1
ATOM 3073 C C . PHE A 1 379 ? 2.734 0.912 20.473 1.00 93.88 379 PHE A C 1
ATOM 3075 O O . PHE A 1 379 ? 2.515 -0.081 19.774 1.00 93.88 379 PHE A O 1
ATOM 3082 N N . VAL A 1 380 ? 3.100 0.814 21.753 1.00 93.94 380 VAL A N 1
ATOM 3083 C CA . VAL A 1 380 ? 3.188 -0.459 22.468 1.00 93.94 380 VAL A CA 1
ATOM 3084 C C . VAL A 1 380 ? 1.779 -1.032 22.640 1.00 93.94 380 VAL A C 1
ATOM 3086 O O . VAL A 1 380 ? 0.904 -0.407 23.248 1.00 93.94 380 VAL A O 1
ATOM 3089 N N . LYS A 1 381 ? 1.554 -2.239 22.111 1.00 92.94 381 LYS A N 1
ATOM 3090 C CA . LYS A 1 381 ? 0.260 -2.933 22.206 1.00 92.94 381 LYS A CA 1
ATOM 3091 C C . LYS A 1 381 ? -0.086 -3.258 23.659 1.00 92.94 381 LYS A C 1
ATOM 3093 O O . LYS A 1 381 ? -1.148 -2.853 24.134 1.00 92.94 381 LYS A O 1
ATOM 3098 N N . GLU A 1 382 ? 0.854 -3.897 24.354 1.00 94.81 382 GLU A N 1
ATOM 3099 C CA . GLU A 1 382 ? 0.751 -4.310 25.757 1.00 94.81 382 GLU A CA 1
ATOM 3100 C C . GLU A 1 382 ? 1.693 -3.466 26.625 1.00 94.81 382 GLU A C 1
ATOM 3102 O O . GLU A 1 382 ? 2.889 -3.740 26.736 1.00 94.81 382 GLU A O 1
ATOM 3107 N N . GLN A 1 383 ? 1.160 -2.391 27.205 1.00 95.56 383 GLN A N 1
ATOM 3108 C CA . GLN A 1 383 ? 1.916 -1.482 28.064 1.00 95.56 383 GLN A CA 1
ATOM 3109 C C . GLN A 1 383 ? 2.101 -2.101 29.456 1.00 95.56 383 GLN A C 1
ATOM 3111 O O . GLN A 1 383 ? 1.188 -2.070 30.280 1.00 95.56 383 GLN A O 1
ATOM 3116 N N . THR A 1 384 ? 3.277 -2.674 29.726 1.00 96.62 384 THR A N 1
ATOM 3117 C CA . THR A 1 384 ? 3.606 -3.170 31.071 1.00 96.62 384 THR A CA 1
ATOM 3118 C C . THR A 1 384 ? 4.068 -2.025 31.980 1.00 96.62 384 THR A C 1
ATOM 3120 O O . THR A 1 384 ? 4.621 -1.037 31.480 1.00 96.62 384 THR A O 1
ATOM 3123 N N . PRO A 1 385 ? 3.910 -2.141 33.313 1.00 95.75 385 PRO A N 1
ATOM 3124 C CA . PRO A 1 385 ? 4.385 -1.125 34.252 1.00 95.75 385 PRO A CA 1
ATOM 3125 C C . PRO A 1 385 ? 5.868 -0.780 34.078 1.00 95.75 385 PRO A C 1
ATOM 3127 O O . PRO A 1 385 ? 6.247 0.379 34.229 1.00 95.75 385 PRO A O 1
ATOM 3130 N N . GLU A 1 386 ? 6.702 -1.758 33.716 1.00 96.94 386 GLU A N 1
ATOM 3131 C CA . GLU A 1 386 ? 8.132 -1.568 33.468 1.00 96.94 386 GLU A CA 1
ATOM 3132 C C . GLU A 1 386 ? 8.386 -0.683 32.242 1.00 96.94 386 GLU A C 1
ATOM 3134 O O . GLU A 1 386 ? 9.196 0.239 32.320 1.00 96.94 386 GLU A O 1
ATOM 3139 N N . LEU A 1 387 ? 7.675 -0.919 31.131 1.00 97.75 387 LEU A N 1
ATOM 3140 C CA . LEU A 1 387 ? 7.791 -0.107 29.913 1.00 97.75 387 LEU A CA 1
ATOM 3141 C C . LEU A 1 387 ? 7.272 1.317 30.140 1.00 97.75 387 LEU A C 1
ATOM 3143 O O . LEU A 1 387 ? 7.917 2.287 29.742 1.00 97.75 387 LEU A O 1
ATOM 3147 N N . CYS A 1 388 ? 6.132 1.455 30.821 1.00 97.44 388 CYS A N 1
ATOM 3148 C CA . CYS A 1 388 ? 5.570 2.757 31.173 1.00 97.44 388 CYS A CA 1
ATOM 3149 C C . CYS A 1 388 ? 6.512 3.556 32.078 1.00 97.44 388 CYS A C 1
ATOM 3151 O O . CYS A 1 388 ? 6.752 4.734 31.825 1.00 97.44 388 CYS A O 1
ATOM 3153 N N . MET A 1 389 ? 7.076 2.918 33.108 1.00 97.44 389 MET A N 1
ATOM 3154 C CA . MET A 1 389 ? 8.016 3.574 34.013 1.00 97.44 389 MET A CA 1
ATOM 3155 C C . MET A 1 389 ? 9.301 3.981 33.288 1.00 97.44 389 MET A C 1
ATOM 3157 O O . MET A 1 389 ? 9.767 5.100 33.488 1.00 97.44 389 MET A O 1
ATOM 3161 N N . ALA A 1 390 ? 9.841 3.123 32.416 1.00 96.75 390 ALA A N 1
ATOM 3162 C CA . ALA A 1 390 ? 11.009 3.458 31.605 1.00 96.75 390 ALA A CA 1
ATOM 3163 C C . ALA A 1 390 ? 10.755 4.696 30.726 1.00 96.75 390 ALA A C 1
ATOM 3165 O O . ALA A 1 390 ? 11.570 5.615 30.714 1.00 96.75 390 ALA A O 1
ATOM 3166 N N . ALA A 1 391 ? 9.594 4.775 30.066 1.00 95.69 391 ALA A N 1
ATOM 3167 C CA . ALA A 1 391 ? 9.231 5.934 29.248 1.00 95.69 391 ALA A CA 1
ATOM 3168 C C . ALA A 1 391 ? 9.090 7.221 30.081 1.00 95.69 391 ALA A C 1
ATOM 3170 O O . ALA A 1 391 ? 9.546 8.284 29.665 1.00 95.69 391 ALA A O 1
ATOM 3171 N N . VAL A 1 392 ? 8.483 7.130 31.271 1.00 95.81 392 VAL A N 1
ATOM 3172 C CA . VAL A 1 392 ? 8.316 8.267 32.195 1.00 95.81 392 VAL A CA 1
ATOM 3173 C C . VAL A 1 392 ? 9.649 8.760 32.759 1.00 95.81 392 VAL A C 1
ATOM 3175 O O . VAL A 1 392 ? 9.819 9.964 32.953 1.00 95.81 392 VAL A O 1
ATOM 3178 N N . GLN A 1 393 ? 10.590 7.851 33.018 1.00 94.25 393 GLN A N 1
ATOM 3179 C CA . GLN A 1 393 ? 11.941 8.195 33.469 1.00 94.25 393 GLN A CA 1
ATOM 3180 C C . GLN A 1 393 ? 12.748 8.918 32.389 1.00 94.25 393 GLN A C 1
ATOM 3182 O O . GLN A 1 393 ? 13.538 9.798 32.717 1.00 94.25 393 GLN A O 1
ATOM 3187 N N . GLU A 1 394 ? 12.531 8.570 31.121 1.00 91.88 394 GLU A N 1
ATOM 3188 C CA . GLU A 1 394 ? 13.099 9.292 29.981 1.00 91.88 394 GLU A CA 1
ATOM 3189 C C . GLU A 1 394 ? 12.474 10.691 29.839 1.00 91.88 394 GLU A C 1
ATOM 3191 O O . GLU A 1 394 ? 13.167 11.705 29.766 1.00 91.88 394 GLU A O 1
ATOM 3196 N N . SER A 1 395 ? 11.139 10.784 29.879 1.00 91.00 395 SER A N 1
ATOM 3197 C CA . SER A 1 395 ? 10.449 12.071 29.855 1.00 91.00 395 SER A CA 1
ATOM 3198 C C . SER A 1 395 ? 9.142 12.057 30.628 1.00 91.00 395 SER A C 1
ATOM 3200 O O . SER A 1 395 ? 8.241 11.261 30.370 1.00 91.00 395 SER A O 1
ATOM 3202 N N . ALA A 1 396 ? 8.953 13.077 31.463 1.00 89.19 396 ALA A N 1
ATOM 3203 C CA . ALA A 1 396 ? 7.695 13.331 32.154 1.00 89.19 396 ALA A CA 1
ATOM 3204 C C . ALA A 1 396 ? 6.486 13.454 31.199 1.00 89.19 396 ALA A C 1
ATOM 3206 O O . ALA A 1 396 ? 5.361 13.108 31.560 1.00 89.19 396 ALA A O 1
ATOM 3207 N N . LYS A 1 397 ? 6.714 13.892 29.948 1.00 89.19 397 LYS A N 1
ATOM 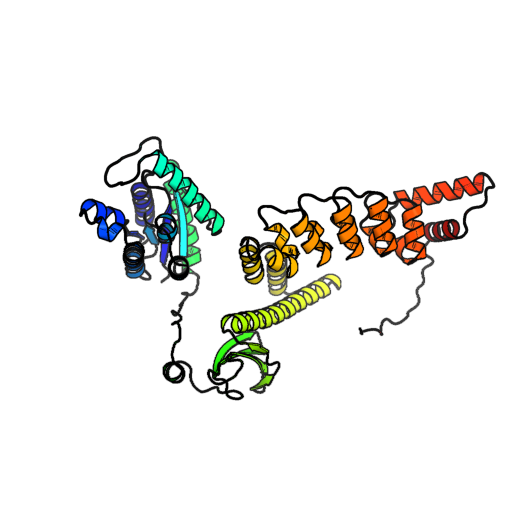3208 C CA . LYS A 1 397 ? 5.680 13.976 28.902 1.00 89.19 397 LYS A CA 1
ATOM 3209 C C . LYS A 1 397 ? 5.178 12.607 28.442 1.00 89.19 397 LYS A C 1
ATOM 3211 O O . LYS A 1 397 ? 4.136 12.562 27.793 1.00 89.19 397 LYS A O 1
ATOM 3216 N N . ALA A 1 398 ? 5.882 11.513 28.735 1.00 91.31 398 ALA A N 1
ATOM 3217 C CA . ALA A 1 398 ? 5.443 10.162 28.390 1.00 91.31 398 ALA A CA 1
ATOM 3218 C C . ALA A 1 398 ? 4.130 9.781 29.084 1.00 91.31 398 ALA A C 1
ATOM 3220 O O . ALA A 1 398 ? 3.361 8.996 28.535 1.00 91.31 398 ALA A O 1
ATOM 3221 N N . LEU A 1 399 ? 3.847 10.383 30.247 1.00 91.81 399 LEU A N 1
ATOM 3222 C CA . LEU A 1 399 ? 2.655 10.109 31.047 1.00 91.81 399 LEU A CA 1
ATOM 3223 C C . LEU A 1 399 ? 1.351 10.276 30.245 1.00 91.81 399 LEU A C 1
ATOM 3225 O O . LEU A 1 399 ? 0.428 9.486 30.416 1.00 91.81 399 LEU A O 1
ATOM 3229 N N . GLN A 1 400 ? 1.312 11.221 29.296 1.00 92.44 400 GLN A N 1
ATOM 3230 C CA . GLN A 1 400 ? 0.149 11.461 28.426 1.00 92.44 400 GLN A CA 1
ATOM 3231 C C . GLN A 1 400 ? -0.201 10.274 27.506 1.00 92.44 400 GLN A C 1
ATOM 3233 O O . GLN A 1 400 ? -1.298 10.218 26.962 1.00 92.44 400 GLN A O 1
ATOM 3238 N N . TYR A 1 401 ? 0.742 9.352 27.286 1.00 91.25 401 TYR A N 1
ATOM 3239 C CA . TYR A 1 401 ? 0.589 8.193 26.400 1.00 91.25 401 TYR A CA 1
ATOM 3240 C C . TYR A 1 401 ? 0.418 6.873 27.171 1.00 91.25 401 TYR A C 1
ATOM 3242 O O . TYR A 1 401 ? 0.261 5.816 26.552 1.00 91.25 401 TYR A O 1
ATOM 3250 N N . VAL A 1 402 ? 0.476 6.913 28.506 1.00 92.25 402 VAL A N 1
ATOM 3251 C CA . VAL A 1 402 ? 0.289 5.747 29.377 1.00 92.25 402 VAL A CA 1
ATOM 3252 C C . VAL A 1 402 ? -1.204 5.526 29.598 1.00 92.25 402 VAL A C 1
ATOM 3254 O O . VAL A 1 402 ? -1.892 6.415 30.095 1.00 92.25 402 VAL A O 1
ATOM 3257 N N . LYS A 1 403 ? -1.698 4.337 29.239 1.00 91.88 403 LYS A N 1
ATOM 3258 C CA . LYS A 1 403 ? -3.115 3.966 29.377 1.00 91.88 403 LYS A CA 1
ATOM 3259 C C . LYS A 1 403 ? -3.518 3.799 30.841 1.00 91.88 403 LYS A C 1
ATOM 3261 O O . LYS A 1 403 ? -4.547 4.313 31.252 1.00 91.88 403 LYS A O 1
ATOM 3266 N N . GLU A 1 404 ? -2.682 3.107 31.610 1.00 93.06 404 GLU A N 1
ATOM 3267 C CA . GLU A 1 404 ? -2.912 2.796 33.023 1.00 93.06 404 GLU A CA 1
ATOM 3268 C C . GLU A 1 404 ? -1.872 3.531 33.871 1.00 93.06 404 GLU A C 1
ATOM 3270 O O . GLU A 1 404 ? -0.753 3.055 34.079 1.00 93.06 404 GLU A O 1
ATOM 3275 N N . GLN A 1 405 ? -2.211 4.744 34.301 1.00 93.81 405 GLN A N 1
ATOM 3276 C CA . GLN A 1 405 ? -1.317 5.573 35.105 1.00 93.81 405 GLN A CA 1
ATOM 3277 C C . GLN A 1 405 ? -1.361 5.152 36.575 1.00 93.81 405 GLN A C 1
ATOM 3279 O O . GLN A 1 405 ? -2.432 4.901 37.125 1.00 93.81 405 GLN A O 1
ATOM 3284 N N . THR A 1 406 ? -0.200 5.133 37.235 1.00 95.31 406 THR A N 1
ATOM 3285 C CA . THR A 1 406 ? -0.122 4.908 38.685 1.00 95.31 406 THR A CA 1
ATOM 3286 C C . THR A 1 406 ? 0.377 6.151 39.422 1.00 95.31 406 THR A C 1
ATOM 3288 O O . THR A 1 406 ? 1.147 6.938 38.854 1.00 95.31 406 THR A O 1
ATOM 3291 N N . PRO A 1 407 ? 0.019 6.318 40.710 1.00 93.88 407 PRO A N 1
ATOM 3292 C CA . PRO A 1 407 ? 0.557 7.390 41.543 1.00 93.88 407 PRO A CA 1
ATOM 3293 C C . PRO A 1 407 ? 2.090 7.462 41.515 1.00 93.88 407 PRO A C 1
ATOM 3295 O O . PRO A 1 407 ? 2.668 8.544 41.446 1.00 93.88 407 PRO A O 1
ATOM 3298 N N . GLU A 1 408 ? 2.771 6.315 41.501 1.00 94.88 408 GLU A N 1
ATOM 3299 C CA . GLU A 1 408 ? 4.232 6.235 41.443 1.00 94.88 408 GLU A CA 1
ATOM 3300 C C . GLU A 1 408 ? 4.800 6.772 40.118 1.00 94.88 408 GLU A C 1
ATOM 3302 O O . GLU A 1 408 ? 5.848 7.426 40.127 1.00 94.88 408 GLU A O 1
ATOM 3307 N N . MET A 1 409 ? 4.117 6.545 38.988 1.00 96.06 409 MET A N 1
ATOM 3308 C CA . MET A 1 409 ? 4.498 7.128 37.695 1.00 96.06 409 MET A CA 1
ATOM 3309 C C . MET A 1 409 ? 4.330 8.647 37.708 1.00 96.06 409 MET A C 1
ATOM 3311 O O . MET A 1 409 ? 5.245 9.355 37.295 1.00 96.06 409 MET A O 1
ATOM 3315 N N . LEU A 1 410 ? 3.214 9.158 38.239 1.00 93.69 4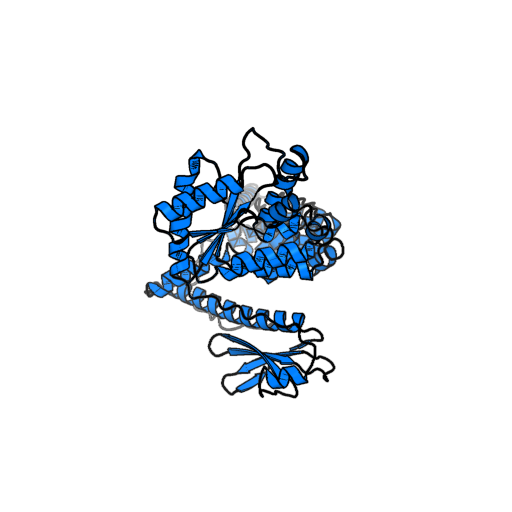10 LEU A N 1
ATOM 3316 C CA . LEU A 1 410 ? 2.982 10.600 38.363 1.00 93.69 410 LEU A CA 1
ATOM 3317 C C . LEU A 1 410 ? 4.040 11.271 39.246 1.00 93.69 410 LEU A C 1
ATOM 3319 O O . LEU A 1 410 ? 4.629 12.276 38.853 1.00 93.69 410 LEU A O 1
ATOM 3323 N N . ILE A 1 411 ? 4.323 10.694 40.417 1.00 91.88 411 ILE A N 1
ATOM 3324 C CA . ILE A 1 411 ? 5.356 11.196 41.331 1.00 91.88 411 ILE A CA 1
ATOM 3325 C C . ILE A 1 411 ? 6.720 11.214 40.639 1.00 91.88 411 ILE A C 1
ATOM 3327 O O . ILE A 1 411 ? 7.474 12.174 40.786 1.00 91.88 411 ILE A O 1
ATOM 3331 N N . THR A 1 412 ? 7.046 10.169 39.876 1.00 94.38 412 THR A N 1
ATOM 3332 C CA . THR A 1 412 ? 8.300 10.103 39.116 1.00 94.38 412 THR A CA 1
ATOM 3333 C C . THR A 1 412 ? 8.340 11.178 38.031 1.00 94.38 412 THR A C 1
ATOM 3335 O O . THR A 1 412 ? 9.300 11.940 37.980 1.00 94.38 412 THR A O 1
ATOM 3338 N N . ALA A 1 413 ? 7.277 11.329 37.237 1.00 91.75 413 ALA A N 1
ATOM 3339 C CA . ALA A 1 413 ? 7.176 12.358 36.204 1.00 91.75 413 ALA A CA 1
ATOM 3340 C C . ALA A 1 413 ? 7.330 13.776 36.784 1.00 91.75 413 ALA A C 1
ATOM 3342 O O . ALA A 1 413 ? 8.102 14.577 36.264 1.00 91.75 413 ALA A O 1
ATOM 3343 N N . MET A 1 414 ? 6.666 14.068 37.905 1.00 87.62 414 MET A N 1
ATOM 3344 C CA . MET A 1 414 ? 6.713 15.382 38.556 1.00 87.62 414 MET A CA 1
ATOM 3345 C C . MET A 1 414 ? 8.043 15.694 39.242 1.00 87.62 414 MET A C 1
ATOM 3347 O O . MET A 1 414 ? 8.367 16.867 39.422 1.00 87.62 414 MET A O 1
ATOM 3351 N N . LYS A 1 415 ? 8.843 14.676 39.592 1.00 87.56 415 LYS A N 1
ATOM 3352 C CA . LYS A 1 415 ? 10.240 14.887 40.010 1.00 87.56 415 LYS A CA 1
ATOM 3353 C C . LYS A 1 415 ? 11.100 15.426 38.866 1.00 87.56 415 LYS A C 1
ATOM 3355 O O . LYS A 1 415 ? 12.044 16.162 39.138 1.00 87.56 415 LYS A O 1
ATOM 3360 N N . HIS A 1 416 ? 10.788 15.058 37.622 1.00 83.94 416 HIS A N 1
ATOM 3361 C CA . HIS A 1 416 ? 11.505 15.521 36.433 1.00 83.94 416 HIS A CA 1
ATOM 3362 C C . HIS A 1 416 ? 10.951 16.847 35.894 1.00 83.94 416 HIS A C 1
ATOM 3364 O O . HIS A 1 416 ? 11.726 17.753 35.599 1.00 83.94 416 HIS A O 1
ATOM 3370 N N . ASP A 1 417 ? 9.627 16.980 35.775 1.00 83.38 417 ASP A N 1
ATOM 3371 C CA . ASP A 1 417 ? 8.960 18.196 35.298 1.00 83.38 417 ASP A CA 1
ATOM 3372 C C . ASP A 1 417 ? 7.604 18.367 35.990 1.00 83.38 417 ASP A C 1
ATOM 3374 O O . ASP A 1 417 ? 6.693 17.556 35.821 1.00 83.38 417 ASP A O 1
ATOM 3378 N N . ILE A 1 418 ? 7.434 19.459 36.738 1.00 79.12 418 ILE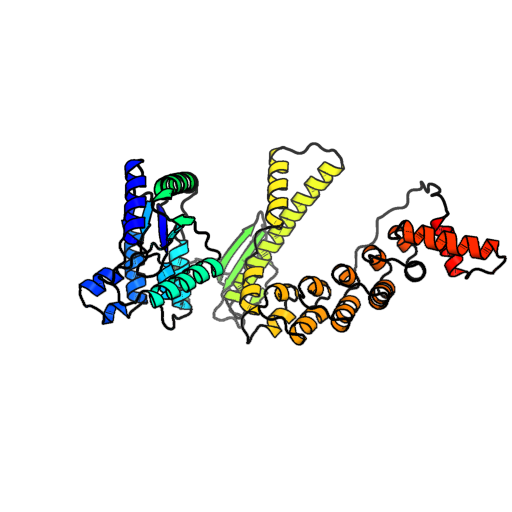 A N 1
ATOM 3379 C CA . ILE A 1 418 ? 6.192 19.744 37.467 1.00 79.12 418 ILE A CA 1
ATOM 3380 C C . ILE A 1 418 ? 4.973 19.880 36.543 1.00 79.12 418 ILE A C 1
ATOM 3382 O O . ILE A 1 418 ? 3.853 19.584 36.955 1.00 79.12 418 ILE A O 1
ATOM 3386 N N . ARG A 1 419 ? 5.180 20.251 35.271 1.00 81.31 419 ARG A N 1
ATOM 3387 C CA . ARG A 1 419 ? 4.115 20.347 34.258 1.00 81.31 419 ARG A CA 1
ATOM 3388 C C . ARG A 1 419 ? 3.523 18.986 33.895 1.00 81.31 419 ARG A C 1
ATOM 3390 O O . ARG A 1 419 ? 2.509 18.945 33.204 1.00 81.31 419 ARG A O 1
ATOM 3397 N N . ALA A 1 420 ? 4.110 17.882 34.367 1.00 83.19 420 ALA A N 1
ATOM 3398 C CA . ALA A 1 420 ? 3.558 16.539 34.208 1.00 83.19 420 ALA A CA 1
ATOM 3399 C C . ALA A 1 420 ? 2.139 16.398 34.769 1.00 83.19 420 ALA A C 1
ATOM 3401 O O . ALA A 1 420 ? 1.374 15.567 34.285 1.00 83.19 420 ALA A O 1
ATOM 3402 N N . ILE A 1 421 ? 1.783 17.237 35.746 1.00 85.50 421 ILE A N 1
ATOM 3403 C CA . ILE A 1 421 ? 0.437 17.296 36.313 1.00 85.50 421 ILE A CA 1
ATOM 3404 C C . ILE A 1 421 ? -0.643 17.542 35.250 1.00 85.50 421 ILE A C 1
ATOM 3406 O O . ILE A 1 421 ? -1.747 17.038 35.384 1.00 85.50 421 ILE A O 1
ATOM 3410 N N . ASN A 1 422 ? -0.312 18.220 34.145 1.00 83.62 422 ASN A N 1
ATOM 3411 C CA . ASN A 1 422 ? -1.248 18.478 33.048 1.00 83.62 422 ASN A CA 1
ATOM 3412 C C . ASN A 1 422 ? -1.581 17.223 32.218 1.00 83.62 422 ASN A C 1
ATOM 3414 O O . ASN A 1 422 ? -2.456 17.279 31.360 1.00 83.62 422 ASN A O 1
ATOM 3418 N N . TYR A 1 423 ? -0.873 16.109 32.433 1.00 86.00 423 TYR A N 1
ATOM 3419 C CA . TYR A 1 423 ? -1.065 14.848 31.707 1.00 86.00 423 TYR A CA 1
ATOM 3420 C C . TYR A 1 423 ? -1.651 13.732 32.579 1.00 86.00 423 TYR A C 1
ATOM 3422 O O . TYR A 1 423 ? -1.785 12.598 32.112 1.00 86.00 423 TYR A O 1
ATOM 3430 N N . VAL A 1 424 ? -1.948 14.017 33.849 1.00 89.81 424 VAL A N 1
ATOM 3431 C CA . VAL A 1 424 ? -2.525 13.029 34.760 1.00 89.81 424 VAL A CA 1
ATOM 3432 C C . VAL A 1 424 ? -3.986 12.756 34.395 1.00 89.81 424 VAL A C 1
ATOM 3434 O O . VAL A 1 424 ? -4.745 13.661 34.056 1.00 89.81 424 VAL A O 1
ATOM 3437 N N . SER A 1 425 ? -4.386 11.495 34.476 1.00 90.12 425 SER A N 1
ATOM 3438 C CA . SER A 1 425 ? -5.783 11.079 34.417 1.00 90.12 425 SER A CA 1
ATOM 3439 C C . SER A 1 425 ? -6.493 11.395 35.731 1.00 90.12 425 SER A C 1
ATOM 3441 O O . SER A 1 425 ? -5.897 11.329 36.809 1.00 90.12 425 SER A O 1
ATOM 3443 N N . GLU A 1 426 ? -7.787 11.697 35.648 1.00 89.50 426 GLU A N 1
ATOM 3444 C CA . GLU A 1 426 ? -8.622 11.969 36.822 1.00 89.50 426 GLU A CA 1
ATOM 3445 C C . GLU A 1 426 ? -8.599 10.795 37.817 1.00 89.50 426 GLU A C 1
ATOM 3447 O O . GLU A 1 426 ? -8.424 11.002 39.016 1.00 89.50 426 GLU A O 1
ATOM 3452 N N . ASP A 1 427 ? -8.651 9.555 37.318 1.00 91.44 427 ASP A N 1
ATOM 3453 C CA . ASP A 1 427 ? -8.585 8.344 38.143 1.00 91.44 427 ASP A CA 1
ATOM 3454 C C . ASP A 1 427 ? -7.257 8.225 38.909 1.00 91.44 427 ASP A C 1
ATOM 3456 O O . ASP A 1 427 ? -7.249 7.939 40.110 1.00 91.44 427 ASP A O 1
ATOM 3460 N N . CYS A 1 428 ? -6.122 8.491 38.252 1.00 92.44 428 CYS A N 1
ATOM 3461 C CA . CYS A 1 428 ? -4.814 8.465 38.907 1.00 92.44 428 CYS A CA 1
ATOM 3462 C C . CYS A 1 428 ? -4.667 9.599 39.932 1.00 92.44 428 CYS A C 1
ATOM 3464 O O . CYS A 1 428 ? -4.107 9.382 41.011 1.00 92.44 428 CYS A O 1
ATOM 3466 N N . ALA A 1 429 ? -5.163 10.798 39.611 1.00 90.44 429 ALA A N 1
ATOM 3467 C CA . ALA A 1 429 ? -5.155 11.938 40.522 1.00 90.44 429 ALA A CA 1
ATOM 3468 C C . ALA A 1 429 ? -5.964 11.635 41.791 1.00 90.44 429 ALA A C 1
ATOM 3470 O O . ALA A 1 429 ? -5.430 11.737 42.898 1.00 90.44 429 ALA A O 1
ATOM 3471 N N . ASN A 1 430 ? -7.206 11.170 41.631 1.00 91.50 430 ASN A N 1
ATOM 3472 C CA . ASN A 1 430 ? -8.085 10.795 42.739 1.00 91.50 430 ASN A CA 1
ATOM 3473 C C . ASN A 1 430 ? -7.489 9.652 43.569 1.00 91.50 430 ASN A C 1
ATOM 3475 O O . ASN A 1 430 ? -7.458 9.731 44.795 1.00 91.50 430 ASN A O 1
ATOM 3479 N N . SER A 1 431 ? -6.918 8.629 42.922 1.00 94.06 431 SER A N 1
ATOM 3480 C CA . SER A 1 431 ? -6.265 7.525 43.630 1.00 94.06 431 SER A CA 1
ATOM 3481 C C . SER A 1 431 ? -5.092 7.987 44.502 1.00 94.06 431 SER A C 1
ATOM 3483 O O . SER A 1 431 ? -4.874 7.407 45.570 1.00 94.06 431 SER A O 1
ATOM 3485 N N . LEU A 1 432 ? -4.308 8.978 44.062 1.00 92.88 432 LEU A N 1
ATOM 3486 C CA . LEU A 1 432 ? -3.221 9.534 44.867 1.00 92.88 432 LEU A CA 1
ATOM 3487 C C . LEU A 1 432 ? -3.762 10.400 46.013 1.00 92.88 432 LEU A C 1
ATOM 3489 O O . LEU A 1 432 ? -3.273 10.278 47.137 1.00 92.88 432 LEU A O 1
ATOM 3493 N N . ILE A 1 433 ? -4.768 11.238 45.746 1.00 92.12 433 ILE A N 1
ATOM 3494 C CA . ILE A 1 433 ? -5.429 12.075 46.758 1.00 92.12 433 ILE A CA 1
ATOM 3495 C C . ILE A 1 433 ? -5.976 11.197 47.887 1.00 92.12 433 ILE A C 1
ATOM 3497 O O . ILE A 1 433 ? -5.560 11.361 49.035 1.00 92.12 433 ILE A O 1
ATOM 3501 N N . ASP A 1 434 ? -6.780 10.183 47.560 1.00 93.25 434 ASP A N 1
ATOM 3502 C CA . ASP A 1 434 ? -7.360 9.247 48.530 1.00 93.25 434 ASP A CA 1
ATOM 3503 C C . ASP A 1 434 ? -6.283 8.537 49.366 1.00 93.25 434 ASP A C 1
ATOM 3505 O O . ASP A 1 434 ? -6.421 8.356 50.582 1.00 93.25 434 ASP A O 1
ATOM 3509 N N . LYS A 1 435 ? -5.180 8.125 48.725 1.00 93.75 435 LYS A N 1
ATOM 3510 C CA . LYS A 1 435 ? -4.046 7.471 49.394 1.00 93.75 435 LYS A CA 1
ATOM 3511 C C . LYS A 1 435 ? -3.394 8.406 50.417 1.00 93.75 435 LYS A C 1
ATOM 3513 O O . LYS A 1 435 ? -3.130 7.984 51.550 1.00 93.75 435 LYS A O 1
ATOM 3518 N N . VAL A 1 436 ? -3.140 9.658 50.040 1.00 90.00 436 VAL A N 1
ATOM 3519 C CA . VAL A 1 436 ? -2.491 10.654 50.903 1.00 90.00 436 VAL A CA 1
ATOM 3520 C C . VAL A 1 436 ? -3.418 11.083 52.039 1.00 90.00 436 VAL A C 1
ATOM 3522 O O . VAL A 1 436 ? -3.006 11.038 53.200 1.00 90.00 436 VAL A O 1
ATOM 3525 N N . GLU A 1 437 ? -4.682 11.396 51.754 1.00 91.38 437 GLU A N 1
ATOM 3526 C CA . GLU A 1 437 ? -5.671 11.778 52.768 1.00 91.38 437 GLU A CA 1
ATOM 3527 C C . GLU A 1 437 ? -5.886 10.672 53.805 1.00 91.38 437 GLU A C 1
ATOM 3529 O O . GLU A 1 437 ? -5.878 10.933 55.010 1.00 91.38 437 GLU A O 1
ATOM 3534 N N . LYS A 1 438 ? -5.988 9.412 53.366 1.00 92.88 438 LYS A N 1
ATOM 3535 C CA . LYS A 1 438 ? -6.102 8.261 54.272 1.00 92.88 438 LYS A CA 1
ATOM 3536 C C . LYS A 1 438 ? -4.864 8.093 55.154 1.00 92.88 438 LYS A C 1
ATOM 3538 O O . LYS A 1 438 ? -4.993 7.749 56.330 1.00 92.88 438 LYS A O 1
ATOM 3543 N N . THR A 1 439 ? -3.671 8.336 54.613 1.00 88.06 439 THR A N 1
ATOM 3544 C CA . THR A 1 439 ? -2.408 8.274 55.369 1.00 88.06 439 THR A CA 1
ATOM 3545 C C . THR A 1 439 ? -2.373 9.353 56.457 1.00 88.06 439 THR A C 1
ATOM 3547 O O . THR A 1 439 ? -2.071 9.051 57.615 1.00 88.06 439 THR A O 1
ATOM 3550 N N . ILE A 1 440 ? -2.787 10.580 56.121 1.00 85.62 440 ILE A N 1
ATOM 3551 C CA . ILE A 1 440 ? -2.914 11.700 57.067 1.00 85.62 440 ILE A CA 1
ATOM 3552 C C . ILE A 1 440 ? -3.971 11.397 58.138 1.00 85.62 440 ILE A C 1
ATOM 3554 O O . ILE A 1 440 ? -3.705 11.569 59.328 1.00 85.62 440 ILE A O 1
ATOM 3558 N N . ALA A 1 441 ? -5.146 10.897 57.745 1.00 87.88 441 ALA A N 1
ATOM 3559 C CA . ALA A 1 441 ? -6.237 10.554 58.660 1.00 87.88 441 ALA A CA 1
ATOM 3560 C C . ALA A 1 441 ? -5.840 9.467 59.675 1.00 87.88 441 ALA A C 1
ATOM 3562 O O . ALA A 1 441 ? -6.280 9.495 60.824 1.00 87.88 441 ALA A O 1
ATOM 3563 N N . ASN A 1 442 ? -4.961 8.544 59.277 1.00 89.94 442 ASN A N 1
ATOM 3564 C CA . ASN A 1 442 ? -4.401 7.516 60.154 1.00 89.94 442 ASN A CA 1
ATOM 3565 C C . ASN A 1 442 ? -3.246 8.021 61.043 1.00 89.94 442 ASN A C 1
ATOM 3567 O O . ASN A 1 442 ? -2.669 7.234 61.795 1.00 89.94 442 ASN A O 1
ATOM 3571 N N . GLY A 1 443 ? -2.883 9.307 60.967 1.00 86.50 443 GLY A N 1
ATOM 3572 C CA . GLY A 1 443 ? -1.789 9.903 61.737 1.00 86.50 443 GLY A CA 1
ATOM 3573 C C . GLY A 1 443 ? -0.395 9.452 61.291 1.00 86.50 443 GLY A C 1
ATOM 3574 O O . GLY A 1 443 ? 0.548 9.506 62.082 1.00 86.50 443 GLY A O 1
ATOM 3575 N N . GLN A 1 444 ? -0.258 8.970 60.053 1.00 88.12 444 GLN A N 1
ATOM 3576 C CA . GLN A 1 444 ? 1.011 8.518 59.487 1.00 88.12 444 GLN A CA 1
ATOM 3577 C C . GLN A 1 444 ? 1.695 9.658 58.719 1.00 88.12 444 GLN A C 1
ATOM 3579 O O . GLN A 1 444 ? 1.038 10.518 58.135 1.00 88.12 444 GLN A O 1
ATOM 3584 N N . ALA A 1 445 ? 3.030 9.672 58.720 1.00 80.19 445 ALA A N 1
ATOM 3585 C CA . ALA A 1 445 ? 3.800 10.636 57.939 1.00 80.19 445 ALA A CA 1
ATOM 3586 C C . ALA A 1 445 ? 3.742 10.287 56.440 1.00 80.19 445 ALA A C 1
ATOM 3588 O O . ALA A 1 445 ? 3.939 9.129 56.073 1.00 80.19 445 ALA A O 1
ATOM 3589 N N . VAL A 1 446 ? 3.499 11.293 55.597 1.00 82.50 446 VAL A N 1
ATOM 3590 C CA . VAL A 1 446 ? 3.517 11.188 54.127 1.00 82.50 446 VAL A CA 1
ATOM 3591 C C . VAL A 1 446 ? 4.909 11.567 53.619 1.00 82.50 446 VAL A C 1
ATOM 3593 O O . VAL A 1 446 ? 5.537 12.474 54.171 1.00 82.50 446 VAL A O 1
ATOM 3596 N N . ASP A 1 447 ? 5.399 10.886 52.581 1.00 84.69 447 ASP A N 1
ATOM 3597 C CA . ASP A 1 447 ? 6.661 11.254 51.937 1.00 84.69 447 ASP A CA 1
ATOM 3598 C C . ASP A 1 447 ? 6.598 12.709 51.417 1.00 84.69 447 ASP A C 1
ATOM 3600 O O . ASP A 1 447 ? 5.605 13.086 50.790 1.00 84.69 447 ASP A O 1
ATOM 3604 N N . PRO A 1 448 ? 7.625 13.553 51.646 1.00 83.06 448 PRO A N 1
ATOM 3605 C CA . PRO A 1 448 ? 7.582 14.956 51.235 1.00 83.06 448 PRO A CA 1
ATOM 3606 C C . PRO A 1 448 ? 7.351 15.170 49.736 1.00 83.06 448 PRO A C 1
ATOM 3608 O O . PRO A 1 448 ? 6.732 16.163 49.354 1.00 83.06 448 PRO A O 1
ATOM 3611 N N . VAL A 1 449 ? 7.837 14.269 48.875 1.00 79.12 449 VAL A N 1
ATOM 3612 C CA . VAL A 1 449 ? 7.648 14.397 47.427 1.00 79.12 449 VAL A CA 1
ATOM 3613 C C . VAL A 1 449 ? 6.231 14.003 47.034 1.00 79.12 449 VAL A C 1
ATOM 3615 O O . VAL A 1 449 ? 5.597 14.718 46.263 1.00 79.12 449 VAL A O 1
ATOM 3618 N N . GLU A 1 450 ? 5.708 12.924 47.614 1.00 84.38 450 GLU A N 1
ATOM 3619 C CA . GLU A 1 450 ? 4.307 12.516 47.450 1.00 84.38 450 GLU A CA 1
ATOM 3620 C C . GLU A 1 450 ? 3.340 13.616 47.930 1.00 84.38 450 GLU A C 1
ATOM 3622 O O . GLU A 1 450 ? 2.378 13.951 47.238 1.00 84.38 450 GLU A O 1
ATOM 3627 N N . TYR A 1 451 ? 3.648 14.269 49.055 1.00 83.19 451 TYR A N 1
ATOM 3628 C CA . TYR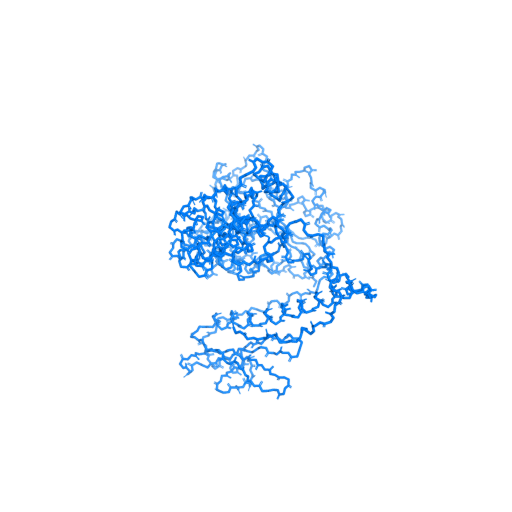 A 1 451 ? 2.863 15.387 49.583 1.00 83.19 451 TYR A CA 1
ATOM 3629 C C . TYR A 1 451 ? 2.883 16.630 48.675 1.00 83.19 451 TYR A C 1
ATOM 3631 O O . TYR A 1 451 ? 1.870 17.317 48.541 1.00 83.19 451 TYR A O 1
ATOM 3639 N N . ASN A 1 452 ? 4.008 16.925 48.015 1.00 82.31 452 ASN A N 1
ATOM 3640 C CA . ASN A 1 452 ? 4.087 18.039 47.063 1.00 82.31 452 ASN A CA 1
ATOM 3641 C C . ASN A 1 452 ? 3.202 17.809 45.833 1.00 82.31 452 ASN A C 1
ATOM 3643 O O . ASN A 1 452 ? 2.552 18.745 45.369 1.00 82.31 452 ASN A O 1
ATOM 3647 N N . VAL A 1 453 ? 3.148 16.571 45.334 1.00 86.56 453 VAL A N 1
ATOM 3648 C CA . VAL A 1 453 ? 2.251 16.195 44.233 1.00 86.56 453 VAL A CA 1
ATOM 3649 C C . VAL A 1 453 ? 0.793 16.320 44.667 1.00 86.56 453 VAL A C 1
ATOM 3651 O O . VAL A 1 453 ? 0.005 16.953 43.970 1.00 86.56 453 VAL A O 1
ATOM 3654 N N . TYR A 1 454 ? 0.450 15.802 45.849 1.00 87.75 454 TYR A N 1
ATOM 3655 C CA . TYR A 1 454 ? -0.878 15.972 46.441 1.00 87.75 454 TYR A CA 1
ATOM 3656 C C . TYR A 1 454 ? -1.290 17.448 46.520 1.00 87.75 454 TYR A C 1
ATOM 3658 O O . TYR A 1 454 ? -2.391 17.809 46.108 1.00 87.75 454 TYR A O 1
ATOM 3666 N N . LYS A 1 455 ? -0.394 18.324 46.993 1.00 85.44 455 LYS A N 1
ATOM 3667 C CA . LYS A 1 455 ? -0.666 19.762 47.063 1.00 85.44 455 LYS A CA 1
ATOM 3668 C C . LYS A 1 455 ? -0.925 20.346 45.675 1.00 85.44 455 LYS A C 1
ATOM 3670 O O . LYS A 1 455 ? -1.863 21.115 45.510 1.00 85.44 455 LYS A O 1
ATOM 3675 N N . ALA A 1 456 ? -0.118 19.982 44.683 1.00 83.69 456 ALA A N 1
ATOM 3676 C CA . ALA A 1 456 ? -0.284 20.477 43.322 1.00 83.69 456 ALA A CA 1
ATOM 3677 C C . ALA A 1 456 ? -1.625 20.041 42.699 1.00 83.69 456 ALA A C 1
ATOM 3679 O O . ALA A 1 456 ? -2.249 20.844 42.017 1.00 83.69 456 ALA A O 1
ATOM 3680 N N . LEU A 1 457 ? -2.098 18.821 42.983 1.00 85.06 457 LEU A N 1
ATOM 3681 C CA . LEU A 1 457 ? -3.396 18.315 42.506 1.00 85.06 457 LEU A CA 1
ATOM 3682 C C . LEU A 1 457 ? -4.604 18.967 43.193 1.00 85.06 457 LEU A C 1
ATOM 3684 O O . LEU A 1 457 ? -5.681 19.026 42.613 1.00 85.06 457 LEU A O 1
ATOM 3688 N N . THR A 1 458 ? -4.435 19.431 44.431 1.00 81.75 458 THR A N 1
ATOM 3689 C CA . THR A 1 458 ? -5.523 19.967 45.271 1.00 81.75 458 THR A CA 1
ATOM 3690 C C . THR A 1 458 ? -5.544 21.493 45.347 1.00 81.75 458 THR A C 1
ATOM 3692 O O . THR A 1 458 ? -6.417 22.067 45.996 1.00 81.75 458 THR A O 1
ATOM 3695 N N . THR A 1 459 ? -4.598 22.173 44.696 1.00 76.00 459 THR A N 1
ATOM 3696 C CA . THR A 1 459 ? -4.580 23.639 44.631 1.00 76.00 459 THR A CA 1
ATOM 3697 C C . THR A 1 459 ? -5.507 24.098 43.500 1.00 76.00 459 THR A C 1
ATOM 3699 O O . THR A 1 459 ? -5.189 23.896 42.331 1.00 76.00 459 THR A O 1
ATOM 3702 N N . GLU A 1 460 ? -6.645 24.720 43.831 1.00 49.50 460 GLU A N 1
ATOM 3703 C CA . GLU A 1 460 ? -7.468 25.463 42.861 1.00 49.50 460 GLU A CA 1
ATOM 3704 C C . GLU A 1 460 ? -6.597 26.540 42.186 1.00 49.50 460 GLU A C 1
ATOM 3706 O O . GLU A 1 460 ? -5.855 27.243 42.873 1.00 49.50 460 GLU A O 1
ATOM 3711 N N . CYS A 1 461 ? -6.639 26.657 40.851 1.00 36.88 461 CYS A N 1
ATOM 3712 C CA . CYS A 1 461 ? -5.891 27.675 40.109 1.00 36.88 461 CYS A CA 1
ATOM 3713 C C . CYS A 1 461 ? -6.183 29.083 40.658 1.00 36.88 461 CYS A C 1
ATOM 3715 O O . CYS A 1 461 ? -7.213 29.672 40.337 1.00 36.88 461 CYS A O 1
ATOM 3717 N N . GLU A 1 462 ? -5.258 29.658 41.428 1.00 32.66 462 GLU A N 1
ATOM 3718 C CA . GLU A 1 462 ? -5.201 31.108 41.586 1.00 32.66 462 GLU A CA 1
ATOM 3719 C C . GLU A 1 462 ? -4.791 31.698 40.230 1.00 32.66 462 GLU A C 1
ATOM 3721 O O . GLU A 1 462 ? -3.716 31.405 39.702 1.00 32.66 462 GLU A O 1
ATOM 3726 N N . GLU A 1 463 ? -5.689 32.490 39.642 1.00 35.72 463 GLU A N 1
ATOM 3727 C CA . GLU A 1 463 ? -5.463 33.273 38.430 1.00 35.72 463 GLU A CA 1
ATOM 3728 C C . GLU A 1 463 ? -4.175 34.107 38.553 1.00 35.72 463 GLU A C 1
ATOM 3730 O O . GLU A 1 463 ? -4.168 35.186 39.145 1.00 35.72 463 GLU A O 1
ATOM 3735 N N . PHE A 1 464 ? -3.083 33.657 37.933 1.00 29.42 464 PHE A N 1
ATOM 3736 C CA . PHE A 1 464 ? -1.964 34.536 37.602 1.00 29.42 464 PHE A CA 1
ATOM 3737 C C . PHE A 1 464 ? -2.246 35.220 36.261 1.00 29.42 464 PHE A C 1
ATOM 3739 O O . PHE A 1 464 ? -1.718 34.859 35.213 1.00 29.42 464 PHE A O 1
ATOM 3746 N N . ASN A 1 465 ? -3.091 36.250 36.318 1.00 36.75 465 ASN A N 1
ATOM 3747 C CA . ASN A 1 465 ? -2.991 37.375 35.398 1.00 36.75 465 ASN A CA 1
ATOM 3748 C C . ASN A 1 465 ? -1.723 38.163 35.751 1.00 36.75 465 ASN A C 1
ATOM 3750 O O . ASN A 1 465 ? -1.738 38.990 36.662 1.00 36.75 465 ASN A O 1
ATOM 3754 N N . SER A 1 466 ? -0.638 37.937 35.016 1.00 32.06 466 SER A N 1
ATOM 3755 C CA . SER A 1 466 ? 0.370 38.971 34.776 1.00 32.06 466 SER A CA 1
ATOM 3756 C C . SER A 1 466 ? 1.228 38.593 33.575 1.00 32.06 466 SER A C 1
ATOM 3758 O O . SER A 1 466 ? 1.904 37.567 33.592 1.00 32.06 466 SER A O 1
ATOM 3760 N N . GLU A 1 467 ? 1.175 39.453 32.560 1.00 40.94 467 GLU A N 1
ATOM 3761 C CA . GLU A 1 467 ? 2.117 39.581 31.450 1.00 40.94 467 GLU A CA 1
ATOM 3762 C C . GLU A 1 467 ? 3.547 39.161 31.829 1.00 40.94 467 GLU A C 1
ATOM 3764 O O . GLU A 1 467 ? 4.174 39.815 32.661 1.00 40.94 467 GLU A O 1
ATOM 3769 N N . VAL A 1 468 ? 4.082 38.127 31.175 1.00 32.91 468 VAL A N 1
ATOM 3770 C CA . VAL A 1 468 ? 5.527 37.987 30.952 1.00 32.91 468 VAL A CA 1
ATOM 3771 C C . VAL A 1 468 ? 5.741 37.376 29.564 1.00 32.91 468 VAL A C 1
ATOM 3773 O O . VAL A 1 468 ? 5.447 36.207 29.333 1.00 32.91 468 VAL A O 1
ATOM 3776 N N . ASP A 1 469 ? 6.166 38.252 28.655 1.00 39.38 469 ASP A N 1
ATOM 3777 C CA . ASP A 1 469 ? 7.029 38.050 27.484 1.00 39.38 469 ASP A CA 1
ATOM 3778 C C . ASP A 1 469 ? 7.363 36.596 27.083 1.00 39.38 469 ASP A C 1
ATOM 3780 O O . ASP A 1 469 ? 8.068 35.887 27.798 1.00 39.38 469 ASP A O 1
ATOM 3784 N N . MET A 1 470 ? 6.949 36.198 25.875 1.00 30.89 470 MET A N 1
ATOM 3785 C CA . MET A 1 470 ? 7.583 35.111 25.116 1.00 30.89 470 MET A CA 1
ATOM 3786 C C . MET A 1 470 ? 8.184 35.677 23.825 1.00 30.89 470 MET A C 1
ATOM 3788 O O . MET A 1 470 ? 7.717 35.409 22.720 1.00 30.89 470 MET A O 1
ATOM 3792 N N . ASN A 1 471 ? 9.227 36.486 23.990 1.00 35.91 471 ASN A N 1
ATOM 3793 C CA . ASN A 1 471 ? 10.380 36.457 23.097 1.00 35.91 471 ASN A CA 1
ATOM 3794 C C . ASN A 1 471 ? 11.483 35.647 23.795 1.00 35.91 471 ASN A C 1
ATOM 3796 O O . ASN A 1 471 ? 11.539 35.655 25.019 1.00 35.91 471 ASN A O 1
ATOM 3800 N N . GLU A 1 472 ? 12.358 35.033 22.994 1.00 35.72 472 GLU A N 1
ATOM 3801 C CA . GLU A 1 472 ? 13.554 34.257 23.385 1.00 35.72 472 GLU A CA 1
ATOM 3802 C C . GLU A 1 472 ? 13.284 32.770 23.698 1.00 35.72 472 GLU A C 1
ATOM 3804 O O . GLU A 1 472 ? 12.942 32.374 24.806 1.00 35.72 472 GLU A O 1
ATOM 3809 N N . ASP A 1 473 ? 13.368 31.906 22.678 1.00 33.59 473 ASP A N 1
ATOM 3810 C CA . ASP A 1 473 ? 14.672 31.337 22.292 1.00 33.59 473 ASP A CA 1
ATOM 3811 C C . ASP A 1 473 ? 14.543 30.325 21.138 1.00 33.59 473 ASP A C 1
ATOM 3813 O O . ASP A 1 473 ? 14.056 29.200 21.269 1.00 33.59 473 ASP A O 1
ATOM 3817 N N . PHE A 1 474 ? 15.005 30.791 19.977 1.00 34.81 474 PHE A N 1
ATOM 3818 C CA . PHE A 1 474 ? 15.623 29.988 18.926 1.00 34.81 474 PHE A CA 1
ATOM 3819 C C . PHE A 1 474 ? 16.992 29.476 19.427 1.00 34.81 474 PHE A C 1
ATOM 3821 O O . PHE A 1 474 ? 17.605 30.121 20.270 1.00 34.81 474 PHE A O 1
ATOM 3828 N N . GLU A 1 475 ? 17.502 28.416 18.786 1.00 38.50 475 GLU A N 1
ATOM 3829 C CA . GLU A 1 475 ? 18.819 27.756 18.977 1.00 38.50 475 GLU A CA 1
ATOM 3830 C C . GLU A 1 475 ? 18.821 26.684 20.092 1.00 38.50 475 GLU A C 1
ATOM 3832 O O . GLU A 1 475 ? 18.418 26.939 21.218 1.00 38.50 475 GLU A O 1
ATOM 3837 N N . MET A 1 476 ? 19.227 25.427 19.874 1.00 33.09 476 MET A N 1
ATOM 3838 C CA . MET A 1 476 ? 20.132 24.825 18.885 1.00 33.09 476 MET A CA 1
ATOM 3839 C C . MET A 1 476 ? 19.746 23.369 18.590 1.00 33.09 476 MET A C 1
ATOM 3841 O O . MET A 1 476 ? 19.304 22.681 19.541 1.00 33.09 476 MET A O 1
#

Sequence (476 aa):
MNTMVVNCYAGPGAGKTTCAWEVASQLKKKGINTEYVSEYAKELVWEGKYDVLENQEHLFAEQAKRLERLRGKVEVIVTDSPILMSHIYGRNNSTDFTMRIDDEYKKYYNFNLFIKRGDTFQQAGRIQNLEESKALDRKIMNMLKEKNIYFGVYSHENVKYISDNIIKNLQAVREKPEIEIKATPTLKDAALYDKLYGKEIVKGYYITDSVTLNDDTFVMGYNPNAPEPYVTWLKSGDNSYSMGHYFDNELKAKCNLLERAEKNLDYVKDGFINNIESDISEGQAIEPKDYEFYKTLVSESKTDMNETEKYYCEAVNDPNRCMQTVEEKPWVIKYVGEQTPELCMAAVQNDGMALEYVREQTPELCMAAIQDNFRAIRFVKEQTPELCMAAVQESAKALQYVKEQTPEMLITAMKHDIRAINYVSEDCANSLIDKVEKTIANGQAVDPVEYNVYKALTTECEEFNSEVDMNEDFEM

Organism: NCBI:txid2885356

Radius of gyration: 31.67 Å; chains: 1; bounding box: 60×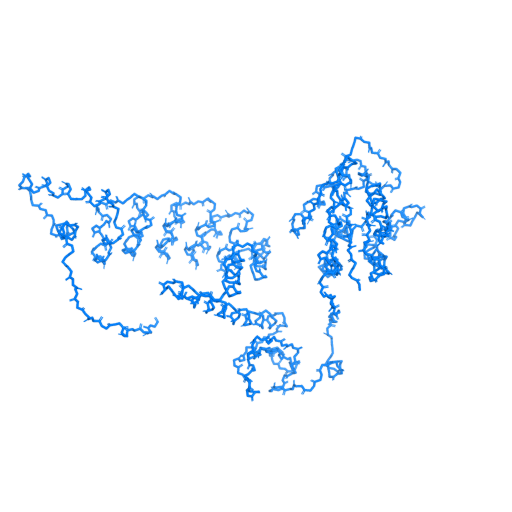66×101 Å

InterPro domains:
  IPR027417 P-loop containing nucleoside triphosphate hydrolase [G3DSA:3.40.50.300] (10-161)
  IPR027417 P-loop containing nucleoside triphosphate hydrolase [SSF52540] (1-119)
  IPR038727 NadR/Ttd14, AAA domain [PF13521] (11-151)

Foldseek 3Di:
DAAAEEEEDFFAFFCLVVLLVLLQVLLVVVVFFEEEDEQPLLVCLVVVVVVQSLPLVNSLVVSLVSVVVCGPPGHYYYYSDQLCCSVLSDDPDDPVRNVVSVVSNVLHNYAYEYEDGDPDGDCPSDPDDPVVRVVSRVVRVVSCVVVVNDYHYDDPVCSNVVSVVVVVVSVVSVPDDNDDDDDDDPDDDPVVVCVPQDDDADPQWDWDDWDDDPQKIKTKTAHPPDPQGIWIWIQGNVRDTDDIDGHNDPVVNVVVRVVVVVVVVVVVLVVLLVVVVVCVVVVHDDDPVSVVVSVVSVVVVPDDQDPVSVVLLVQCAPPVRVQVSCLVPVLSCLSHPDCDPSSLQSNLQNALLSLLSDPDDDPVSLLSSCVRPLCSLLSDPDRDPVSLQSSLLVALVSLLSDPDDALVSLLSSCVVPVCSLVRDDPVRLVVLLVVVVVCVVVVHDDDPSSVVSNCSSPDDDDDPPDDDDPDDDDDD